Protein AF-A0A1F3Y664-F1 (afdb_monomer_lite)

Foldseek 3Di:
DPQVLLLVLLVLLLDPDPVVVVSLVVNCVVQVDDPLLSLQVSLLLNCVVCPCVVVPQQADEDDPPDDCAQGKYWDFPVRDDPVLCVQAFEDAPVVLVVCVVQLQVQQLQAEEEEEAAQAALFPLFAALVVVCVVVVHDSVPDQRAGPQQQDWFADPPGDIDGNLLLLLVLQVLCCVVSSHVAYEYEYAYEPSHVVVVVVQQQQQRPVGNVGGVVRCQVPDHRHYYDYYHYFYFAFFAFPVRRTDPVHTHGQADLSVLSLVLVCLQPVSSDDDDDLVHKYKYKYAYNQQSLQDDGSSVNSCCVVVVAFKEFEKEKDDLQCLFFWGWTWIQHSVRDTFIDTHGLVSCVVVVNNVVSSPDIHIGTQRIMMGTSSNSNVVSNVVCVVQNPSVLSNQLRFDWDFDWDDDPNTITTRTHGDNRRSQRSVQSVCCVVPVDGNYHYHYYYQQCCSSNHQGCNALVSVCCQRVEPQWDQDPSNSGIDGPQTGADAAEAAAEPVVRRVQRSYNVSVCQQQPLEYCNQHRYEHEYHDHRQHNHDHHYYYYYDDDPVPVPDD

pLDDT: mean 91.91, std 9.8, range [32.38, 98.81]

Structure (mmCIF, N/CA/C/O backbone):
data_AF-A0A1F3Y664-F1
#
_entry.id   AF-A0A1F3Y664-F1
#
loop_
_atom_site.group_PDB
_atom_site.id
_atom_site.type_symbol
_atom_site.label_atom_id
_atom_site.label_alt_id
_atom_site.label_comp_id
_atom_site.label_asym_id
_atom_site.label_entity_id
_atom_site.label_seq_id
_atom_site.pdbx_PDB_ins_code
_atom_site.Cartn_x
_atom_site.Cartn_y
_atom_site.Cartn_z
_atom_site.occupancy
_atom_site.B_iso_or_equiv
_atom_site.auth_seq_id
_atom_site.auth_comp_id
_atom_site.auth_asym_id
_atom_site.auth_atom_id
_atom_site.pdbx_PDB_model_num
ATOM 1 N N . MET A 1 1 ? 1.689 31.792 6.886 1.00 75.00 1 MET A N 1
ATOM 2 C CA . MET A 1 1 ? 0.624 31.218 7.734 1.00 75.00 1 MET A CA 1
ATOM 3 C C . MET A 1 1 ? 1.020 31.519 9.169 1.00 75.00 1 MET A C 1
ATOM 5 O O . MET A 1 1 ? 2.209 31.420 9.446 1.00 75.00 1 MET A O 1
ATOM 9 N N . ASP A 1 2 ? 0.107 31.983 10.022 1.00 87.00 2 ASP A N 1
ATOM 10 C CA . ASP A 1 2 ? 0.438 32.324 11.413 1.00 87.00 2 ASP A CA 1
ATOM 11 C C . ASP A 1 2 ? 0.587 31.036 12.240 1.00 87.00 2 ASP A C 1
ATOM 13 O O . ASP A 1 2 ? -0.391 30.399 12.639 1.00 87.00 2 ASP A O 1
ATOM 17 N N . THR A 1 3 ? 1.836 30.608 12.418 1.00 91.25 3 THR A N 1
ATOM 18 C CA . THR A 1 3 ? 2.185 29.375 13.128 1.00 91.25 3 THR A CA 1
ATOM 19 C C . THR A 1 3 ? 1.855 29.459 14.620 1.00 91.25 3 THR A C 1
ATOM 21 O O . THR A 1 3 ? 1.473 28.449 15.214 1.00 91.25 3 THR A O 1
ATOM 24 N N . ASP A 1 4 ? 1.949 30.639 15.234 1.00 93.62 4 ASP A N 1
ATOM 25 C CA . ASP A 1 4 ? 1.653 30.815 16.659 1.00 93.62 4 ASP A CA 1
ATOM 26 C C . ASP A 1 4 ? 0.148 30.705 16.912 1.00 93.62 4 ASP A C 1
ATOM 28 O O . ASP A 1 4 ? -0.281 29.973 17.812 1.00 93.62 4 ASP A O 1
ATOM 32 N N . GLN A 1 5 ? -0.663 31.335 16.054 1.00 95.56 5 GLN A N 1
ATOM 33 C CA . GLN A 1 5 ? -2.114 31.170 16.075 1.00 95.56 5 GLN A CA 1
ATOM 34 C C . GLN A 1 5 ? -2.513 29.700 15.891 1.00 95.56 5 GLN A C 1
ATOM 36 O O . GLN A 1 5 ? -3.350 29.194 16.641 1.00 95.56 5 GLN A O 1
ATOM 41 N N . LEU A 1 6 ? -1.902 28.989 14.935 1.00 96.38 6 LEU A N 1
ATOM 42 C CA . LEU A 1 6 ? -2.188 27.569 14.715 1.00 96.38 6 LEU A CA 1
ATOM 43 C C . LEU A 1 6 ? -1.881 26.722 15.954 1.00 96.38 6 LEU A C 1
ATOM 45 O O . LEU A 1 6 ? -2.702 25.898 16.347 1.00 96.38 6 LEU A O 1
ATOM 49 N N . ASN A 1 7 ? -0.721 26.919 16.584 1.00 96.19 7 ASN A N 1
ATOM 50 C CA . ASN A 1 7 ? -0.352 26.177 17.789 1.00 96.19 7 ASN A CA 1
ATOM 51 C C . ASN A 1 7 ? -1.335 26.444 18.945 1.00 96.19 7 ASN A C 1
ATOM 53 O O . ASN A 1 7 ? -1.704 25.510 19.661 1.00 96.19 7 ASN A O 1
ATOM 57 N N . LEU A 1 8 ? -1.811 27.686 19.105 1.00 96.06 8 LEU A N 1
ATOM 58 C CA . LEU A 1 8 ? -2.834 28.028 20.098 1.00 96.06 8 LEU A CA 1
ATOM 59 C C . LEU A 1 8 ? -4.162 27.308 19.817 1.00 96.06 8 LEU A C 1
ATOM 61 O O . LEU A 1 8 ? -4.734 26.696 20.722 1.00 96.06 8 LEU A O 1
ATOM 65 N N . LEU A 1 9 ? -4.624 27.341 18.563 1.00 97.00 9 LEU A N 1
ATOM 66 C CA . LEU A 1 9 ? -5.851 26.667 18.135 1.00 97.00 9 LEU A CA 1
ATOM 67 C C . LEU A 1 9 ? -5.757 25.151 18.327 1.00 97.00 9 LEU A C 1
ATOM 69 O O . LEU A 1 9 ? -6.668 24.548 18.886 1.00 97.00 9 LEU A O 1
ATOM 73 N N . MET A 1 10 ? -4.645 24.536 17.929 1.00 96.00 10 MET A N 1
ATOM 74 C CA . MET A 1 10 ? -4.432 23.092 18.057 1.00 96.00 10 MET A CA 1
ATOM 75 C C . MET A 1 10 ? -4.391 22.647 19.521 1.00 96.00 10 MET A C 1
ATOM 77 O O . MET A 1 10 ? -4.959 21.610 19.858 1.00 96.00 10 MET A O 1
ATOM 81 N N . LYS A 1 11 ? -3.815 23.457 20.418 1.00 94.31 11 LYS A N 1
ATOM 82 C CA . LYS A 1 11 ? -3.855 23.199 21.864 1.00 94.31 11 LYS A CA 1
ATOM 83 C C . LYS A 1 11 ? -5.277 23.291 22.428 1.00 94.31 11 LYS A C 1
ATOM 85 O O . LYS A 1 11 ? -5.673 22.427 23.206 1.00 94.31 11 LYS A O 1
ATOM 90 N N . ALA A 1 12 ? -6.048 24.307 22.035 1.00 95.25 12 ALA A N 1
ATOM 91 C CA . ALA A 1 12 ? -7.445 24.456 22.455 1.00 95.25 12 ALA A CA 1
ATOM 92 C C . ALA A 1 12 ? -8.337 23.322 21.909 1.00 95.25 12 ALA A C 1
ATOM 94 O O . ALA A 1 12 ? -9.200 22.803 22.618 1.00 95.25 12 ALA A O 1
ATOM 95 N N . ALA A 1 13 ? -8.074 22.876 20.679 1.00 95.00 13 ALA A N 1
ATOM 96 C CA . ALA A 1 13 ? -8.807 21.817 19.990 1.00 95.00 13 ALA A CA 1
ATOM 97 C C . ALA A 1 13 ? -8.769 20.452 20.707 1.00 95.00 13 ALA A C 1
ATOM 99 O O . ALA A 1 13 ? -9.684 19.645 20.517 1.00 95.00 13 ALA A O 1
ATOM 100 N N . LEU A 1 14 ? -7.754 20.197 21.547 1.00 92.69 14 LEU A N 1
ATOM 101 C CA . LEU A 1 14 ? -7.611 18.962 22.335 1.00 92.69 14 LEU A CA 1
ATOM 102 C C . LEU A 1 14 ? -8.681 18.799 23.426 1.00 92.69 14 LEU A C 1
ATOM 104 O O . LEU A 1 14 ? -8.850 17.702 23.958 1.00 92.69 14 LEU A O 1
ATOM 108 N N . GLY A 1 15 ? -9.386 19.871 23.787 1.00 88.25 15 GLY A N 1
ATOM 109 C CA . GLY A 1 15 ? -10.423 19.824 24.807 1.00 88.25 15 GLY A CA 1
ATOM 110 C C . GLY A 1 15 ? -11.710 19.108 24.377 1.00 88.25 15 GLY A C 1
ATOM 111 O O . GLY A 1 15 ? -11.975 18.900 23.194 1.00 88.25 15 GLY A O 1
ATOM 112 N N . ASN A 1 16 ? -12.549 18.793 25.371 1.00 83.88 16 ASN A N 1
ATOM 113 C CA . ASN A 1 16 ? -13.896 18.222 25.194 1.00 83.88 16 ASN A CA 1
ATOM 114 C C . ASN A 1 16 ? -15.025 19.249 25.459 1.00 83.88 16 ASN A C 1
ATOM 116 O O . ASN A 1 16 ? -16.125 18.875 25.850 1.00 83.88 16 ASN A O 1
ATOM 120 N N . HIS A 1 17 ? -14.744 20.546 25.314 1.00 87.56 17 HIS A N 1
ATOM 121 C CA . HIS A 1 17 ? -15.670 21.656 25.585 1.00 87.56 17 HIS A CA 1
ATOM 122 C C . HIS A 1 17 ? -16.078 22.361 24.275 1.00 87.56 17 HIS A C 1
ATOM 124 O O . HIS A 1 17 ? -15.376 22.203 23.275 1.00 87.56 17 HIS A O 1
ATOM 130 N N . PRO A 1 18 ? -17.183 23.134 24.237 1.00 89.25 18 PRO A N 1
ATOM 131 C CA . PRO A 1 18 ? -17.673 23.766 23.005 1.00 89.25 18 PRO A CA 1
ATOM 132 C C . PRO A 1 18 ? -16.627 24.614 22.265 1.00 89.25 18 PRO A C 1
ATOM 134 O O . PRO A 1 18 ? -16.529 24.532 21.041 1.00 89.25 18 PRO A O 1
ATOM 137 N N . ASP A 1 19 ? -15.781 25.345 22.995 1.00 92.88 19 ASP A N 1
ATOM 138 C CA . ASP A 1 19 ? -14.719 26.166 22.394 1.00 92.88 19 ASP A CA 1
ATOM 139 C C . ASP A 1 19 ? -13.661 25.323 21.669 1.00 92.88 19 ASP A C 1
ATOM 141 O O . ASP A 1 19 ? -13.059 25.779 20.697 1.00 92.88 19 ASP A O 1
ATOM 145 N N . ALA A 1 20 ? -13.474 24.060 22.070 1.00 93.38 20 ALA A N 1
ATOM 146 C CA . ALA A 1 20 ? -12.580 23.143 21.375 1.00 93.38 20 ALA A CA 1
ATOM 147 C C . ALA A 1 20 ? -13.100 22.808 19.969 1.00 93.38 20 ALA A C 1
ATOM 149 O O . ALA A 1 20 ? -12.303 22.693 19.044 1.00 93.38 20 ALA A O 1
ATOM 150 N N . LEU A 1 21 ? -14.421 22.707 19.767 1.00 91.69 21 LEU A N 1
ATOM 151 C CA . LEU A 1 21 ? -15.004 22.488 18.435 1.00 91.69 21 LEU A CA 1
ATOM 152 C C . LEU A 1 21 ? -14.789 23.701 17.523 1.00 91.69 21 LEU A C 1
ATOM 154 O O . LEU A 1 21 ? -14.445 23.539 16.350 1.00 91.69 21 LEU A O 1
ATOM 158 N N . VAL A 1 22 ? -14.930 24.910 18.071 1.00 95.62 22 VAL A N 1
ATOM 159 C CA . VAL A 1 22 ? -14.625 26.156 17.352 1.00 95.62 22 VAL A CA 1
ATOM 160 C C . VAL A 1 22 ? -13.143 26.195 16.973 1.00 95.62 22 VAL A C 1
ATOM 162 O O . VAL A 1 22 ? -12.811 26.465 15.819 1.00 95.62 22 VAL A O 1
ATOM 165 N N . ALA A 1 23 ? -12.255 25.842 17.906 1.00 96.88 23 ALA A N 1
ATOM 166 C CA . ALA A 1 23 ? -10.819 25.781 17.660 1.00 96.88 23 ALA A CA 1
ATOM 167 C C . ALA A 1 23 ? -10.438 24.722 16.612 1.00 96.88 23 ALA A C 1
ATOM 169 O O . ALA A 1 23 ? -9.608 25.001 15.749 1.00 96.88 23 ALA A O 1
ATOM 170 N N . ARG A 1 24 ? -11.074 23.539 16.631 1.00 96.25 24 ARG A N 1
ATOM 171 C CA . ARG A 1 24 ? -10.897 22.485 15.614 1.00 96.25 24 ARG A CA 1
ATOM 172 C C . ARG A 1 24 ? -11.250 23.001 14.221 1.00 96.25 24 ARG A C 1
ATOM 174 O O . ARG A 1 24 ? -10.448 22.861 13.304 1.00 96.25 24 ARG A O 1
ATOM 181 N N . LYS A 1 25 ? -12.413 23.641 14.071 1.00 95.81 25 LYS A N 1
ATOM 182 C CA . LYS A 1 25 ? -12.850 24.197 12.784 1.00 95.81 25 LYS A CA 1
ATOM 183 C C . LYS A 1 25 ? -11.900 25.292 12.288 1.00 95.81 25 LYS A C 1
ATOM 185 O O . LYS A 1 25 ? -11.474 25.253 11.139 1.00 95.81 25 LYS A O 1
ATOM 190 N N . ALA A 1 26 ? -11.503 26.214 13.165 1.00 96.88 26 ALA A N 1
ATOM 191 C CA . ALA A 1 26 ? -10.557 27.274 12.818 1.00 96.88 26 ALA A CA 1
ATOM 192 C C . ALA A 1 26 ? -9.170 26.721 12.429 1.00 96.88 26 ALA A C 1
ATOM 194 O O . ALA A 1 26 ? -8.561 27.195 11.471 1.00 96.88 26 ALA A O 1
ATOM 195 N N . ALA A 1 27 ? -8.674 25.694 13.130 1.00 97.12 27 ALA A N 1
ATOM 196 C CA . ALA A 1 27 ? -7.416 25.031 12.790 1.00 97.12 27 ALA A CA 1
ATOM 197 C C . ALA A 1 27 ? -7.498 24.294 11.444 1.00 97.12 27 ALA A C 1
ATOM 199 O O . ALA A 1 27 ? -6.581 24.407 10.630 1.00 97.12 27 ALA A O 1
ATOM 200 N N . GLN A 1 28 ? -8.602 23.587 11.182 1.00 97.06 28 GLN A N 1
ATOM 201 C CA . GLN A 1 28 ? -8.858 22.930 9.900 1.00 97.06 28 GLN A CA 1
ATOM 202 C C . GLN A 1 28 ? -8.833 23.928 8.737 1.00 97.06 28 GLN A C 1
ATOM 204 O O . GLN A 1 28 ? -8.165 23.686 7.730 1.00 97.06 28 GLN A O 1
ATOM 209 N N . GLU A 1 29 ? -9.535 25.055 8.883 1.00 95.88 29 GLU A N 1
ATOM 210 C CA . GLU A 1 29 ? -9.584 26.123 7.880 1.00 95.88 29 GLU A CA 1
ATOM 211 C C . GLU A 1 29 ? -8.196 26.731 7.636 1.00 95.88 29 GLU A C 1
ATOM 213 O O . GLU A 1 29 ? -7.795 26.912 6.483 1.00 95.88 29 GLU A O 1
ATOM 218 N N . LEU A 1 30 ? -7.424 26.976 8.702 1.00 95.19 30 LEU A N 1
ATOM 219 C CA . LEU A 1 30 ? -6.064 27.510 8.603 1.00 95.19 30 LEU A CA 1
ATOM 220 C C . LEU A 1 30 ? -5.124 26.546 7.861 1.00 95.19 30 LEU A C 1
ATOM 222 O O . LEU A 1 30 ? -4.349 26.980 7.009 1.00 95.19 30 LEU A O 1
ATOM 226 N N . LEU A 1 31 ? -5.239 25.243 8.135 1.00 94.69 31 LEU A N 1
ATOM 227 C CA . LEU A 1 31 ? -4.475 24.186 7.466 1.00 94.69 31 LEU A CA 1
ATOM 228 C C . LEU A 1 31 ? -4.968 23.872 6.045 1.00 94.69 31 LEU A C 1
ATOM 230 O O . LEU A 1 31 ? -4.244 23.225 5.289 1.00 94.69 31 LEU A O 1
ATOM 234 N N . ARG A 1 32 ? -6.175 24.322 5.676 1.00 94.94 32 ARG A N 1
ATOM 235 C CA . ARG A 1 32 ? -6.836 24.038 4.389 1.00 94.94 32 ARG A CA 1
ATOM 236 C C . ARG A 1 32 ? -6.984 22.540 4.109 1.00 94.94 32 ARG A C 1
ATOM 238 O O . ARG A 1 32 ? -6.804 22.093 2.977 1.00 94.94 32 ARG A O 1
ATOM 245 N N . LEU A 1 33 ? -7.293 21.764 5.145 1.00 95.38 33 LEU A N 1
ATOM 246 C CA . LEU A 1 33 ? -7.508 20.324 5.021 1.00 95.38 33 LEU A CA 1
ATOM 247 C C . LEU A 1 33 ? -8.987 20.024 4.798 1.00 95.38 33 LEU A C 1
ATOM 249 O O . LEU A 1 33 ? -9.853 20.563 5.493 1.00 95.38 33 LEU A O 1
ATOM 253 N N . ASP A 1 34 ? -9.276 19.111 3.871 1.00 94.62 34 ASP A N 1
ATOM 254 C CA . ASP A 1 34 ? -10.601 18.501 3.807 1.00 94.62 34 ASP A CA 1
ATOM 255 C C . ASP A 1 34 ? -10.911 17.721 5.097 1.00 94.62 34 ASP A C 1
ATOM 257 O O . ASP A 1 34 ? -10.050 17.498 5.952 1.00 94.62 34 ASP A O 1
ATOM 261 N N . ASP A 1 35 ? -12.169 17.315 5.243 1.00 94.62 35 ASP A N 1
ATOM 262 C CA . ASP A 1 35 ? -12.656 16.587 6.4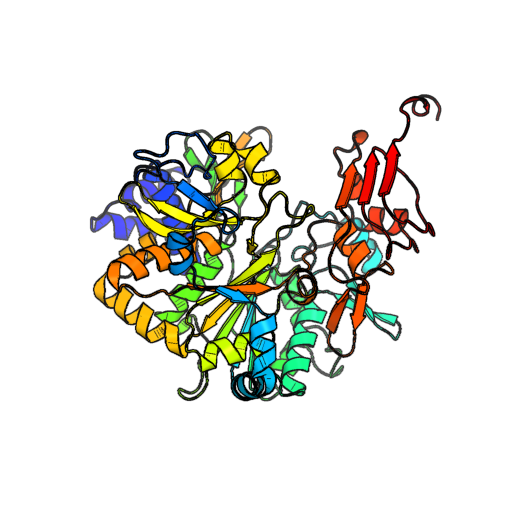15 1.00 94.62 35 ASP A CA 1
ATOM 263 C C . ASP A 1 35 ? -11.850 15.304 6.697 1.00 94.62 35 ASP A C 1
ATOM 265 O O . ASP A 1 35 ? -11.573 14.987 7.848 1.00 94.62 35 ASP A O 1
ATOM 269 N N . THR A 1 36 ? -11.412 14.572 5.670 1.00 94.31 36 THR A N 1
ATOM 270 C CA . THR A 1 36 ? -10.684 13.305 5.850 1.00 94.31 36 THR A CA 1
ATOM 271 C C . THR A 1 36 ? -9.244 13.521 6.292 1.00 94.31 36 THR A C 1
ATOM 273 O O . THR A 1 36 ? -8.804 12.898 7.262 1.00 94.31 36 THR A O 1
ATOM 276 N N . ASN A 1 37 ? -8.520 14.434 5.649 1.00 96.69 37 ASN A N 1
ATOM 277 C CA . ASN A 1 37 ? -7.166 14.798 6.043 1.00 96.69 37 ASN A CA 1
ATOM 278 C C . ASN A 1 37 ? -7.141 15.462 7.423 1.00 96.69 37 ASN A C 1
ATOM 280 O O . ASN A 1 37 ? -6.245 15.170 8.214 1.00 96.69 37 ASN A O 1
ATOM 284 N N . TRP A 1 38 ? -8.127 16.306 7.739 1.00 96.50 38 TRP A N 1
ATOM 285 C CA . TRP A 1 38 ? -8.245 16.935 9.052 1.00 96.50 38 TRP A CA 1
ATOM 286 C C . TRP A 1 38 ? -8.489 15.910 10.156 1.00 96.50 38 TRP A C 1
ATOM 288 O O . TRP A 1 38 ? -7.691 15.838 11.090 1.00 96.50 38 TRP A O 1
ATOM 298 N N . SER A 1 39 ? -9.543 15.091 10.047 1.00 95.31 39 SER A N 1
ATOM 299 C CA . SER A 1 39 ? -9.860 14.092 11.075 1.00 95.31 39 SER A CA 1
ATOM 300 C C . SER A 1 39 ? -8.687 13.140 11.305 1.00 95.31 39 SER A C 1
ATOM 302 O O . SER A 1 39 ? -8.383 12.791 12.446 1.00 95.31 39 SER A O 1
ATOM 304 N N . TYR A 1 40 ? -7.987 12.759 10.233 1.00 96.69 40 TYR A N 1
ATOM 305 C CA . TYR A 1 40 ? -6.795 11.932 10.335 1.00 96.69 40 TYR A CA 1
ATOM 306 C C . TYR A 1 40 ? -5.632 12.649 11.033 1.00 96.69 40 TYR A C 1
ATOM 308 O O . TYR A 1 40 ? -5.138 12.157 12.050 1.00 96.69 40 TYR A O 1
ATOM 316 N N . TYR A 1 41 ? -5.212 13.817 10.539 1.00 96.69 41 TYR A N 1
ATOM 317 C CA . TYR A 1 41 ? -4.092 14.568 11.110 1.00 96.69 41 TYR A CA 1
ATOM 318 C C . TYR A 1 41 ? -4.335 14.941 12.573 1.00 96.69 41 TYR A C 1
ATOM 320 O O . TYR A 1 41 ? -3.459 14.755 13.418 1.00 96.69 41 TYR A O 1
ATOM 328 N N . PHE A 1 42 ? -5.547 15.396 12.891 1.00 96.00 42 PHE A N 1
ATOM 329 C CA . PHE A 1 42 ? -5.932 15.732 14.252 1.00 96.00 42 PHE A CA 1
ATOM 330 C C . PHE A 1 42 ? -5.868 14.509 15.176 1.00 96.00 42 PHE A C 1
ATOM 332 O O . PHE A 1 42 ? -5.373 14.631 16.293 1.00 96.00 42 PHE A O 1
ATOM 339 N N . SER A 1 43 ? -6.258 13.314 14.710 1.00 94.94 43 SER A N 1
ATOM 340 C CA . SER A 1 43 ? -6.132 12.079 15.503 1.00 94.94 43 SER A CA 1
ATOM 341 C C . SER A 1 43 ? -4.671 11.729 15.831 1.00 94.94 43 SER A C 1
ATOM 343 O O . SER A 1 43 ? -4.369 11.353 16.967 1.00 94.94 43 SER A O 1
ATOM 345 N N . LEU A 1 44 ? -3.744 11.929 14.882 1.00 94.19 44 LEU A N 1
ATOM 346 C CA . LEU A 1 44 ? -2.307 11.749 15.112 1.00 94.19 44 LEU A CA 1
ATOM 347 C C . LEU A 1 44 ? -1.783 12.774 16.126 1.00 94.19 44 LEU A C 1
ATOM 349 O O . LEU A 1 44 ? -1.103 12.417 17.088 1.00 94.19 44 LEU A O 1
ATOM 353 N N . TYR A 1 45 ? -2.139 14.046 15.938 1.00 94.38 45 TYR A N 1
ATOM 354 C CA . TYR A 1 45 ? -1.737 15.128 16.832 1.00 94.38 45 TYR A CA 1
ATOM 355 C C . TYR A 1 45 ? -2.285 14.946 18.252 1.00 94.38 45 TYR A C 1
ATOM 357 O O . TYR A 1 45 ? -1.569 15.183 19.226 1.00 94.38 45 TYR A O 1
ATOM 365 N N . GLN A 1 46 ? -3.529 14.485 18.384 1.00 92.94 46 GLN A N 1
ATOM 366 C CA . GLN A 1 46 ? -4.152 14.196 19.669 1.00 92.94 46 GLN A CA 1
ATOM 367 C C . GLN A 1 46 ? -3.432 13.054 20.386 1.00 92.94 46 GLN A C 1
ATOM 369 O O . GLN A 1 46 ? -3.125 13.190 21.568 1.00 92.94 46 GLN A O 1
ATOM 374 N N . ARG A 1 47 ? -3.094 11.963 19.683 1.00 89.44 47 ARG A N 1
ATOM 375 C CA . ARG A 1 47 ? -2.291 10.873 20.265 1.00 89.44 47 ARG A CA 1
ATOM 376 C C . ARG A 1 47 ? -0.906 11.347 20.701 1.00 89.44 47 ARG A C 1
ATOM 378 O O . ARG A 1 47 ? -0.434 10.936 21.757 1.00 89.44 47 ARG A O 1
ATOM 385 N N . HIS A 1 48 ? -0.278 12.227 19.923 1.00 90.50 48 HIS A N 1
ATOM 386 C CA . HIS A 1 48 ? 1.043 12.762 20.245 1.00 90.50 48 HIS A CA 1
ATOM 387 C C . HIS A 1 48 ? 0.974 13.669 21.480 1.00 90.50 48 HIS A C 1
ATOM 389 O O . HIS A 1 48 ? 1.755 13.516 22.413 1.00 90.50 48 HIS A O 1
ATOM 395 N N . SER A 1 49 ? -0.004 14.577 21.512 1.00 88.62 49 SER A N 1
ATOM 396 C CA . SER A 1 49 ? -0.200 15.553 22.593 1.00 88.62 49 SER A CA 1
ATOM 397 C C . SER A 1 49 ? -0.685 14.930 23.895 1.00 88.62 49 SER A C 1
ATOM 399 O O . SER A 1 49 ? -0.372 15.435 24.969 1.00 88.62 49 SER A O 1
ATOM 401 N N . ALA A 1 50 ? -1.407 13.810 23.820 1.00 82.31 50 ALA A N 1
ATOM 402 C CA . ALA A 1 50 ? -1.699 12.994 24.989 1.00 82.31 50 ALA A CA 1
ATOM 403 C C . ALA A 1 50 ? -0.421 12.387 25.596 1.00 82.31 50 ALA A C 1
ATOM 405 O O . ALA A 1 50 ? -0.501 11.813 26.671 1.00 82.31 50 ALA A O 1
ATOM 406 N N . GLY A 1 51 ? 0.747 12.498 24.953 1.00 63.44 51 GLY A N 1
ATOM 407 C CA . GLY A 1 51 ? 2.034 12.092 25.507 1.00 63.44 51 GLY A CA 1
ATOM 408 C C . GLY A 1 51 ? 2.027 10.639 25.950 1.00 63.44 51 GLY A C 1
ATOM 409 O O . GLY A 1 51 ? 2.176 10.386 27.134 1.00 63.44 51 GLY A O 1
ATOM 410 N N . SER A 1 52 ? 1.761 9.692 25.045 1.00 50.62 52 SER A N 1
ATOM 411 C CA . SER A 1 52 ? 1.763 8.250 25.363 1.00 50.62 52 SER A CA 1
ATOM 412 C C . SER A 1 52 ? 0.980 7.869 26.646 1.00 50.62 52 SER A C 1
ATOM 414 O O . SER A 1 52 ? 1.290 6.857 27.271 1.00 50.62 52 SER A O 1
ATOM 416 N N . SER A 1 53 ? -0.003 8.691 27.065 1.00 34.03 53 SER A N 1
ATOM 417 C CA . SER A 1 53 ? -0.771 8.532 28.317 1.00 34.03 53 SER A CA 1
ATOM 418 C C . SER A 1 53 ? -2.086 7.773 28.148 1.00 34.03 53 SER A C 1
ATOM 420 O O . SER A 1 53 ? -2.750 7.462 29.133 1.00 34.03 53 SER A O 1
ATOM 422 N N . VAL A 1 54 ? -2.417 7.338 26.927 1.00 39.19 54 VAL A N 1
ATOM 423 C CA . VAL A 1 54 ? -2.874 5.949 26.832 1.00 39.19 54 VAL A CA 1
ATOM 424 C C . VAL A 1 54 ? -1.604 5.175 27.089 1.00 39.19 54 VAL A C 1
ATOM 426 O O . VAL A 1 54 ? -0.783 5.181 26.181 1.00 39.19 54 VAL A O 1
ATOM 429 N N . GLU A 1 55 ? -1.416 4.641 28.302 1.00 38.75 55 GLU A N 1
ATOM 430 C CA . GLU A 1 55 ? -0.311 3.749 28.668 1.00 38.75 55 GLU A CA 1
ATOM 431 C C . GLU A 1 55 ? 0.022 2.867 27.464 1.00 38.75 55 GLU A C 1
ATOM 433 O O . GLU A 1 55 ? -0.603 1.827 27.238 1.00 38.75 55 GLU A O 1
ATOM 438 N N . SER A 1 56 ? 0.960 3.300 26.621 1.00 47.72 56 SER A N 1
ATOM 439 C CA . SER A 1 56 ? 1.423 2.473 25.528 1.00 47.72 56 SER A CA 1
ATOM 440 C C . SER A 1 56 ? 2.398 1.562 26.224 1.00 47.72 56 SER A C 1
ATOM 442 O O . SER A 1 56 ? 3.601 1.822 26.231 1.00 47.72 56 SER A O 1
ATOM 444 N N . VAL A 1 57 ? 1.849 0.581 26.944 1.00 54.50 57 VAL A N 1
ATOM 445 C CA . VAL A 1 57 ? 2.625 -0.480 27.555 1.00 54.50 57 VAL A CA 1
ATOM 446 C C . VAL A 1 57 ? 3.546 -0.948 26.437 1.00 54.50 57 VAL A C 1
ATOM 448 O O . VAL A 1 57 ? 3.023 -1.358 25.393 1.00 54.50 57 VAL A O 1
ATOM 451 N N . PRO A 1 58 ? 4.872 -0.757 26.575 1.00 64.25 58 PRO A N 1
ATOM 452 C CA . PRO A 1 58 ? 5.796 -1.009 25.487 1.00 64.25 58 PRO A CA 1
ATOM 453 C C . PRO A 1 58 ? 5.517 -2.408 24.961 1.00 64.25 58 PRO A C 1
ATOM 455 O O . PRO A 1 58 ? 5.519 -3.366 25.736 1.00 64.25 58 PRO A O 1
ATOM 458 N N . ILE A 1 59 ? 5.172 -2.508 23.676 1.00 74.94 59 ILE A N 1
ATOM 459 C CA . ILE A 1 59 ? 4.906 -3.806 23.072 1.00 74.94 59 ILE A CA 1
ATOM 460 C C . ILE A 1 59 ? 6.255 -4.505 22.980 1.00 74.94 59 ILE A C 1
ATOM 462 O O . ILE A 1 59 ? 7.090 -4.146 22.151 1.00 74.94 59 ILE A O 1
ATOM 466 N N . GLU A 1 60 ? 6.465 -5.490 23.844 1.00 85.69 60 GLU A N 1
ATOM 467 C CA . GLU A 1 60 ? 7.627 -6.365 23.776 1.00 85.69 60 GLU A CA 1
ATOM 468 C C . GLU A 1 60 ? 7.267 -7.601 22.958 1.00 85.69 60 GLU A C 1
ATOM 470 O O . GLU A 1 60 ? 6.192 -8.183 23.095 1.00 85.69 60 GLU A O 1
ATOM 475 N N . ILE A 1 61 ? 8.176 -8.021 22.093 1.00 87.06 61 ILE A N 1
ATOM 476 C CA . ILE A 1 61 ? 8.070 -9.294 21.396 1.00 87.06 61 ILE A CA 1
ATOM 477 C C . ILE A 1 61 ? 8.346 -10.408 22.402 1.00 87.06 61 ILE A C 1
ATOM 479 O O . ILE A 1 61 ? 9.283 -10.313 23.198 1.00 87.06 61 ILE A O 1
ATOM 483 N N . TYR A 1 62 ? 7.548 -11.471 22.354 1.00 88.62 62 TYR A N 1
ATOM 484 C CA . TYR A 1 62 ? 7.752 -12.645 23.187 1.00 88.62 62 TYR A CA 1
ATOM 485 C C . TYR A 1 62 ? 9.161 -13.232 22.999 1.00 88.62 62 TYR A C 1
ATOM 487 O O . TYR A 1 62 ? 9.584 -13.533 21.881 1.00 88.62 62 TYR A O 1
ATOM 495 N N . GLU A 1 63 ? 9.863 -13.425 24.114 1.00 84.88 63 GLU A N 1
ATOM 496 C CA . GLU A 1 63 ? 11.173 -14.067 24.193 1.00 84.88 63 GLU A CA 1
ATOM 497 C C . GLU A 1 63 ? 11.175 -15.013 25.401 1.00 84.88 63 GLU A C 1
ATOM 499 O O . GLU A 1 63 ? 10.840 -14.614 26.520 1.00 84.88 63 GLU A O 1
ATOM 504 N N . SER A 1 64 ? 11.525 -16.283 25.174 1.00 81.44 64 SER A N 1
ATOM 505 C CA . SER A 1 64 ? 11.525 -17.303 26.227 1.00 81.44 64 SER A CA 1
ATOM 506 C C . SER A 1 64 ? 12.446 -16.901 27.383 1.00 81.44 64 SER A C 1
ATOM 508 O O . SER A 1 64 ? 13.604 -16.551 27.167 1.00 81.44 64 SER A O 1
ATOM 510 N N . GLY A 1 65 ? 11.945 -16.986 28.618 1.00 78.12 65 GLY A N 1
ATOM 511 C CA . GLY A 1 65 ? 12.705 -16.665 29.830 1.00 78.12 65 GLY A CA 1
ATOM 512 C C . GLY A 1 65 ? 12.680 -15.191 30.257 1.00 78.12 65 GLY A C 1
ATOM 513 O O . GLY A 1 65 ? 13.222 -14.876 31.315 1.00 78.12 65 GLY A O 1
ATOM 514 N N . ARG A 1 66 ? 12.032 -14.286 29.504 1.00 81.19 66 ARG A N 1
ATOM 515 C CA . ARG A 1 66 ? 11.764 -12.915 29.979 1.00 81.19 66 ARG A CA 1
ATOM 516 C C . ARG A 1 66 ? 10.534 -12.853 30.880 1.00 81.19 66 ARG A C 1
ATOM 518 O O . ARG A 1 66 ? 9.549 -13.550 30.656 1.00 81.19 66 ARG A O 1
ATOM 525 N N . ASN A 1 67 ? 10.568 -11.943 31.855 1.00 76.19 67 ASN A N 1
ATOM 526 C CA . ASN A 1 67 ? 9.385 -11.604 32.639 1.00 76.19 67 ASN A CA 1
ATOM 527 C C . ASN A 1 67 ? 8.374 -10.825 31.776 1.00 76.19 67 ASN A C 1
ATOM 529 O O . ASN A 1 67 ? 8.678 -9.734 31.281 1.00 76.19 67 ASN A O 1
ATOM 533 N N . THR A 1 68 ? 7.181 -11.397 31.627 1.00 78.06 68 THR A N 1
ATOM 534 C CA . THR A 1 68 ? 6.052 -10.858 30.859 1.00 78.06 68 THR A CA 1
ATOM 535 C C . THR A 1 68 ? 4.956 -10.237 31.731 1.00 78.06 68 THR A C 1
ATOM 537 O O . THR A 1 68 ? 3.953 -9.766 31.200 1.00 78.06 68 THR A O 1
ATOM 540 N N . GLU A 1 69 ? 5.097 -10.262 33.058 1.00 76.56 69 GLU A N 1
ATOM 541 C CA . GLU A 1 69 ? 4.079 -9.776 33.991 1.00 76.56 69 GLU A CA 1
ATOM 542 C C . GLU A 1 69 ? 3.876 -8.257 33.867 1.00 76.56 69 GLU A C 1
ATOM 544 O O . GLU A 1 69 ? 4.836 -7.489 33.803 1.00 76.56 69 GLU A O 1
ATOM 549 N N . GLY A 1 70 ? 2.612 -7.823 33.786 1.00 75.94 70 GLY A N 1
ATOM 550 C CA . GLY A 1 70 ? 2.238 -6.410 33.644 1.00 75.94 70 GLY A CA 1
ATOM 551 C C . GLY A 1 70 ? 2.542 -5.783 32.277 1.00 75.94 70 GLY A C 1
ATOM 552 O O . GLY A 1 70 ? 2.331 -4.584 32.101 1.00 75.94 70 GLY A O 1
ATOM 553 N N . LYS A 1 71 ? 3.019 -6.563 31.298 1.00 80.94 71 LYS A N 1
ATOM 554 C CA . LY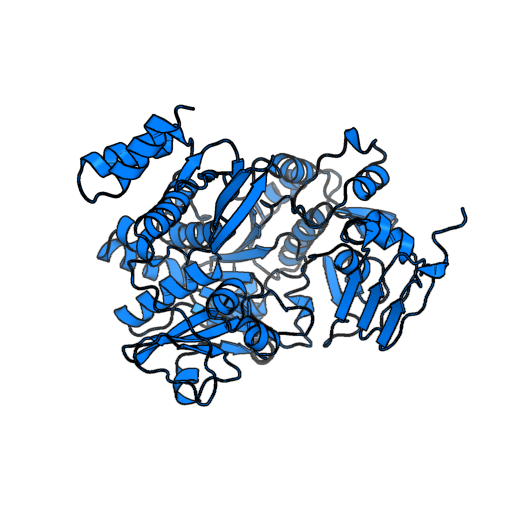S A 1 71 ? 3.433 -6.069 29.978 1.00 80.94 71 LYS A CA 1
ATOM 555 C C . LYS A 1 71 ? 2.476 -6.493 28.867 1.00 80.94 71 LYS A C 1
ATOM 557 O O . LYS A 1 71 ? 1.820 -7.528 28.942 1.00 80.94 71 LYS A O 1
ATOM 562 N N . ALA A 1 72 ? 2.431 -5.694 27.805 1.00 85.56 72 ALA A N 1
ATOM 563 C CA . ALA A 1 72 ? 1.775 -6.049 26.560 1.00 85.56 72 ALA A CA 1
ATOM 564 C C . ALA A 1 72 ? 2.778 -6.822 25.698 1.00 85.56 72 ALA A C 1
ATOM 566 O O . ALA A 1 72 ? 3.805 -6.276 25.295 1.00 85.56 72 ALA A O 1
ATOM 567 N N . ILE A 1 73 ? 2.498 -8.099 25.444 1.00 90.62 73 ILE A N 1
ATOM 568 C CA . ILE A 1 73 ? 3.434 -8.996 24.761 1.00 90.62 73 ILE A CA 1
ATOM 569 C C . ILE A 1 73 ? 2.889 -9.368 23.389 1.00 90.62 73 ILE A C 1
ATOM 571 O O . ILE A 1 73 ? 1.798 -9.930 23.275 1.00 90.62 73 ILE A O 1
ATOM 575 N N . ALA A 1 74 ? 3.651 -9.064 22.343 1.00 90.44 74 ALA A N 1
ATOM 576 C CA . ALA A 1 74 ? 3.376 -9.492 20.983 1.00 90.44 74 ALA A CA 1
ATOM 577 C C . ALA A 1 74 ? 3.979 -10.876 20.733 1.00 90.44 74 ALA A C 1
ATOM 579 O O . ALA A 1 74 ? 5.191 -11.069 20.816 1.00 90.44 74 ALA A O 1
ATOM 580 N N . TYR A 1 75 ? 3.128 -11.828 20.372 1.00 91.69 75 TYR A N 1
ATOM 581 C CA . TYR A 1 75 ? 3.510 -13.160 19.929 1.00 91.69 75 TYR A CA 1
ATOM 582 C C . TYR A 1 75 ? 3.427 -13.196 18.403 1.00 91.69 75 TYR A C 1
ATOM 584 O O . TYR A 1 75 ? 2.313 -13.233 17.873 1.00 91.69 75 TYR A O 1
ATOM 592 N N . PRO A 1 76 ? 4.556 -13.172 17.671 1.00 90.81 76 PRO A N 1
ATOM 593 C CA . PRO A 1 76 ? 4.550 -13.488 16.246 1.00 90.81 76 PRO A CA 1
ATOM 594 C C . PRO A 1 76 ? 3.788 -14.793 16.018 1.00 90.81 76 PRO A C 1
ATOM 596 O O . PRO A 1 76 ? 3.907 -15.704 16.835 1.00 90.81 76 PRO A O 1
ATOM 599 N N . ILE A 1 77 ? 3.029 -14.915 14.925 1.00 90.19 77 ILE A N 1
ATOM 600 C CA . ILE A 1 77 ? 2.201 -16.116 14.676 1.00 90.19 77 ILE A CA 1
ATOM 601 C C . ILE A 1 77 ? 3.026 -17.411 14.771 1.00 90.19 77 ILE A C 1
ATOM 603 O O . ILE A 1 77 ? 2.561 -18.400 15.325 1.00 90.19 77 ILE A O 1
ATOM 607 N N . SER A 1 78 ? 4.276 -17.377 14.304 1.00 87.25 78 SER A N 1
ATOM 608 C CA . SER A 1 78 ? 5.236 -18.488 14.361 1.00 87.25 78 SER A CA 1
ATOM 609 C C . SER A 1 78 ? 5.625 -18.931 15.779 1.00 87.25 78 SER A C 1
ATOM 611 O O . SER A 1 78 ? 6.131 -20.037 15.948 1.00 87.25 78 SER A O 1
ATOM 613 N N . LEU A 1 79 ? 5.419 -18.075 16.781 1.00 89.38 79 LEU A N 1
ATOM 614 C CA . LEU A 1 79 ? 5.750 -18.300 18.190 1.00 89.38 79 LEU A CA 1
ATOM 615 C C . LEU A 1 79 ? 4.511 -18.310 19.098 1.00 89.38 79 LEU A C 1
ATOM 617 O O . LEU A 1 79 ? 4.644 -18.483 20.309 1.00 89.38 79 LEU A O 1
ATOM 621 N N . ALA A 1 80 ? 3.318 -18.071 18.552 1.00 90.62 80 ALA A N 1
ATOM 622 C CA . ALA A 1 80 ? 2.104 -17.987 19.346 1.00 90.62 80 ALA A CA 1
ATOM 623 C C . ALA A 1 80 ? 1.668 -19.384 19.827 1.00 90.62 80 ALA A C 1
ATOM 625 O O . ALA A 1 80 ? 1.629 -20.323 19.028 1.00 90.62 80 ALA A O 1
ATOM 626 N N . PRO A 1 81 ? 1.310 -19.546 21.114 1.00 90.94 81 PRO A N 1
ATOM 627 C CA . PRO A 1 81 ? 0.799 -20.815 21.620 1.00 90.94 81 PRO A CA 1
ATOM 628 C C . PRO A 1 81 ? -0.565 -21.142 20.994 1.00 90.94 81 PRO A C 1
ATOM 630 O O . PRO A 1 81 ? -1.314 -20.240 20.611 1.00 90.94 81 PRO A O 1
ATOM 633 N N . ALA A 1 82 ? -0.908 -22.433 20.928 1.00 91.06 82 ALA A N 1
ATOM 634 C CA . ALA A 1 82 ? -2.128 -22.920 20.273 1.00 91.06 82 ALA A CA 1
ATOM 635 C C . ALA A 1 82 ? -3.407 -22.222 20.773 1.00 91.06 82 ALA A C 1
ATOM 637 O O . ALA A 1 82 ? -4.236 -21.813 19.967 1.00 91.06 82 ALA A O 1
ATOM 638 N N . GLU A 1 83 ? -3.507 -21.988 22.084 1.00 90.88 83 GLU A N 1
ATOM 639 C CA . GLU A 1 83 ? -4.603 -21.247 22.729 1.00 90.88 83 GLU A CA 1
ATOM 640 C C . GLU A 1 83 ? -4.793 -19.825 22.166 1.00 90.88 83 GLU A C 1
ATOM 642 O O . GLU A 1 83 ? -5.909 -19.334 22.040 1.00 90.88 83 GLU A O 1
ATOM 647 N N . MET A 1 84 ? -3.705 -19.147 21.786 1.00 90.81 84 MET A N 1
ATOM 648 C CA . MET A 1 84 ? -3.778 -17.804 21.217 1.00 90.81 84 MET A CA 1
ATOM 649 C C . MET A 1 84 ? -4.163 -17.853 19.740 1.00 90.81 84 MET A C 1
ATOM 651 O O . MET A 1 84 ? -4.881 -16.969 19.270 1.00 90.81 84 MET A O 1
ATOM 655 N N . LEU A 1 85 ? -3.728 -18.884 19.011 1.00 91.50 85 LEU A N 1
ATOM 656 C CA . LEU A 1 85 ? -4.038 -19.050 17.590 1.00 91.50 85 LEU A CA 1
ATOM 657 C C . LEU A 1 85 ? -5.545 -19.182 17.323 1.00 91.50 85 LEU A C 1
ATOM 659 O O . LEU A 1 85 ? -5.991 -18.810 16.244 1.00 91.50 85 LEU A O 1
ATOM 663 N N . GLU A 1 86 ? -6.356 -19.583 18.303 1.00 88.81 86 GLU A N 1
ATOM 664 C CA . GLU A 1 86 ? -7.825 -19.571 18.190 1.00 88.81 86 GLU A CA 1
ATOM 665 C C . GLU A 1 86 ? -8.408 -18.163 17.948 1.00 88.81 86 GLU A C 1
ATOM 667 O O . GLU A 1 86 ? -9.484 -18.004 17.360 1.00 88.81 86 GLU A O 1
ATOM 672 N N . HIS A 1 87 ? -7.686 -17.114 18.360 1.00 88.31 87 HIS A N 1
ATOM 673 C CA . HIS A 1 87 ? -8.065 -15.722 18.114 1.00 88.31 87 HIS A CA 1
ATOM 674 C C . HIS A 1 87 ? -7.694 -15.244 16.703 1.00 88.31 87 HIS A C 1
ATOM 676 O O . HIS A 1 87 ? -8.252 -14.240 16.233 1.00 88.31 87 HIS A O 1
ATOM 682 N N . LEU A 1 88 ? -6.786 -15.952 16.024 1.00 90.88 88 LEU A N 1
ATOM 683 C CA . LEU A 1 88 ? -6.356 -15.660 14.665 1.00 90.88 88 LEU A CA 1
ATOM 684 C C . LEU A 1 88 ? -7.442 -16.096 13.677 1.00 90.88 88 LEU A C 1
ATOM 686 O O . LEU A 1 88 ? -7.854 -17.252 13.628 1.00 90.88 88 LEU A O 1
ATOM 690 N N . ARG A 1 89 ? -7.914 -15.160 12.853 1.00 93.25 89 ARG A N 1
ATOM 691 C CA . ARG A 1 89 ? -8.821 -15.466 11.741 1.00 93.25 89 ARG A CA 1
ATOM 692 C C . ARG A 1 89 ? -8.036 -15.415 10.448 1.00 93.25 89 ARG A C 1
ATOM 694 O O . ARG A 1 89 ? -8.035 -14.396 9.772 1.00 93.25 89 ARG A O 1
ATOM 701 N N . MET A 1 90 ? -7.338 -16.502 10.152 1.00 94.50 90 MET A N 1
ATOM 702 C CA . MET A 1 90 ? -6.492 -16.638 8.973 1.00 94.50 90 MET A CA 1
ATOM 703 C C . MET A 1 90 ? -6.949 -17.829 8.135 1.00 94.50 90 MET A C 1
ATOM 705 O O . MET A 1 90 ? -7.285 -18.876 8.682 1.00 94.50 90 MET A O 1
ATOM 709 N N . VAL A 1 91 ? -6.947 -17.654 6.817 1.00 96.62 91 VAL A N 1
ATOM 710 C CA . VAL A 1 91 ? -7.063 -18.737 5.834 1.00 96.62 91 VAL A CA 1
ATOM 711 C C . VAL A 1 91 ? -5.830 -18.725 4.941 1.00 96.62 91 VAL A C 1
ATOM 713 O O . VAL A 1 91 ? -5.280 -17.655 4.669 1.00 96.62 91 VAL A O 1
ATOM 716 N N . HIS A 1 92 ? -5.395 -19.888 4.466 1.00 97.00 92 HIS A N 1
ATOM 717 C CA . HIS A 1 92 ? -4.336 -19.941 3.466 1.00 97.00 92 HIS A CA 1
ATOM 718 C C . HIS A 1 92 ? -4.932 -19.760 2.076 1.00 97.00 92 HIS A C 1
ATOM 720 O O . HIS A 1 92 ? -5.985 -20.310 1.760 1.00 97.00 92 HIS A O 1
ATOM 726 N N . TYR A 1 93 ? -4.246 -19.021 1.208 1.00 97.50 93 TYR A N 1
ATOM 727 C CA . TYR A 1 93 ? -4.718 -18.798 -0.157 1.00 97.50 93 TYR A CA 1
ATOM 728 C C . TYR A 1 93 ? -4.917 -20.115 -0.937 1.00 97.50 93 TYR A C 1
ATOM 730 O O . TYR A 1 93 ? -5.892 -20.253 -1.670 1.00 97.50 93 TYR A O 1
ATOM 738 N N . ALA A 1 94 ? -4.070 -21.124 -0.710 1.00 96.38 94 ALA A N 1
ATOM 739 C CA . ALA A 1 94 ? -4.233 -22.457 -1.298 1.00 96.38 94 ALA A CA 1
ATOM 740 C C . ALA A 1 94 ? -5.560 -23.147 -0.905 1.00 96.38 94 ALA A C 1
ATOM 742 O O . ALA A 1 94 ? -6.063 -23.999 -1.636 1.00 96.38 94 ALA A O 1
ATOM 743 N N . ASP A 1 95 ? -6.169 -22.778 0.229 1.00 97.12 95 ASP A N 1
ATOM 744 C CA . ASP A 1 95 ? -7.490 -23.288 0.612 1.00 97.12 95 ASP A CA 1
ATOM 745 C C . ASP A 1 95 ? -8.614 -22.654 -0.211 1.00 97.12 95 ASP A C 1
ATOM 747 O O . ASP A 1 95 ? -9.655 -23.284 -0.411 1.00 97.12 95 ASP A O 1
ATOM 751 N N . LEU A 1 96 ? -8.410 -21.439 -0.732 1.00 97.69 96 LEU A N 1
ATOM 752 C CA . LEU A 1 96 ? -9.387 -20.790 -1.603 1.00 97.69 96 LEU A CA 1
ATOM 753 C C . LEU A 1 96 ? -9.488 -21.517 -2.950 1.00 97.69 96 LEU A C 1
ATOM 755 O O . LEU A 1 96 ? -10.580 -21.654 -3.501 1.00 97.69 96 LEU A O 1
ATOM 759 N N . GLU A 1 97 ? -8.371 -22.052 -3.447 1.00 96.19 97 GLU A N 1
ATOM 760 C CA . GLU A 1 97 ? -8.310 -22.803 -4.707 1.00 96.19 97 GLU A CA 1
ATOM 761 C C . GLU A 1 97 ? -9.152 -24.088 -4.669 1.00 96.19 97 GLU A C 1
ATOM 763 O O . GLU A 1 97 ? -9.669 -24.519 -5.697 1.00 96.19 97 GLU A O 1
ATOM 768 N N . LYS A 1 98 ? -9.381 -24.661 -3.479 1.00 96.75 98 LYS A N 1
ATOM 769 C CA . LYS A 1 98 ? -10.208 -25.868 -3.290 1.00 96.75 98 LYS A CA 1
ATOM 770 C C . LYS A 1 98 ? -11.694 -25.639 -3.591 1.00 96.75 98 LYS A C 1
ATOM 772 O O . LYS A 1 98 ? -12.420 -26.604 -3.811 1.00 96.75 98 LYS A O 1
ATOM 777 N N . ARG A 1 99 ? -12.154 -24.383 -3.582 1.00 96.75 99 ARG A N 1
ATOM 778 C CA . ARG A 1 99 ? -13.536 -23.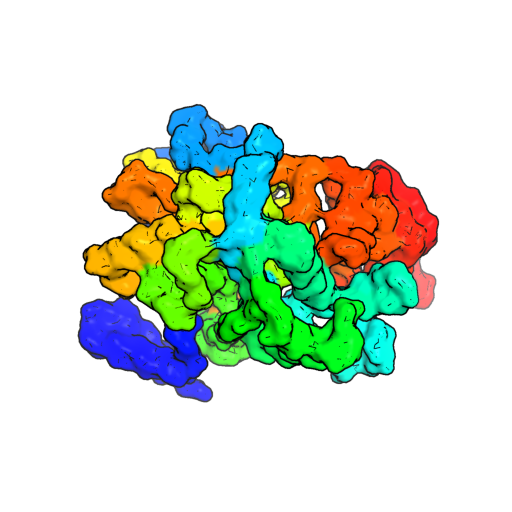963 -3.897 1.00 96.75 99 ARG A CA 1
ATOM 779 C C . ARG A 1 99 ? -13.540 -22.904 -5.006 1.00 96.75 99 ARG A C 1
ATOM 781 O O . ARG A 1 99 ? -14.351 -21.978 -4.996 1.00 96.75 99 ARG A O 1
ATOM 788 N N . SER A 1 100 ? -12.611 -23.038 -5.955 1.00 96.31 100 SER A N 1
ATOM 789 C CA . SER A 1 100 ? -12.342 -22.036 -6.988 1.00 96.31 100 SER A CA 1
ATOM 790 C C . SER A 1 100 ? -13.578 -21.654 -7.800 1.00 96.31 100 SER A C 1
ATOM 792 O O . SER A 1 100 ? -13.853 -20.467 -7.938 1.00 96.31 100 SER A O 1
ATOM 794 N N . ASP A 1 101 ? -14.358 -22.628 -8.272 1.00 96.88 101 ASP A N 1
ATOM 795 C CA . ASP A 1 101 ? -15.560 -22.374 -9.078 1.00 96.88 101 ASP A CA 1
ATOM 796 C C . ASP A 1 101 ? -16.634 -21.596 -8.308 1.00 96.88 101 ASP A C 1
ATOM 798 O O . ASP A 1 101 ? -17.261 -20.681 -8.849 1.00 96.88 101 ASP A O 1
ATOM 802 N N . GLU A 1 102 ? -16.820 -21.919 -7.026 1.00 96.94 102 GLU A N 1
ATOM 803 C CA . GLU A 1 102 ? -17.782 -21.240 -6.160 1.00 96.94 102 GLU A CA 1
ATOM 804 C C . GLU A 1 102 ? -17.382 -19.776 -5.955 1.00 96.94 102 GLU A C 1
ATOM 806 O O . GLU A 1 102 ? -18.178 -18.873 -6.220 1.00 96.94 102 GLU A O 1
ATOM 811 N N . TYR A 1 103 ? -16.134 -19.514 -5.562 1.00 98.12 103 TYR A N 1
ATOM 812 C CA . TYR A 1 103 ? -15.657 -18.147 -5.346 1.00 98.12 103 TYR A CA 1
ATOM 813 C C . TYR A 1 103 ? -15.545 -17.353 -6.656 1.00 98.12 103 TYR A C 1
ATOM 815 O O . TYR A 1 103 ? -15.899 -16.170 -6.706 1.00 98.12 103 TYR A O 1
ATOM 823 N N . ALA A 1 104 ? -15.142 -17.998 -7.751 1.00 96.94 104 ALA A N 1
ATOM 824 C CA . ALA A 1 104 ? -15.183 -17.398 -9.077 1.00 96.94 104 ALA A CA 1
ATOM 825 C C . ALA A 1 104 ? -16.607 -16.962 -9.429 1.00 96.94 104 ALA A C 1
ATOM 827 O O . ALA A 1 104 ? -16.797 -15.842 -9.880 1.00 96.94 104 ALA A O 1
ATOM 828 N N . SER A 1 105 ? -17.631 -17.780 -9.172 1.00 96.94 105 SER A N 1
ATOM 829 C CA . SER A 1 105 ? -19.013 -17.393 -9.476 1.00 96.94 105 SER A CA 1
ATOM 830 C C . SER A 1 105 ? -19.465 -16.124 -8.736 1.00 96.94 105 SER A C 1
ATOM 832 O O . SER A 1 105 ? -20.065 -15.246 -9.354 1.00 96.94 105 SER A O 1
ATOM 834 N N . CYS A 1 106 ? -19.108 -15.977 -7.453 1.00 96.81 106 CYS A N 1
ATOM 835 C CA . CYS A 1 106 ? -19.447 -14.801 -6.647 1.00 96.81 106 CYS A CA 1
ATOM 836 C C . CYS A 1 106 ? -18.745 -13.519 -7.125 1.00 96.81 106 CYS A C 1
ATOM 838 O O . CYS A 1 106 ? -19.325 -12.435 -7.081 1.00 96.81 106 CYS A O 1
ATOM 840 N N . SER A 1 107 ? -17.494 -13.617 -7.577 1.00 97.31 107 SER A N 1
ATOM 841 C CA . SER A 1 107 ? -16.719 -12.450 -8.026 1.00 97.31 107 SER A CA 1
ATOM 842 C C . SER A 1 107 ? -17.187 -11.902 -9.376 1.00 97.31 107 SER A C 1
ATOM 844 O O . SER A 1 107 ? -17.159 -10.685 -9.562 1.00 97.31 107 SER A O 1
ATOM 846 N N . ARG A 1 108 ? -17.727 -12.742 -10.273 1.00 97.25 108 ARG A N 1
ATOM 847 C CA . ARG A 1 108 ? -18.280 -12.301 -11.574 1.00 97.25 108 ARG A CA 1
ATOM 848 C C . ARG A 1 108 ? -19.429 -11.302 -11.451 1.00 97.25 108 ARG A C 1
ATOM 850 O O . ARG A 1 108 ? -19.662 -10.536 -12.378 1.00 97.25 108 ARG A O 1
ATOM 857 N N . THR A 1 109 ? -20.150 -11.301 -10.333 1.00 95.31 109 THR A N 1
ATOM 858 C CA . THR A 1 109 ? -21.244 -10.351 -10.068 1.00 95.31 109 THR A CA 1
ATOM 859 C C . THR A 1 109 ? -20.825 -9.204 -9.151 1.00 95.31 109 THR A C 1
ATOM 861 O O . THR A 1 109 ? -21.631 -8.325 -8.863 1.00 95.31 109 THR A O 1
ATOM 864 N N . ALA A 1 110 ? -19.586 -9.204 -8.659 1.00 97.94 110 ALA A N 1
ATOM 865 C CA . ALA A 1 110 ? -19.096 -8.201 -7.728 1.00 97.94 110 ALA A CA 1
ATOM 866 C C . ALA A 1 110 ? -18.672 -6.910 -8.436 1.00 97.94 110 ALA A C 1
ATOM 868 O O . ALA A 1 110 ? -18.217 -6.917 -9.585 1.00 97.94 110 ALA A O 1
ATOM 869 N N . THR A 1 111 ? -18.758 -5.804 -7.699 1.00 98.69 111 THR A N 1
ATOM 870 C CA . THR A 1 111 ? -18.074 -4.556 -8.038 1.00 98.69 111 THR A CA 1
ATOM 871 C C . THR A 1 111 ? -16.762 -4.486 -7.268 1.00 98.69 111 THR A C 1
ATOM 873 O O . THR A 1 111 ? -16.769 -4.417 -6.037 1.00 98.69 111 THR A O 1
ATOM 876 N N . LEU A 1 112 ? -15.639 -4.474 -7.985 1.00 98.75 112 LEU A N 1
ATOM 877 C CA . LEU A 1 112 ? -14.316 -4.265 -7.405 1.00 98.75 112 LEU A CA 1
ATOM 878 C C . LEU A 1 112 ? -13.931 -2.782 -7.499 1.00 98.75 112 LEU A C 1
ATOM 880 O O . LEU A 1 112 ? -13.790 -2.231 -8.587 1.00 98.75 112 LEU A O 1
ATOM 884 N N . TRP A 1 113 ? -13.736 -2.134 -6.357 1.00 98.69 113 TRP A N 1
ATOM 885 C CA . TRP A 1 113 ? -13.320 -0.738 -6.247 1.00 98.69 113 TRP A CA 1
ATOM 886 C C . TRP A 1 113 ? -11.833 -0.650 -5.888 1.00 98.69 113 TRP A C 1
ATOM 888 O O . TRP A 1 113 ? -11.433 -0.830 -4.737 1.00 98.69 113 TRP A O 1
ATOM 898 N N . ILE A 1 114 ? -11.001 -0.414 -6.899 1.00 98.12 114 ILE A N 1
ATOM 899 C CA . ILE A 1 114 ? -9.542 -0.499 -6.816 1.00 98.12 114 ILE A CA 1
ATOM 900 C C . ILE A 1 114 ? -8.959 0.860 -6.444 1.00 98.12 114 ILE A C 1
ATOM 902 O O . ILE A 1 114 ? -9.194 1.856 -7.128 1.00 98.12 114 ILE A O 1
ATOM 906 N N . LYS A 1 115 ? -8.145 0.869 -5.388 1.00 97.75 115 LYS A N 1
ATOM 907 C CA . LYS A 1 115 ? -7.507 2.051 -4.812 1.00 97.75 115 LYS A CA 1
ATOM 908 C C . LYS A 1 115 ? -5.994 1.839 -4.740 1.00 97.75 115 LYS A C 1
ATOM 910 O O . LYS A 1 115 ? -5.483 1.199 -3.818 1.00 97.75 115 LYS A O 1
ATOM 915 N N . LYS A 1 116 ? -5.252 2.358 -5.719 1.00 95.44 116 LYS A N 1
ATOM 916 C CA . LYS A 1 116 ? -3.782 2.269 -5.733 1.00 95.44 116 LYS A CA 1
ATOM 917 C C . LYS A 1 116 ? -3.185 3.477 -5.023 1.00 95.44 116 LYS A C 1
ATOM 919 O O . LYS A 1 116 ? -3.445 4.612 -5.407 1.00 95.44 116 LYS A O 1
ATOM 924 N N . MET A 1 117 ? -2.373 3.232 -3.996 1.00 95.50 117 MET A N 1
ATOM 925 C CA . MET A 1 117 ? -1.676 4.274 -3.242 1.00 95.50 117 MET A CA 1
ATOM 926 C C . MET A 1 117 ? -0.568 4.891 -4.099 1.00 95.50 117 MET A C 1
ATOM 928 O O . MET A 1 117 ? 0.545 4.373 -4.151 1.00 95.50 117 MET A O 1
ATOM 932 N N . GLN A 1 118 ? -0.874 6.012 -4.750 1.00 94.94 118 GLN A N 1
ATOM 933 C CA . GLN A 1 118 ? 0.025 6.726 -5.659 1.00 94.94 118 GLN A CA 1
ATOM 934 C C . GLN A 1 118 ? 0.445 8.103 -5.114 1.00 94.94 118 GLN A C 1
ATOM 936 O O . GLN A 1 118 ? 1.008 8.924 -5.834 1.00 94.94 118 GLN A O 1
ATOM 941 N N . ALA A 1 119 ? 0.231 8.373 -3.828 1.00 92.88 119 ALA A N 1
ATOM 942 C CA . ALA A 1 119 ? 0.520 9.672 -3.222 1.00 92.88 119 ALA A CA 1
ATOM 943 C C . ALA A 1 119 ? 2.019 9.945 -2.963 1.00 92.88 119 ALA A C 1
ATOM 945 O O . ALA A 1 119 ? 2.430 11.103 -2.895 1.00 92.88 119 ALA A O 1
ATOM 946 N N . GLY A 1 120 ? 2.849 8.906 -2.817 1.00 89.06 120 GLY A N 1
ATOM 947 C CA . GLY A 1 120 ? 4.272 9.060 -2.495 1.00 89.06 120 GLY A CA 1
ATOM 948 C C . GLY A 1 120 ? 5.162 9.204 -3.732 1.00 89.06 120 GLY A C 1
ATOM 949 O O . GLY A 1 120 ? 5.076 8.386 -4.639 1.00 89.06 120 GLY A O 1
ATOM 950 N N . SER A 1 121 ? 6.075 10.178 -3.746 1.00 83.38 121 SER A N 1
ATOM 951 C CA . SER A 1 121 ? 7.075 10.382 -4.816 1.00 83.38 121 SER A CA 1
ATOM 952 C C . SER A 1 121 ? 8.312 9.472 -4.688 1.00 83.38 121 SER A C 1
ATOM 954 O O . SER A 1 121 ? 8.910 9.064 -5.688 1.00 83.38 121 SER A O 1
ATOM 956 N N . GLY A 1 122 ? 8.656 9.073 -3.455 1.00 82.31 122 GLY A N 1
ATOM 957 C CA . GLY A 1 122 ? 9.596 7.988 -3.151 1.00 82.31 122 GLY A CA 1
ATOM 958 C C . GLY A 1 122 ? 11.080 8.321 -3.304 1.00 82.31 122 GLY A C 1
ATOM 959 O O . GLY A 1 122 ? 11.739 7.815 -4.208 1.00 82.31 122 GLY A O 1
ATOM 960 N N . SER A 1 123 ? 11.636 9.075 -2.353 1.00 73.06 123 SER A N 1
ATOM 961 C CA . SER A 1 123 ? 13.036 9.536 -2.366 1.00 73.06 123 SER A CA 1
ATOM 962 C C . SER A 1 123 ? 14.108 8.438 -2.298 1.00 73.06 123 SER A C 1
ATOM 964 O O . SER A 1 123 ? 15.268 8.710 -2.585 1.00 73.06 123 SER A O 1
ATOM 966 N N . SER A 1 124 ? 13.750 7.205 -1.928 1.00 78.75 124 SER A N 1
ATOM 967 C CA . SER A 1 124 ? 14.679 6.068 -1.863 1.00 78.75 124 SER A CA 1
ATOM 968 C C . SER A 1 124 ? 14.959 5.408 -3.221 1.00 78.75 124 SER A C 1
ATOM 970 O O . SER A 1 124 ? 15.761 4.480 -3.283 1.00 78.75 124 SER A O 1
ATOM 972 N N . LEU A 1 125 ? 14.245 5.816 -4.275 1.00 90.44 125 LEU A N 1
ATOM 973 C CA . LEU A 1 125 ? 14.346 5.279 -5.630 1.00 90.44 125 LEU A CA 1
ATOM 974 C C . LEU A 1 125 ? 14.584 6.440 -6.601 1.00 90.44 125 LEU A C 1
ATOM 976 O O . LEU A 1 125 ? 13.638 7.084 -7.069 1.00 90.44 125 LEU A O 1
ATOM 980 N N . THR A 1 126 ? 15.855 6.713 -6.882 1.00 94.31 126 THR A N 1
ATOM 981 C CA . THR A 1 126 ? 16.266 7.787 -7.789 1.00 94.31 126 THR A CA 1
ATOM 982 C C . THR A 1 126 ? 16.058 7.334 -9.229 1.00 94.31 126 THR A C 1
ATOM 984 O O . THR A 1 126 ? 16.467 6.242 -9.611 1.00 94.31 126 THR A O 1
ATOM 987 N N . ARG A 1 127 ? 15.391 8.154 -10.042 1.00 95.31 127 ARG A N 1
ATOM 988 C CA . ARG A 1 127 ? 15.027 7.777 -11.419 1.00 95.31 127 ARG A CA 1
ATOM 989 C C . ARG A 1 127 ? 14.983 8.943 -12.401 1.00 95.31 127 ARG A C 1
ATOM 991 O O . ARG A 1 127 ? 14.491 8.786 -13.510 1.00 95.31 127 ARG A O 1
ATOM 998 N N . THR A 1 128 ? 15.516 10.101 -12.015 1.00 95.44 128 THR A N 1
ATOM 999 C CA . THR A 1 128 ? 15.559 11.298 -12.867 1.00 95.44 128 THR A CA 1
ATOM 1000 C C . THR A 1 128 ? 16.317 11.033 -14.167 1.00 95.44 128 THR A C 1
ATOM 1002 O O . THR A 1 128 ? 15.778 11.265 -15.243 1.00 95.44 128 THR A O 1
ATOM 1005 N N . SER A 1 129 ? 17.525 10.474 -14.070 1.00 95.50 129 SER A N 1
ATOM 1006 C CA . SER A 1 129 ? 18.383 10.129 -15.214 1.00 95.50 129 SER A CA 1
ATOM 1007 C C . SER A 1 129 ? 17.719 9.109 -16.155 1.00 95.50 129 SER A C 1
ATOM 1009 O O . SER A 1 129 ? 17.772 9.231 -17.384 1.00 95.50 129 SER A O 1
ATOM 1011 N N . TYR A 1 130 ? 17.034 8.120 -15.572 1.00 97.00 130 TYR A N 1
ATOM 1012 C CA . TYR A 1 130 ? 16.263 7.108 -16.288 1.00 97.00 130 TYR A CA 1
ATOM 1013 C C . TYR A 1 130 ? 15.104 7.743 -17.059 1.00 97.00 130 TYR A C 1
ATOM 1015 O O . TYR A 1 130 ? 14.998 7.546 -18.267 1.00 97.00 130 TYR A O 1
ATOM 1023 N N . LEU A 1 131 ? 14.274 8.549 -16.390 1.00 96.50 131 LEU A N 1
ATOM 1024 C CA . LEU A 1 131 ? 13.123 9.208 -17.010 1.00 96.50 131 LEU A CA 1
ATOM 1025 C C . LEU A 1 131 ? 13.548 10.221 -18.077 1.00 96.50 131 LEU A C 1
ATOM 1027 O O . LEU A 1 131 ? 12.930 10.266 -19.133 1.00 96.50 131 LEU A O 1
ATOM 1031 N N . ALA A 1 132 ? 14.625 10.977 -17.850 1.00 96.62 132 ALA A N 1
ATOM 1032 C CA . ALA A 1 132 ? 15.203 11.885 -18.843 1.00 96.62 132 ALA A CA 1
ATOM 1033 C C . ALA A 1 132 ? 15.549 11.139 -20.137 1.00 96.62 132 ALA A C 1
ATOM 1035 O O . ALA A 1 132 ? 15.103 11.509 -21.222 1.00 96.62 132 ALA A O 1
ATOM 1036 N N . THR A 1 133 ? 16.278 10.027 -19.997 1.00 95.62 133 THR A N 1
ATOM 1037 C CA . THR A 1 133 ? 16.645 9.158 -21.121 1.00 95.62 133 THR A CA 1
ATOM 1038 C C . THR A 1 133 ? 15.401 8.589 -21.799 1.00 95.62 133 THR A C 1
ATOM 1040 O O . THR A 1 133 ? 15.305 8.597 -23.024 1.00 95.62 133 THR A O 1
ATOM 1043 N N . ARG A 1 134 ? 14.433 8.112 -21.010 1.00 94.06 134 ARG A N 1
ATOM 1044 C CA . ARG A 1 134 ? 13.232 7.445 -21.516 1.00 94.06 134 ARG A CA 1
ATOM 1045 C C . ARG A 1 134 ? 12.298 8.382 -22.274 1.00 94.06 134 ARG A C 1
ATOM 1047 O O . ARG A 1 134 ? 11.729 7.981 -23.282 1.00 94.06 134 ARG A O 1
ATOM 1054 N N . LEU A 1 135 ? 12.152 9.610 -21.790 1.00 92.38 135 LEU A N 1
ATOM 1055 C CA . LEU A 1 135 ? 11.280 10.630 -22.368 1.00 92.38 135 LEU A CA 1
ATOM 1056 C C . LEU A 1 135 ? 11.993 11.482 -23.430 1.00 92.38 135 LEU A C 1
ATOM 1058 O O . LEU A 1 135 ? 11.344 12.286 -24.092 1.00 92.38 135 LEU A O 1
ATOM 1062 N N . GLY A 1 136 ? 13.311 11.328 -23.597 1.00 95.00 136 GLY A N 1
ATOM 1063 C CA . GLY A 1 136 ? 14.100 12.128 -24.535 1.00 95.00 136 GLY A CA 1
ATOM 1064 C C . GLY A 1 136 ? 14.192 13.605 -24.141 1.00 95.00 136 GLY A C 1
ATOM 1065 O O . GLY A 1 136 ? 14.272 14.467 -25.014 1.00 95.00 136 GLY A O 1
ATOM 1066 N N . ILE A 1 137 ? 14.164 13.904 -22.838 1.00 96.19 137 ILE A N 1
ATOM 1067 C CA . ILE A 1 137 ? 14.198 15.270 -22.293 1.00 96.19 137 ILE A CA 1
ATOM 1068 C C . ILE A 1 137 ? 15.406 15.469 -21.365 1.00 96.19 137 ILE A C 1
ATOM 1070 O O . ILE A 1 137 ? 15.923 14.499 -20.811 1.00 96.19 137 ILE A O 1
ATOM 1074 N N . PRO A 1 138 ? 15.864 16.713 -21.140 1.00 96.19 138 PRO A N 1
ATOM 1075 C CA . PRO A 1 138 ? 16.893 16.999 -20.142 1.00 96.19 138 PRO A CA 1
ATOM 1076 C C . PRO A 1 138 ? 16.452 16.624 -18.718 1.00 96.19 138 PRO A C 1
ATOM 1078 O O . PRO A 1 138 ? 15.293 16.826 -18.358 1.00 96.19 138 PRO A O 1
ATOM 1081 N N . GLU A 1 139 ? 17.387 16.187 -17.862 1.00 95.62 139 GLU A N 1
ATOM 1082 C CA . GLU A 1 139 ? 17.101 15.869 -16.447 1.00 95.62 139 GLU A CA 1
ATOM 1083 C C . GLU A 1 139 ? 16.443 17.029 -15.686 1.00 95.62 139 GLU A C 1
ATOM 1085 O O . GLU A 1 139 ? 15.577 16.802 -14.845 1.00 95.62 139 GLU A O 1
ATOM 1090 N N . SER A 1 140 ? 16.790 18.276 -16.020 1.00 95.12 140 SER A N 1
ATOM 1091 C CA . SER A 1 140 ? 16.198 19.480 -15.422 1.00 95.12 140 SER A CA 1
ATOM 1092 C C . SER A 1 140 ? 14.712 19.677 -15.740 1.00 95.12 140 SER A C 1
ATOM 1094 O O . SER A 1 140 ? 14.055 20.476 -15.078 1.00 95.12 140 SER A O 1
ATOM 1096 N N . GLN A 1 141 ? 14.184 18.971 -16.744 1.00 94.38 141 GLN A N 1
ATOM 1097 C CA . GLN A 1 141 ? 12.777 19.009 -17.147 1.00 94.38 141 GLN A CA 1
ATOM 1098 C C . GLN A 1 141 ? 11.994 17.781 -16.667 1.00 94.38 141 GLN A C 1
ATOM 1100 O O . GLN A 1 141 ? 10.778 17.721 -16.848 1.00 94.38 141 GLN A O 1
ATOM 1105 N N . VAL A 1 142 ? 12.660 16.798 -16.052 1.00 93.25 142 VAL A N 1
ATOM 1106 C CA . VAL A 1 142 ? 11.985 15.607 -15.537 1.00 93.25 142 VAL A CA 1
ATOM 1107 C C . VAL A 1 142 ? 11.127 15.980 -14.339 1.00 93.25 142 VAL A C 1
ATOM 1109 O O . VAL A 1 142 ? 11.621 16.407 -13.294 1.00 93.25 142 VAL A O 1
ATOM 1112 N N . LYS A 1 143 ? 9.825 15.732 -14.470 1.00 91.19 143 LYS A N 1
ATOM 1113 C CA . LYS A 1 143 ? 8.889 15.754 -13.353 1.00 91.19 143 LYS A CA 1
ATOM 1114 C C . LYS A 1 143 ? 8.724 14.339 -12.813 1.00 91.19 143 LYS A C 1
ATOM 1116 O O . LYS A 1 143 ? 8.233 13.458 -13.511 1.00 91.19 143 LYS A O 1
ATOM 1121 N N . ILE A 1 144 ? 9.147 14.135 -11.571 1.00 91.12 144 ILE A N 1
ATOM 1122 C CA . ILE A 1 144 ? 9.009 12.852 -10.881 1.00 91.12 144 ILE A CA 1
ATOM 1123 C C . ILE A 1 144 ? 7.532 12.607 -10.566 1.00 91.12 144 ILE A C 1
ATOM 1125 O O . ILE A 1 144 ? 6.877 13.462 -9.971 1.00 91.12 144 ILE A O 1
ATOM 1129 N N . GLY A 1 145 ? 7.018 11.450 -10.980 1.00 91.25 145 GLY A N 1
ATOM 1130 C CA . GLY A 1 145 ? 5.659 11.018 -10.684 1.00 91.25 145 GLY A CA 1
ATOM 1131 C C . GLY A 1 145 ? 5.580 10.232 -9.378 1.00 91.25 145 GLY A C 1
ATOM 1132 O O . GLY A 1 145 ? 6.429 10.335 -8.485 1.00 91.25 145 GLY A O 1
ATOM 1133 N N . SER A 1 146 ? 4.543 9.407 -9.264 1.00 92.12 146 SER A N 1
ATOM 1134 C CA . SER A 1 146 ? 4.403 8.510 -8.121 1.00 92.12 146 SER A CA 1
ATOM 1135 C C . SER A 1 146 ? 5.462 7.404 -8.128 1.00 92.12 146 SER A C 1
ATOM 1137 O O . SER A 1 146 ? 5.799 6.854 -9.179 1.00 92.12 146 SER A O 1
ATOM 1139 N N . LYS A 1 147 ? 5.995 7.089 -6.941 1.00 91.69 147 LYS A N 1
ATOM 1140 C CA . LYS A 1 147 ? 7.128 6.184 -6.716 1.00 91.69 147 LYS A CA 1
ATOM 1141 C C . LYS A 1 147 ? 6.962 4.894 -7.510 1.00 91.69 147 LYS A C 1
ATOM 1143 O O . LYS A 1 147 ? 6.023 4.146 -7.275 1.00 91.69 147 LYS A O 1
ATOM 1148 N N . GLY A 1 148 ? 7.907 4.611 -8.404 1.00 91.56 148 GLY A N 1
ATOM 1149 C CA . GLY A 1 148 ? 7.990 3.343 -9.134 1.00 91.56 148 GLY A CA 1
ATOM 1150 C C . GLY A 1 148 ? 6.915 3.152 -10.207 1.00 91.56 148 GLY A C 1
ATOM 1151 O O . GLY A 1 148 ? 7.153 2.437 -11.168 1.00 91.56 148 GLY A O 1
ATOM 1152 N N . THR A 1 149 ? 5.761 3.808 -10.097 1.00 93.75 149 THR A N 1
ATOM 1153 C CA . THR A 1 149 ? 4.658 3.675 -11.061 1.00 93.75 149 THR A CA 1
ATOM 1154 C C . THR A 1 149 ? 4.898 4.400 -12.385 1.00 93.75 149 THR A C 1
ATOM 1156 O O . THR A 1 149 ? 4.270 4.069 -13.385 1.00 93.75 149 THR A O 1
ATOM 1159 N N . ASP A 1 150 ? 5.815 5.368 -12.386 1.00 94.31 150 ASP A N 1
ATOM 1160 C CA . ASP A 1 150 ? 6.298 6.112 -13.552 1.00 94.31 150 ASP A CA 1
ATOM 1161 C C . ASP A 1 150 ? 7.478 5.414 -14.256 1.00 94.31 150 ASP A C 1
ATOM 1163 O O . ASP A 1 150 ? 8.008 5.933 -15.236 1.00 94.31 150 ASP A O 1
ATOM 1167 N N . LEU A 1 151 ? 7.891 4.234 -13.781 1.00 96.62 151 LEU A N 1
ATOM 1168 C CA . LEU A 1 151 ? 8.833 3.373 -14.489 1.00 96.62 151 LEU A CA 1
ATOM 1169 C C . LEU A 1 151 ? 8.129 2.636 -15.626 1.00 96.62 151 LEU A C 1
ATOM 1171 O O . LEU A 1 151 ? 6.941 2.326 -15.533 1.00 96.62 151 LEU A O 1
ATOM 1175 N N . PHE A 1 152 ? 8.869 2.358 -16.696 1.00 96.38 152 PHE A N 1
ATOM 1176 C CA . PHE A 1 152 ? 8.311 1.862 -17.948 1.00 96.38 152 PHE A CA 1
ATOM 1177 C C . PHE A 1 152 ? 8.582 0.374 -18.154 1.00 96.38 152 PHE A C 1
ATOM 1179 O O . PHE A 1 152 ? 9.688 -0.106 -17.925 1.00 96.38 152 PHE A O 1
ATOM 1186 N N . VAL A 1 153 ? 7.573 -0.330 -18.654 1.00 95.38 153 VAL A N 1
ATOM 1187 C CA . VAL A 1 153 ? 7.628 -1.732 -19.066 1.00 95.38 153 VAL A CA 1
ATOM 1188 C C . VAL A 1 153 ? 7.564 -1.793 -20.584 1.00 95.38 153 VAL A C 1
ATOM 1190 O O . VAL A 1 153 ? 6.709 -1.149 -21.197 1.00 95.38 153 VAL A O 1
ATOM 1193 N N . ASP A 1 154 ? 8.472 -2.540 -21.203 1.00 93.94 154 ASP A N 1
ATOM 1194 C CA . ASP A 1 154 ? 8.465 -2.774 -22.647 1.00 93.94 154 ASP A CA 1
ATOM 1195 C C . ASP A 1 154 ? 7.476 -3.892 -23.000 1.00 93.94 154 ASP A C 1
ATOM 1197 O O . ASP A 1 154 ? 7.486 -4.969 -22.401 1.00 93.94 154 ASP A O 1
ATOM 1201 N N . LEU A 1 155 ? 6.615 -3.639 -23.984 1.00 93.69 155 LEU A N 1
ATOM 1202 C CA . LEU A 1 155 ? 5.647 -4.601 -24.496 1.00 93.69 155 LEU A CA 1
ATOM 1203 C C . LEU A 1 155 ? 6.160 -5.279 -25.776 1.00 93.69 155 LEU A C 1
ATOM 1205 O O . LEU A 1 155 ? 6.919 -4.682 -26.552 1.00 93.69 155 LEU A O 1
ATOM 1209 N N . PRO A 1 156 ? 5.700 -6.511 -26.068 1.00 86.56 156 PRO A N 1
ATOM 1210 C CA . PRO A 1 156 ? 5.882 -7.105 -27.387 1.00 86.56 156 PRO A CA 1
ATOM 1211 C C . PRO A 1 156 ? 5.329 -6.169 -28.471 1.00 86.56 156 PRO A C 1
ATOM 1213 O O . PRO A 1 156 ? 4.181 -5.743 -28.393 1.00 86.56 156 PRO A O 1
ATOM 1216 N N . GLY A 1 157 ? 6.144 -5.848 -29.477 1.00 81.50 157 GLY A N 1
ATOM 1217 C CA . GLY A 1 157 ? 5.797 -4.870 -30.519 1.00 81.50 157 GLY A CA 1
ATOM 1218 C C . GLY A 1 157 ? 6.525 -3.527 -30.399 1.00 81.50 157 GLY A C 1
ATOM 1219 O O . GLY A 1 157 ? 6.382 -2.691 -31.284 1.00 81.50 157 GLY A O 1
ATOM 1220 N N . GLY A 1 158 ? 7.348 -3.341 -29.361 1.00 86.06 158 GLY A N 1
ATOM 1221 C CA . GLY A 1 158 ? 8.233 -2.178 -29.217 1.00 86.06 158 GLY A CA 1
ATOM 1222 C C . GLY A 1 158 ? 7.585 -0.962 -28.555 1.00 86.06 158 GLY A C 1
ATOM 1223 O O . GLY A 1 158 ? 8.247 0.055 -28.367 1.00 86.06 158 GLY A O 1
ATOM 1224 N N . GLU A 1 159 ? 6.310 -1.061 -28.182 1.00 90.81 159 GLU A N 1
ATOM 1225 C CA . GLU A 1 159 ? 5.654 -0.068 -27.339 1.00 90.81 159 GLU A CA 1
ATOM 1226 C C . GLU A 1 159 ? 6.125 -0.186 -25.892 1.00 90.81 159 GLU A C 1
ATOM 1228 O O . GLU A 1 159 ? 6.548 -1.249 -25.439 1.00 90.81 159 GLU A O 1
ATOM 1233 N N . SER A 1 160 ? 5.995 0.898 -25.134 1.00 93.69 160 SER A N 1
ATOM 1234 C CA . SER A 1 160 ? 6.239 0.857 -23.705 1.00 93.69 160 SER A CA 1
ATOM 1235 C C . SER A 1 160 ? 5.286 1.743 -22.938 1.00 93.69 160 SER A C 1
ATOM 1237 O O . SER A 1 160 ? 4.934 2.833 -23.383 1.00 93.69 160 SER A O 1
ATOM 1239 N N . ILE A 1 161 ? 4.913 1.252 -21.764 1.00 95.94 161 ILE A N 1
ATOM 1240 C CA . ILE A 1 161 ? 3.923 1.865 -20.897 1.00 95.94 161 ILE A CA 1
ATOM 1241 C C . ILE A 1 161 ? 4.455 1.997 -19.481 1.00 95.94 161 ILE A C 1
ATOM 1243 O O . ILE A 1 161 ? 5.265 1.186 -19.032 1.00 95.94 161 ILE A O 1
ATOM 1247 N N . ALA A 1 162 ? 3.980 3.007 -18.762 1.00 96.38 162 ALA A N 1
ATOM 1248 C CA . ALA A 1 162 ? 4.279 3.144 -17.344 1.00 96.38 162 ALA A CA 1
ATOM 1249 C C . ALA A 1 162 ? 3.616 2.012 -16.534 1.00 96.38 162 ALA A C 1
ATOM 1251 O O . ALA A 1 162 ? 2.563 1.494 -16.910 1.00 96.38 162 ALA A O 1
ATOM 1252 N N . ILE A 1 163 ? 4.173 1.651 -15.378 1.00 97.06 163 ILE A N 1
ATOM 1253 C CA . ILE A 1 163 ? 3.573 0.646 -14.484 1.00 97.06 163 ILE A CA 1
ATOM 1254 C C . ILE A 1 163 ? 2.155 1.055 -14.047 1.00 97.06 163 ILE A C 1
ATOM 1256 O O . ILE A 1 163 ? 1.273 0.200 -13.974 1.00 97.06 163 ILE A O 1
ATOM 1260 N N . ALA A 1 164 ? 1.894 2.348 -13.824 1.00 96.62 164 ALA A N 1
ATOM 1261 C CA . ALA A 1 164 ? 0.537 2.844 -13.564 1.00 96.62 164 ALA A CA 1
ATOM 1262 C C . ALA A 1 164 ? -0.438 2.519 -14.714 1.00 96.62 164 ALA A C 1
ATOM 1264 O O . ALA A 1 164 ? -1.584 2.142 -14.475 1.00 96.62 164 ALA A O 1
ATOM 1265 N N . GLU A 1 165 ? 0.016 2.620 -15.964 1.00 97.50 165 GLU A N 1
ATOM 1266 C CA . GLU A 1 165 ? -0.792 2.297 -17.142 1.00 97.50 165 GLU A CA 1
ATOM 1267 C C . GLU A 1 165 ? -1.073 0.794 -17.225 1.00 97.50 165 GLU A C 1
ATOM 1269 O O . GLU A 1 165 ? -2.212 0.381 -17.453 1.00 97.50 165 GLU A O 1
ATOM 1274 N N . ALA A 1 166 ? -0.060 -0.032 -16.947 1.00 97.62 166 ALA A N 1
ATOM 1275 C CA . ALA A 1 166 ? -0.215 -1.479 -16.869 1.00 97.62 166 ALA A CA 1
ATOM 1276 C C . ALA A 1 166 ? -1.267 -1.887 -15.822 1.00 97.62 166 ALA A C 1
ATOM 1278 O O . ALA A 1 166 ? -2.069 -2.779 -16.084 1.00 97.62 166 ALA A O 1
ATOM 1279 N N . GLN A 1 167 ? -1.337 -1.201 -14.676 1.00 97.38 167 GLN A N 1
ATOM 1280 C CA . GLN A 1 167 ? -2.356 -1.444 -13.643 1.00 97.38 167 GLN A CA 1
ATOM 1281 C C . GLN A 1 167 ? -3.780 -1.076 -14.093 1.00 97.38 167 GLN A C 1
ATOM 1283 O O . GLN A 1 167 ? -4.738 -1.800 -13.789 1.00 97.38 167 GLN A O 1
ATOM 1288 N N . ILE A 1 168 ? -3.938 0.029 -14.832 1.00 97.69 168 ILE A N 1
ATOM 1289 C CA . ILE A 1 168 ? -5.226 0.407 -15.434 1.00 97.69 168 ILE A CA 1
ATOM 1290 C C . ILE A 1 168 ? -5.655 -0.677 -16.427 1.00 97.69 168 ILE A C 1
ATOM 1292 O O . ILE A 1 168 ? -6.757 -1.220 -16.322 1.00 97.69 168 ILE A O 1
ATOM 1296 N N . LEU A 1 169 ? -4.761 -1.053 -17.344 1.00 97.81 169 LEU A N 1
ATOM 1297 C CA . LEU A 1 169 ? -5.014 -2.078 -18.355 1.00 97.81 169 LEU A CA 1
ATOM 1298 C C . LEU A 1 169 ? -5.316 -3.445 -17.740 1.00 97.81 169 LEU A C 1
ATOM 1300 O O . LEU A 1 169 ? -6.260 -4.097 -18.177 1.00 97.81 169 LEU A O 1
ATOM 1304 N N . GLN A 1 170 ? -4.576 -3.858 -16.707 1.00 97.81 170 GLN A N 1
ATOM 1305 C CA . GLN A 1 170 ? -4.822 -5.090 -15.951 1.00 97.81 170 GLN A CA 1
ATOM 1306 C C . GLN A 1 170 ? -6.285 -5.176 -15.515 1.00 97.81 170 GLN A C 1
ATOM 1308 O O . GLN A 1 170 ? -6.953 -6.181 -15.753 1.00 97.81 170 GLN A O 1
ATOM 1313 N N . SER A 1 171 ? -6.787 -4.089 -14.934 1.00 97.88 171 SER A N 1
ATOM 1314 C CA . SER A 1 171 ? -8.150 -4.003 -14.427 1.00 97.88 171 SER A CA 1
ATOM 1315 C C . SER A 1 171 ? -9.169 -4.012 -15.572 1.00 97.88 171 SER A C 1
ATOM 1317 O O . SER A 1 171 ? -10.109 -4.801 -15.556 1.00 97.88 171 SER A O 1
ATOM 1319 N N . ILE A 1 172 ? -8.956 -3.220 -16.630 1.00 98.19 172 ILE A N 1
ATOM 1320 C CA . ILE A 1 172 ? -9.835 -3.238 -17.814 1.00 98.19 172 ILE A CA 1
ATOM 1321 C C . ILE A 1 172 ? -9.924 -4.653 -18.409 1.00 98.19 172 ILE A C 1
ATOM 1323 O O . ILE A 1 172 ? -11.007 -5.117 -18.763 1.00 98.19 172 ILE A O 1
ATOM 1327 N N . LEU A 1 173 ? -8.798 -5.361 -18.499 1.00 97.81 173 LEU A N 1
ATOM 1328 C CA . LEU A 1 173 ? -8.738 -6.726 -19.019 1.00 97.81 173 LEU A CA 1
ATOM 1329 C C . LEU A 1 173 ? -9.435 -7.732 -18.095 1.00 97.81 173 LEU A C 1
ATOM 1331 O O . LEU A 1 173 ? -10.084 -8.652 -18.593 1.00 97.81 173 LEU A O 1
ATOM 1335 N N . ASP A 1 174 ? -9.346 -7.560 -16.776 1.00 97.94 174 ASP A N 1
ATOM 1336 C CA . ASP A 1 174 ? -10.087 -8.384 -15.816 1.00 97.94 174 ASP A CA 1
ATOM 1337 C C . ASP A 1 174 ? -11.601 -8.211 -15.980 1.00 97.94 174 ASP A C 1
ATOM 1339 O O . ASP A 1 174 ? -12.334 -9.201 -16.004 1.00 97.94 174 ASP A O 1
ATOM 1343 N N . GLN A 1 175 ? -12.074 -6.978 -16.172 1.00 97.75 175 GLN A N 1
ATOM 1344 C CA . GLN A 1 175 ? -13.489 -6.721 -16.438 1.00 97.75 175 GLN A CA 1
ATOM 1345 C C . GLN A 1 175 ? -13.929 -7.315 -17.782 1.00 97.75 175 GLN A C 1
ATOM 1347 O O . GLN A 1 175 ? -14.936 -8.017 -17.839 1.00 97.75 175 GLN A O 1
ATOM 1352 N N . LYS A 1 176 ? -13.148 -7.128 -18.855 1.00 97.00 176 LYS A N 1
ATOM 1353 C CA . LYS A 1 176 ? -13.457 -7.686 -20.185 1.00 97.00 176 LYS A CA 1
ATOM 1354 C C . LYS A 1 176 ? -13.526 -9.212 -20.207 1.00 97.00 176 LYS A C 1
ATOM 1356 O O . LYS A 1 176 ? -14.280 -9.778 -20.992 1.00 97.00 176 LYS A O 1
ATOM 1361 N N . ARG A 1 177 ? -12.743 -9.884 -19.360 1.00 96.88 177 ARG A N 1
ATOM 1362 C CA . ARG A 1 177 ? -12.779 -11.346 -19.182 1.00 96.88 177 ARG A CA 1
ATOM 1363 C C . ARG A 1 177 ? -13.944 -11.826 -18.319 1.00 96.88 177 ARG A C 1
ATOM 1365 O O . ARG A 1 177 ? -14.107 -13.030 -18.148 1.00 96.88 177 ARG A O 1
ATOM 1372 N N . GLY A 1 178 ? -14.726 -10.907 -17.756 1.00 97.31 178 GLY A N 1
ATOM 1373 C CA . GLY A 1 178 ? -15.778 -11.227 -16.805 1.00 97.31 178 GLY A CA 1
ATOM 1374 C C . GLY A 1 178 ? -15.235 -11.762 -15.483 1.00 97.31 178 GLY A C 1
ATOM 1375 O O . GLY A 1 178 ? -15.955 -12.477 -14.802 1.00 97.31 178 GLY A O 1
ATOM 1376 N N . THR A 1 179 ? -13.984 -11.453 -15.114 1.00 97.69 179 THR A N 1
ATOM 1377 C CA . THR A 1 179 ? -13.426 -11.789 -13.791 1.00 97.69 179 THR A CA 1
ATOM 1378 C C . THR A 1 179 ? -14.219 -11.086 -12.688 1.00 97.69 179 THR A C 1
ATOM 1380 O O . THR A 1 179 ? -14.492 -11.671 -11.644 1.00 97.69 179 THR A O 1
ATOM 1383 N N . PHE A 1 180 ? -14.617 -9.841 -12.956 1.00 98.31 180 PHE A N 1
ATOM 1384 C CA . PHE A 1 180 ? -15.477 -9.025 -12.106 1.00 98.31 180 PHE A CA 1
ATOM 1385 C C . PHE A 1 180 ? -16.594 -8.414 -12.949 1.00 98.31 180 PHE A C 1
ATOM 1387 O O . PHE A 1 180 ? -16.376 -8.091 -14.118 1.00 98.31 180 PHE A O 1
ATOM 1394 N N . GLY A 1 181 ? -17.773 -8.228 -12.355 1.00 97.06 181 GLY A N 1
ATOM 1395 C CA . GLY A 1 181 ? -18.926 -7.662 -13.060 1.00 97.06 181 GLY A CA 1
ATOM 1396 C C . GLY A 1 181 ? -18.742 -6.177 -13.356 1.00 97.06 181 GLY A C 1
ATOM 1397 O O . GLY A 1 181 ? -19.091 -5.693 -14.435 1.00 97.06 181 GLY A O 1
ATOM 1398 N N . ARG A 1 182 ? -18.137 -5.456 -12.407 1.00 98.38 182 ARG A N 1
ATOM 1399 C CA . ARG A 1 182 ? -17.792 -4.042 -12.546 1.00 98.38 182 ARG A CA 1
ATOM 1400 C C . ARG A 1 182 ? -16.472 -3.734 -11.856 1.00 98.38 182 ARG A C 1
ATOM 1402 O O . ARG A 1 182 ? -16.169 -4.301 -10.808 1.00 98.38 182 ARG A O 1
ATOM 1409 N N . ILE A 1 183 ? -15.719 -2.795 -12.416 1.00 98.69 183 ILE A N 1
ATOM 1410 C CA . ILE A 1 183 ? -14.527 -2.229 -11.794 1.00 98.69 183 ILE A CA 1
ATOM 1411 C C . ILE A 1 183 ? -14.665 -0.717 -11.687 1.00 98.69 183 ILE A C 1
ATOM 1413 O O . ILE A 1 183 ? -15.057 -0.037 -12.637 1.00 98.69 183 ILE A O 1
ATOM 1417 N N . ILE A 1 184 ? -14.319 -0.199 -10.514 1.00 98.75 184 ILE A N 1
ATOM 1418 C CA . ILE A 1 184 ? -14.289 1.227 -10.219 1.00 98.75 184 ILE A CA 1
ATOM 1419 C C . ILE A 1 184 ? -12.855 1.609 -9.866 1.00 98.75 184 ILE A C 1
ATOM 1421 O O . ILE A 1 184 ? -12.288 1.080 -8.913 1.00 98.75 184 ILE A O 1
ATOM 1425 N N . PHE A 1 185 ? -12.275 2.531 -10.624 1.00 98.56 185 PHE A N 1
ATOM 1426 C CA . PHE A 1 185 ? -10.950 3.086 -10.372 1.00 98.56 185 PHE A CA 1
ATOM 1427 C C . PHE A 1 185 ? -11.034 4.249 -9.394 1.00 98.56 185 PHE A C 1
ATOM 1429 O O . PHE A 1 185 ? -11.917 5.097 -9.515 1.00 98.56 185 PHE A O 1
ATOM 1436 N N . HIS A 1 186 ? -10.096 4.319 -8.459 1.00 97.81 186 HIS A N 1
ATOM 1437 C CA . HIS A 1 186 ? -9.973 5.431 -7.526 1.00 97.81 186 HIS A CA 1
ATOM 1438 C C . HIS A 1 186 ? -8.508 5.750 -7.294 1.00 97.81 186 HIS A C 1
ATOM 1440 O O . HIS A 1 186 ? -7.750 4.968 -6.717 1.00 97.81 186 HIS A O 1
ATOM 1446 N N . ASP A 1 187 ? -8.133 6.934 -7.756 1.00 95.75 187 ASP A N 1
ATOM 1447 C CA . ASP A 1 187 ? -6.779 7.439 -7.644 1.00 95.75 187 ASP A CA 1
ATOM 1448 C C . ASP A 1 187 ? -6.547 8.001 -6.233 1.00 95.75 187 ASP A C 1
ATOM 1450 O O . ASP A 1 187 ? -7.251 8.908 -5.777 1.00 95.75 187 ASP A O 1
ATOM 1454 N N . ILE A 1 188 ? -5.550 7.461 -5.530 1.00 96.06 188 ILE A N 1
ATOM 1455 C CA . ILE A 1 188 ? -5.053 8.020 -4.271 1.00 96.06 188 ILE A CA 1
ATOM 1456 C C . ILE A 1 188 ? -3.785 8.807 -4.585 1.00 96.06 188 ILE A C 1
ATOM 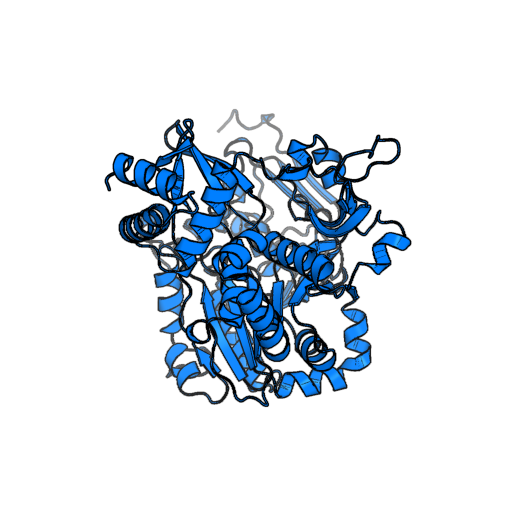1458 O O . ILE A 1 188 ? -2.736 8.223 -4.858 1.00 96.06 188 ILE A O 1
ATOM 1462 N N . LEU A 1 189 ? -3.872 10.128 -4.518 1.00 95.69 189 LEU A N 1
ATOM 1463 C CA . LEU A 1 189 ? -2.871 11.039 -5.065 1.00 95.69 189 LEU A CA 1
ATOM 1464 C C . LEU A 1 189 ? -2.338 11.986 -3.998 1.00 95.69 189 LEU A C 1
ATOM 1466 O O . LEU A 1 189 ? -2.852 12.065 -2.886 1.00 95.69 189 LEU A O 1
ATOM 1470 N N . SER A 1 190 ? -1.300 12.731 -4.347 1.00 94.62 190 SER A N 1
ATOM 1471 C CA . SER A 1 190 ? -0.863 13.899 -3.592 1.00 94.62 190 SER A CA 1
ATOM 1472 C C . SER A 1 190 ? -0.653 15.072 -4.537 1.00 94.62 190 SER A C 1
ATOM 1474 O O . SER A 1 190 ? -0.700 14.921 -5.759 1.00 94.62 190 SER A O 1
ATOM 1476 N N . THR A 1 191 ? -0.397 16.257 -3.989 1.00 92.00 191 THR A N 1
ATOM 1477 C CA . THR A 1 191 ? -0.070 17.440 -4.798 1.00 92.00 191 THR A CA 1
ATOM 1478 C C . THR A 1 191 ? 1.160 17.234 -5.683 1.00 92.00 191 THR A C 1
ATOM 1480 O O . THR A 1 191 ? 1.280 17.901 -6.703 1.00 92.00 191 THR A O 1
ATOM 1483 N N . GLU A 1 192 ? 2.059 16.314 -5.323 1.00 91.06 192 GLU A N 1
ATOM 1484 C CA . GLU A 1 192 ? 3.253 16.003 -6.116 1.00 91.06 192 GLU A CA 1
ATOM 1485 C C . GLU A 1 192 ? 2.945 15.069 -7.293 1.00 91.06 192 GLU A C 1
ATOM 1487 O O . GLU A 1 192 ? 3.543 15.200 -8.359 1.00 91.06 192 GLU A O 1
ATOM 1492 N N . THR A 1 193 ? 2.012 14.128 -7.122 1.00 94.19 193 THR A N 1
ATOM 1493 C CA . THR A 1 193 ? 1.800 13.032 -8.081 1.00 94.19 193 THR A CA 1
ATOM 1494 C C . THR A 1 193 ? 0.572 13.212 -8.968 1.00 94.19 193 THR A C 1
ATOM 1496 O O . THR A 1 193 ? 0.500 12.590 -10.031 1.00 94.19 193 THR A O 1
ATOM 1499 N N . ARG A 1 194 ? -0.361 14.095 -8.586 1.00 94.75 194 ARG A N 1
ATOM 1500 C CA . ARG A 1 194 ? -1.650 14.298 -9.264 1.00 94.75 194 ARG A CA 1
ATOM 1501 C C . ARG A 1 194 ? -1.518 14.514 -10.765 1.00 94.75 194 ARG A C 1
ATOM 1503 O O . ARG A 1 194 ? -2.118 13.776 -11.538 1.00 94.75 194 ARG A O 1
ATOM 1510 N N . ASP A 1 195 ? -0.679 15.461 -11.171 1.00 93.81 195 ASP A N 1
ATOM 1511 C CA . ASP A 1 195 ? -0.537 15.819 -12.585 1.00 93.81 195 ASP A CA 1
ATOM 1512 C C . ASP A 1 195 ? -0.022 14.648 -13.431 1.00 93.81 195 ASP A C 1
ATOM 1514 O O . ASP A 1 195 ? -0.440 14.487 -14.573 1.00 93.81 195 ASP A O 1
ATOM 1518 N N . SER A 1 196 ? 0.861 13.808 -12.872 1.00 92.88 196 SER A N 1
ATOM 1519 C CA . SER A 1 196 ? 1.393 12.641 -13.589 1.00 92.88 196 SER A CA 1
ATOM 1520 C C . SER A 1 196 ? 0.311 11.592 -13.859 1.00 92.88 196 SER A C 1
ATOM 1522 O O . SER A 1 196 ? 0.227 11.061 -14.964 1.00 92.88 196 SER A O 1
ATOM 1524 N N . ILE A 1 197 ? -0.572 11.352 -12.886 1.00 95.19 197 ILE A N 1
ATOM 1525 C CA . ILE A 1 197 ? -1.666 10.384 -13.020 1.00 95.19 197 ILE A CA 1
ATOM 1526 C C . ILE A 1 197 ? -2.808 10.952 -13.868 1.00 95.19 197 ILE A C 1
ATOM 1528 O O . ILE A 1 197 ? -3.373 10.246 -14.699 1.00 95.19 197 ILE A O 1
ATOM 1532 N N . HIS A 1 198 ? -3.122 12.243 -13.737 1.00 95.50 198 HIS A N 1
ATOM 1533 C CA . HIS A 1 198 ? -4.094 12.911 -14.613 1.00 95.50 198 HIS A CA 1
ATOM 1534 C C . HIS A 1 198 ? -3.636 12.920 -16.070 1.00 95.50 198 HIS A C 1
ATOM 1536 O O . HIS A 1 198 ? -4.445 12.672 -16.961 1.00 95.50 198 HIS A O 1
ATOM 1542 N N . GLY A 1 199 ? -2.343 13.157 -16.313 1.00 95.00 199 GLY A N 1
ATOM 1543 C CA . GLY A 1 199 ? -1.743 13.028 -17.639 1.00 95.00 199 GLY A CA 1
ATOM 1544 C C . GLY A 1 199 ? -1.978 11.638 -18.228 1.00 95.00 199 GLY A C 1
ATOM 1545 O O . GLY A 1 199 ? -2.496 11.532 -19.337 1.00 95.00 199 GLY A O 1
ATOM 1546 N N . LEU A 1 200 ? -1.713 10.587 -17.444 1.00 95.44 200 LEU A N 1
ATOM 1547 C CA . LEU A 1 200 ? -1.932 9.201 -17.857 1.00 95.44 200 LEU A CA 1
ATOM 1548 C C . LEU A 1 200 ? -3.390 8.912 -18.249 1.00 95.44 200 LEU A C 1
ATOM 1550 O O . LEU A 1 200 ? -3.632 8.285 -19.275 1.00 95.44 200 LEU A O 1
ATOM 1554 N N . TRP A 1 201 ? -4.374 9.389 -17.484 1.00 97.50 201 TRP A N 1
ATOM 1555 C CA . TRP A 1 201 ? -5.788 9.184 -17.827 1.00 97.50 201 TRP A CA 1
ATOM 1556 C C . TRP A 1 201 ? -6.191 9.821 -19.164 1.00 97.50 201 TRP A C 1
ATOM 1558 O O . TRP A 1 201 ? -7.085 9.315 -19.842 1.00 97.50 201 TRP A O 1
ATOM 1568 N N . ASN A 1 202 ? -5.501 10.887 -19.569 1.00 97.19 202 ASN A N 1
ATOM 1569 C CA . ASN A 1 202 ? -5.713 11.556 -20.849 1.00 97.19 202 ASN A CA 1
ATOM 1570 C C . ASN A 1 202 ? -4.901 10.938 -22.002 1.00 97.19 202 ASN A C 1
ATOM 1572 O O . ASN A 1 202 ? -5.097 11.329 -23.153 1.00 97.19 202 ASN A O 1
ATOM 1576 N N . HIS A 1 203 ? -4.005 9.982 -21.734 1.00 95.25 203 HIS A N 1
ATOM 1577 C CA . HIS A 1 203 ? -3.254 9.300 -22.788 1.00 95.25 203 HIS A CA 1
ATOM 1578 C C . HIS A 1 203 ? -4.164 8.403 -23.642 1.00 95.25 203 HIS A C 1
ATOM 1580 O O . HIS A 1 203 ? -5.086 7.787 -23.096 1.00 95.25 203 HIS A O 1
ATOM 1586 N N . PRO A 1 204 ? -3.889 8.269 -24.957 1.00 96.88 204 PRO A N 1
ATOM 1587 C CA . PRO A 1 204 ? -4.573 7.308 -25.818 1.00 96.88 204 PRO A CA 1
ATOM 1588 C C . PRO A 1 204 ? -4.429 5.877 -25.293 1.00 96.88 204 PRO A C 1
ATOM 1590 O O . PRO A 1 204 ? -3.315 5.408 -25.053 1.00 96.88 204 PRO A O 1
ATOM 1593 N N . SER A 1 205 ? -5.542 5.159 -25.158 1.00 96.00 205 SER A N 1
ATOM 1594 C CA . SER A 1 205 ? -5.537 3.799 -24.628 1.00 96.00 205 SER A CA 1
ATOM 1595 C C . SER A 1 205 ? -4.864 2.813 -25.582 1.00 96.00 205 SER A C 1
ATOM 1597 O O . SER A 1 205 ? -5.082 2.866 -26.792 1.00 96.00 205 SER A O 1
ATOM 1599 N N . LEU A 1 206 ? -4.127 1.833 -25.044 1.00 94.50 206 LEU A N 1
ATOM 1600 C CA . LEU A 1 206 ? -3.633 0.697 -25.837 1.00 94.50 206 LEU A CA 1
ATOM 1601 C C . LEU A 1 206 ? -4.761 -0.162 -26.435 1.00 94.50 206 LEU A C 1
ATOM 1603 O O . LEU A 1 206 ? -4.553 -0.870 -27.416 1.00 94.50 206 LEU A O 1
ATOM 1607 N N . ILE A 1 207 ? -5.948 -0.136 -25.825 1.00 93.81 207 ILE A N 1
ATOM 1608 C CA . ILE A 1 207 ? -7.088 -0.970 -26.220 1.00 93.81 207 ILE A CA 1
ATOM 1609 C C . ILE A 1 207 ? -7.865 -0.345 -27.381 1.00 93.81 207 ILE A C 1
ATOM 1611 O O . ILE A 1 207 ? -8.351 -1.060 -28.255 1.00 93.81 207 ILE A O 1
ATOM 1615 N N . ASP A 1 208 ? -8.015 0.975 -27.353 1.00 95.31 208 ASP A N 1
ATOM 1616 C CA . ASP A 1 208 ? -8.691 1.767 -28.375 1.00 95.31 208 ASP A CA 1
ATOM 1617 C C . ASP A 1 208 ? -7.925 3.081 -28.528 1.00 95.31 208 ASP A C 1
ATOM 1619 O O . ASP A 1 208 ? -8.086 4.010 -27.738 1.00 95.31 208 ASP A O 1
ATOM 1623 N N . ARG A 1 209 ? -7.070 3.138 -29.553 1.00 95.31 209 ARG A N 1
ATOM 1624 C CA . ARG A 1 209 ? -6.174 4.273 -29.814 1.00 95.31 209 ARG A CA 1
ATOM 1625 C C . ARG A 1 209 ? -6.910 5.568 -30.153 1.00 95.31 209 ARG A C 1
ATOM 1627 O O . ARG A 1 209 ? -6.285 6.624 -30.128 1.00 95.31 209 ARG A O 1
ATOM 1634 N N . ALA A 1 210 ? -8.202 5.497 -30.477 1.00 97.19 210 ALA A N 1
ATOM 1635 C CA . ALA A 1 210 ? -9.021 6.672 -30.749 1.00 97.19 210 ALA A CA 1
ATOM 1636 C C . ALA A 1 210 ? -9.559 7.339 -29.473 1.00 97.19 210 ALA A C 1
ATOM 1638 O O . ALA A 1 210 ? -10.098 8.439 -29.562 1.00 97.19 210 ALA A O 1
ATOM 1639 N N . LYS A 1 211 ? -9.429 6.689 -28.310 1.00 97.75 211 LYS A N 1
ATOM 1640 C CA . LYS A 1 211 ? -9.935 7.179 -27.025 1.00 97.75 211 LYS A CA 1
ATOM 1641 C C . LYS A 1 211 ? -8.813 7.341 -26.017 1.00 97.75 211 LYS A C 1
ATOM 1643 O O . LYS A 1 211 ? -7.891 6.526 -25.969 1.00 97.75 211 LYS A O 1
ATOM 1648 N N . SER A 1 212 ? -8.929 8.335 -25.145 1.00 98.25 212 SER A N 1
ATOM 1649 C CA . SER A 1 212 ? -8.130 8.348 -23.918 1.00 98.25 212 SER A CA 1
ATOM 1650 C C . SER A 1 212 ? -8.562 7.232 -22.955 1.00 98.25 212 SER A C 1
ATOM 1652 O O . SER A 1 212 ? -9.644 6.652 -23.101 1.00 98.25 212 SER A O 1
ATOM 1654 N N . TYR A 1 213 ? -7.752 6.916 -21.940 1.00 98.31 213 TYR A N 1
ATOM 1655 C CA . TYR A 1 213 ? -8.184 5.997 -20.878 1.00 98.31 213 TYR A CA 1
ATOM 1656 C C . TYR A 1 213 ? -9.434 6.493 -20.141 1.00 98.31 213 TYR A C 1
ATOM 1658 O O . TYR A 1 213 ? -10.306 5.683 -19.822 1.00 98.31 213 TYR A O 1
ATOM 1666 N N . ASP A 1 214 ? -9.551 7.802 -19.901 1.00 97.69 214 ASP A N 1
ATOM 1667 C CA . ASP A 1 214 ? -10.739 8.400 -19.285 1.00 97.69 214 ASP A CA 1
ATOM 1668 C C . ASP A 1 214 ? -11.990 8.175 -20.144 1.00 97.69 214 ASP A C 1
ATOM 1670 O O . ASP A 1 214 ? -13.003 7.664 -19.660 1.00 97.69 214 ASP A O 1
ATOM 1674 N N . GLU A 1 215 ? -11.906 8.472 -21.443 1.00 97.94 215 GLU A N 1
ATOM 1675 C CA . GLU A 1 215 ? -13.002 8.266 -22.394 1.00 97.94 215 GLU A CA 1
ATOM 1676 C C . GLU A 1 215 ? -13.367 6.788 -22.532 1.00 97.94 215 GLU A C 1
ATOM 1678 O O . GLU A 1 215 ? -14.551 6.433 -22.556 1.00 97.94 215 GLU A O 1
ATOM 1683 N N . LEU A 1 216 ? -12.366 5.905 -22.596 1.00 98.06 216 LEU A N 1
ATOM 1684 C CA . LEU A 1 216 ? -12.581 4.466 -22.655 1.00 98.06 216 LEU A CA 1
ATOM 1685 C C . LEU A 1 216 ? -13.339 3.982 -21.416 1.00 98.06 216 LEU A C 1
ATOM 1687 O O . LEU A 1 216 ? -14.356 3.305 -21.561 1.00 98.06 216 LEU A O 1
ATOM 1691 N N . VAL A 1 217 ? -12.892 4.350 -20.212 1.00 97.94 217 VAL A N 1
ATOM 1692 C CA . VAL A 1 217 ? -13.545 3.941 -18.961 1.00 97.94 217 VAL A CA 1
ATOM 1693 C C . VAL A 1 217 ? -14.957 4.512 -18.860 1.00 97.94 217 VAL A C 1
ATOM 1695 O O . VAL A 1 217 ? -15.875 3.781 -18.503 1.00 97.94 217 VAL A O 1
ATOM 1698 N N . ARG A 1 218 ? -15.170 5.779 -19.228 1.00 96.69 218 ARG A N 1
ATOM 1699 C CA . ARG A 1 218 ? -16.499 6.411 -19.185 1.00 96.69 218 ARG A CA 1
ATOM 1700 C C . ARG A 1 218 ? -17.496 5.814 -20.175 1.00 96.69 218 ARG A C 1
ATOM 1702 O O . ARG A 1 218 ? -18.695 5.853 -19.914 1.00 96.69 218 ARG A O 1
ATOM 1709 N N . THR A 1 219 ? -17.024 5.308 -21.314 1.00 96.75 219 THR A N 1
ATOM 1710 C CA . THR A 1 219 ? -17.886 4.772 -22.384 1.00 96.75 219 THR A CA 1
ATOM 1711 C C . THR A 1 219 ? -18.031 3.251 -22.361 1.00 96.75 219 THR A C 1
ATOM 1713 O O . THR A 1 219 ? -18.821 2.710 -23.133 1.00 96.75 219 THR A O 1
ATOM 1716 N N . THR A 1 220 ? -17.309 2.550 -21.484 1.00 97.19 220 THR A N 1
ATOM 1717 C CA . THR A 1 220 ? -17.353 1.086 -21.384 1.00 97.19 220 THR A CA 1
ATOM 1718 C C . THR A 1 220 ? -18.242 0.646 -20.226 1.00 97.19 220 THR A C 1
ATOM 1720 O O . THR A 1 220 ? -17.968 0.941 -19.064 1.00 97.19 220 THR A O 1
ATOM 1723 N N . THR A 1 221 ? -19.293 -0.120 -20.525 1.00 96.31 221 THR A N 1
ATOM 1724 C CA . THR A 1 221 ? -20.158 -0.721 -19.502 1.00 96.31 221 THR A CA 1
ATOM 1725 C C . THR A 1 221 ? -19.350 -1.596 -18.544 1.00 96.31 221 THR A C 1
ATOM 1727 O O . THR A 1 221 ? -18.562 -2.436 -18.973 1.00 96.31 221 THR A O 1
ATOM 1730 N N . GLY A 1 222 ? -19.575 -1.419 -17.241 1.00 96.75 222 GLY A N 1
ATOM 1731 C CA . GLY A 1 222 ? -18.859 -2.150 -16.193 1.00 96.75 222 GLY A CA 1
ATOM 1732 C C . GLY A 1 222 ? -17.539 -1.504 -15.766 1.00 96.75 222 GLY A C 1
ATOM 1733 O O . GLY A 1 222 ? -16.899 -2.020 -14.856 1.00 96.75 222 GLY A O 1
ATOM 1734 N N . LEU A 1 223 ? -17.143 -0.369 -16.344 1.00 98.38 223 LEU A N 1
ATOM 1735 C CA . LEU A 1 223 ? -16.014 0.430 -15.870 1.00 98.38 223 LEU A CA 1
ATOM 1736 C C . LEU A 1 223 ? -16.494 1.793 -15.363 1.00 98.38 223 LEU A C 1
ATOM 1738 O O . LEU A 1 223 ? -17.479 2.347 -15.844 1.00 98.38 223 LEU A O 1
ATOM 1742 N N . GLN A 1 224 ? -15.808 2.332 -14.359 1.00 97.94 224 GLN A N 1
ATOM 1743 C CA . GLN A 1 224 ? -16.071 3.671 -13.840 1.00 97.94 224 GLN A CA 1
ATOM 1744 C C . GLN A 1 224 ? -14.811 4.256 -13.203 1.00 97.94 224 GLN A C 1
ATOM 1746 O O . GLN A 1 224 ? -14.027 3.527 -12.603 1.00 97.94 224 GLN A O 1
ATOM 1751 N N . ARG A 1 225 ? -14.656 5.580 -13.245 1.00 97.00 225 ARG A N 1
ATOM 1752 C CA . ARG A 1 225 ? -13.777 6.311 -12.327 1.00 97.00 225 ARG A CA 1
ATOM 1753 C C . ARG A 1 225 ? -14.590 6.923 -11.189 1.00 97.00 225 ARG A C 1
ATOM 1755 O O . ARG A 1 225 ? -15.648 7.512 -11.415 1.00 97.00 225 ARG A O 1
ATOM 1762 N N . PHE A 1 226 ? -14.106 6.757 -9.970 1.00 96.56 226 PHE A N 1
ATOM 1763 C CA . PHE A 1 226 ? -14.582 7.480 -8.800 1.00 96.56 226 PHE A CA 1
ATOM 1764 C C . PHE A 1 226 ? -13.776 8.771 -8.617 1.00 96.56 226 PHE A C 1
ATOM 1766 O O . PHE A 1 226 ? -12.832 9.030 -9.366 1.00 96.56 226 PHE A O 1
ATOM 1773 N N . HIS A 1 227 ? -14.154 9.601 -7.645 1.00 92.31 227 HIS A N 1
ATOM 1774 C CA . HIS A 1 227 ? -13.354 10.778 -7.320 1.00 92.31 227 HIS A CA 1
ATOM 1775 C C . HIS A 1 227 ? -11.998 10.370 -6.732 1.00 92.31 227 HIS A C 1
ATOM 1777 O O . HIS A 1 227 ? -11.835 9.269 -6.213 1.00 92.31 227 HIS A O 1
ATOM 1783 N N . GLU A 1 228 ? -11.022 11.264 -6.821 1.00 94.44 228 GLU A N 1
ATOM 1784 C CA . GLU A 1 228 ? -9.695 11.059 -6.242 1.00 94.44 228 GLU A CA 1
ATOM 1785 C C . GLU A 1 228 ? -9.686 11.330 -4.730 1.00 94.44 228 GLU A C 1
ATOM 1787 O O . GLU A 1 228 ? -10.383 12.221 -4.243 1.00 94.44 228 GLU A O 1
ATOM 1792 N N . THR A 1 229 ? -8.845 10.605 -3.989 1.00 94.69 229 THR A N 1
ATOM 1793 C CA . THR A 1 229 ? -8.490 10.967 -2.608 1.00 94.69 229 THR A CA 1
ATOM 1794 C C . THR A 1 229 ? -7.140 11.670 -2.626 1.00 94.69 229 THR A C 1
ATOM 1796 O O . THR A 1 229 ? -6.134 11.070 -3.004 1.00 94.69 229 THR A O 1
ATOM 1799 N N . MET A 1 230 ? -7.097 12.923 -2.174 1.00 95.25 230 MET A N 1
ATOM 1800 C CA . MET A 1 230 ? -5.853 13.681 -2.038 1.00 95.25 230 MET A CA 1
ATOM 1801 C C . MET A 1 230 ? -5.259 13.483 -0.642 1.00 95.25 230 MET A C 1
ATOM 1803 O O . MET A 1 230 ? -5.862 13.870 0.354 1.00 95.25 230 MET A O 1
ATOM 1807 N N . GLN A 1 231 ? -4.058 12.919 -0.550 1.00 95.44 231 GLN A N 1
ATOM 1808 C CA . GLN A 1 231 ? -3.256 12.938 0.668 1.00 95.44 231 GLN A CA 1
ATOM 1809 C C . GLN A 1 231 ? -2.576 14.302 0.799 1.00 95.44 231 GLN A C 1
ATOM 1811 O O . GLN A 1 231 ? -1.743 14.684 -0.029 1.00 95.44 231 GLN A O 1
ATOM 1816 N N . ALA A 1 232 ? -2.922 15.030 1.856 1.00 94.88 232 ALA A N 1
ATOM 1817 C CA . ALA A 1 232 ? -2.322 16.319 2.144 1.00 94.88 232 ALA A CA 1
ATOM 1818 C C . ALA A 1 232 ? -0.905 16.176 2.716 1.00 94.88 232 ALA A C 1
ATOM 1820 O O . ALA A 1 232 ? -0.596 15.252 3.475 1.00 94.88 232 ALA A O 1
ATOM 1821 N N . PHE A 1 233 ? -0.062 17.156 2.395 1.00 94.06 233 PHE A N 1
ATOM 1822 C CA . PHE A 1 233 ? 1.187 17.397 3.103 1.00 94.06 233 PHE A CA 1
ATOM 1823 C C . PHE A 1 233 ? 0.883 18.268 4.320 1.00 94.06 233 PHE A C 1
ATOM 1825 O O . PHE A 1 233 ? 0.588 19.455 4.195 1.00 94.06 233 PHE A O 1
ATOM 1832 N N . VAL A 1 234 ? 0.924 17.658 5.498 1.00 94.25 234 VAL A N 1
ATOM 1833 C CA . VAL A 1 234 ? 0.618 18.301 6.776 1.00 94.25 234 VAL A CA 1
ATOM 1834 C C . VAL A 1 234 ? 1.895 18.836 7.431 1.00 94.25 234 VAL A C 1
ATOM 1836 O O . VAL A 1 234 ? 2.986 18.309 7.172 1.00 94.25 234 VAL A O 1
ATOM 1839 N N . PRO A 1 235 ? 1.806 19.895 8.255 1.00 95.19 235 PRO A N 1
ATOM 1840 C CA . PRO A 1 235 ? 2.970 20.439 8.939 1.00 95.19 235 PRO A CA 1
ATOM 1841 C C . PRO A 1 235 ? 3.558 19.445 9.946 1.00 95.19 235 PRO A C 1
ATOM 1843 O O . PRO A 1 235 ? 2.846 18.652 10.573 1.00 95.19 235 PRO A O 1
ATOM 1846 N N . THR A 1 236 ? 4.882 19.499 10.084 1.00 95.88 236 THR A N 1
ATOM 1847 C CA . THR A 1 236 ? 5.650 18.690 11.044 1.00 95.88 236 THR A CA 1
ATOM 1848 C C . THR A 1 236 ? 5.794 19.413 12.381 1.00 95.88 236 THR A C 1
ATOM 1850 O O . THR A 1 236 ? 5.369 20.562 12.517 1.00 95.88 236 THR A O 1
ATOM 1853 N N . LEU A 1 237 ? 6.368 18.741 13.381 1.00 95.56 237 LEU A N 1
ATOM 1854 C CA . LEU A 1 237 ? 6.728 19.366 14.653 1.00 95.56 237 LEU A CA 1
ATOM 1855 C C . LEU A 1 237 ? 8.223 19.707 14.678 1.00 95.56 237 LEU A C 1
ATOM 1857 O O . LEU A 1 237 ? 9.038 18.939 14.166 1.00 95.56 237 LEU A O 1
ATOM 1861 N N . ASP A 1 238 ? 8.587 20.841 15.269 1.00 94.56 238 ASP A N 1
ATOM 1862 C CA . ASP A 1 238 ? 9.981 21.177 15.566 1.00 94.56 238 ASP A CA 1
ATOM 1863 C C . ASP A 1 238 ? 10.513 20.400 16.790 1.00 94.56 238 ASP A C 1
ATOM 1865 O O . ASP A 1 238 ? 9.797 19.619 17.421 1.00 94.56 238 ASP A O 1
ATOM 1869 N N . GLU A 1 239 ? 11.785 20.603 17.145 1.00 91.06 239 GLU A N 1
ATOM 1870 C CA . GLU A 1 239 ? 12.402 19.968 18.323 1.00 91.06 239 GLU A CA 1
ATOM 1871 C C . GLU A 1 239 ? 11.728 20.359 19.652 1.00 91.06 239 GLU A C 1
ATOM 1873 O O . GLU A 1 239 ? 11.835 19.625 20.633 1.00 91.06 239 GLU A O 1
ATOM 1878 N N . GLY A 1 240 ? 11.010 21.486 19.687 1.00 90.81 240 GLY A N 1
ATOM 1879 C CA . GLY A 1 240 ? 10.203 21.925 20.825 1.00 90.81 240 GLY A CA 1
ATOM 1880 C C . GLY A 1 240 ? 8.780 21.357 20.831 1.00 90.81 240 GLY A C 1
ATOM 1881 O O . GLY A 1 240 ? 7.996 21.704 21.715 1.00 90.81 240 GLY A O 1
ATOM 1882 N N . GLY A 1 241 ? 8.425 20.514 19.856 1.00 90.94 241 GLY A N 1
ATOM 1883 C CA . GLY A 1 241 ? 7.093 19.932 19.708 1.00 90.94 241 GLY A CA 1
ATOM 1884 C C . GLY A 1 241 ? 6.040 20.899 19.161 1.00 90.94 241 GLY A C 1
ATOM 1885 O O . GLY A 1 241 ? 4.850 20.582 19.208 1.00 90.94 241 GLY A O 1
ATOM 1886 N N . LYS A 1 242 ? 6.437 22.072 18.651 1.00 94.25 242 LYS A N 1
ATOM 1887 C CA . LYS A 1 242 ? 5.518 23.036 18.037 1.00 94.25 242 LYS A CA 1
ATOM 1888 C C . LYS A 1 242 ? 5.300 22.705 16.571 1.00 94.25 242 LYS A C 1
ATOM 1890 O O . LYS A 1 242 ? 6.232 22.339 15.860 1.00 94.25 242 LYS A O 1
ATOM 1895 N N . ILE A 1 243 ? 4.071 22.886 16.101 1.00 95.62 243 ILE A N 1
ATOM 1896 C CA . ILE A 1 243 ? 3.731 22.742 14.685 1.00 95.62 243 ILE A CA 1
ATOM 1897 C C . ILE A 1 243 ? 4.497 23.795 13.884 1.00 95.62 243 ILE A C 1
ATOM 1899 O O . ILE A 1 243 ? 4.515 24.959 14.280 1.00 95.62 243 ILE A O 1
ATOM 1903 N N . THR A 1 244 ? 5.093 23.396 12.760 1.00 95.00 244 THR A N 1
ATOM 1904 C CA . THR A 1 244 ? 5.841 24.268 11.848 1.00 95.00 244 THR A CA 1
ATOM 1905 C C . THR A 1 244 ? 5.615 23.897 10.380 1.00 95.00 244 THR A C 1
ATOM 1907 O O . THR A 1 244 ? 5.447 22.730 10.022 1.00 95.00 244 THR A O 1
ATOM 1910 N N . PHE A 1 245 ? 5.641 24.911 9.514 1.00 94.56 245 PHE A N 1
ATOM 1911 C CA . PHE A 1 245 ? 5.552 24.767 8.057 1.00 94.56 245 PHE A CA 1
ATOM 1912 C C . PHE A 1 245 ? 6.918 24.723 7.367 1.00 94.56 245 PHE A C 1
ATOM 1914 O O . PHE A 1 245 ? 6.964 24.507 6.158 1.00 94.56 245 PHE A O 1
ATOM 1921 N N . ASP A 1 246 ? 8.023 24.881 8.109 1.00 93.94 246 ASP A N 1
ATOM 1922 C CA . ASP A 1 246 ? 9.391 24.779 7.570 1.00 93.94 246 ASP A CA 1
ATOM 1923 C C . ASP A 1 246 ? 9.624 23.445 6.846 1.00 93.94 246 ASP A C 1
ATOM 1925 O O . ASP A 1 246 ? 10.416 23.341 5.904 1.00 93.94 246 ASP A O 1
ATOM 1929 N N . ARG A 1 247 ? 8.908 22.414 7.299 1.00 93.19 247 ARG A N 1
ATOM 1930 C CA . ARG A 1 247 ? 8.831 21.120 6.653 1.00 93.19 247 ARG A CA 1
ATOM 1931 C C . ARG A 1 247 ? 7.400 20.591 6.735 1.00 93.19 247 ARG A C 1
ATOM 1933 O O . ARG A 1 247 ? 6.806 20.535 7.812 1.00 93.19 247 ARG A O 1
ATOM 1940 N N . VAL A 1 248 ? 6.882 20.129 5.602 1.00 93.75 248 VAL A N 1
ATOM 1941 C CA . VAL A 1 248 ? 5.600 19.420 5.494 1.00 93.75 248 VAL A CA 1
ATOM 1942 C C . VAL A 1 248 ? 5.828 17.986 5.022 1.00 93.75 248 VAL A C 1
ATOM 1944 O O . VAL A 1 248 ? 6.851 17.675 4.409 1.00 93.75 248 VAL A O 1
ATOM 1947 N N . ALA A 1 249 ? 4.915 17.079 5.347 1.00 91.94 249 ALA A N 1
ATOM 1948 C CA . ALA A 1 249 ? 5.013 15.678 4.954 1.00 91.94 249 ALA A CA 1
ATOM 1949 C C . ALA A 1 249 ? 3.634 15.020 4.864 1.00 91.94 249 ALA A C 1
ATOM 1951 O O . ALA A 1 249 ? 2.708 15.470 5.535 1.00 91.94 249 ALA A O 1
ATOM 1952 N N . PRO A 1 250 ? 3.494 13.913 4.123 1.00 92.38 250 PRO A N 1
ATOM 1953 C CA . PRO A 1 250 ? 2.313 13.072 4.247 1.00 92.38 250 PRO A CA 1
ATOM 1954 C C . PRO A 1 250 ? 2.245 12.437 5.645 1.00 92.38 250 PRO A C 1
ATOM 1956 O O . PRO A 1 250 ? 3.267 12.091 6.236 1.00 92.38 250 PRO A O 1
ATOM 1959 N N . GLY A 1 251 ? 1.037 12.206 6.159 1.00 89.62 251 GLY A N 1
ATOM 1960 C CA . GLY A 1 251 ? 0.834 11.518 7.443 1.00 89.62 251 GLY A CA 1
ATOM 1961 C C . GLY A 1 251 ? 1.010 9.992 7.390 1.00 89.62 251 GLY A C 1
ATOM 1962 O O . GLY A 1 251 ? 0.671 9.305 8.341 1.00 89.62 251 GLY A O 1
ATOM 1963 N N . GLY A 1 252 ? 1.508 9.421 6.292 1.00 91.25 252 GLY A N 1
ATOM 1964 C CA . GLY A 1 252 ? 1.588 7.968 6.107 1.00 91.25 252 GLY A CA 1
ATOM 1965 C C . GLY A 1 252 ? 0.288 7.341 5.587 1.00 91.25 252 GLY A C 1
ATOM 1966 O O . GLY A 1 252 ? -0.698 8.017 5.292 1.00 91.25 252 GLY A O 1
ATOM 1967 N N . HIS A 1 253 ? 0.302 6.020 5.405 1.00 92.69 253 HIS A N 1
ATOM 1968 C CA . HIS A 1 253 ? -0.743 5.301 4.667 1.00 92.69 253 HIS A CA 1
ATOM 1969 C C . HIS A 1 253 ? -1.955 4.879 5.518 1.00 92.69 253 HIS A C 1
ATOM 1971 O O . HIS A 1 253 ? -2.920 4.340 4.977 1.00 92.69 253 HIS A O 1
ATOM 1977 N N . ALA A 1 254 ? -1.964 5.139 6.833 1.00 94.94 254 ALA A N 1
ATOM 1978 C CA . ALA A 1 254 ? -3.160 4.920 7.657 1.00 94.94 254 ALA A CA 1
ATOM 1979 C C . ALA A 1 254 ? -4.356 5.793 7.255 1.00 94.94 254 ALA A C 1
ATOM 1981 O O . ALA A 1 254 ? -5.493 5.356 7.439 1.00 94.94 254 ALA A O 1
ATOM 1982 N N . LEU A 1 255 ? -4.115 6.957 6.637 1.00 96.38 255 LEU A N 1
ATOM 1983 C CA . LEU A 1 255 ? -5.163 7.806 6.060 1.00 96.38 255 LEU A CA 1
ATOM 1984 C C . LEU A 1 255 ? -6.152 7.001 5.205 1.00 96.38 255 LEU A C 1
ATOM 1986 O O . LEU A 1 255 ? -7.354 7.229 5.279 1.00 96.38 255 LEU A O 1
ATOM 1990 N N . PHE A 1 256 ? -5.664 6.035 4.426 1.00 96.38 256 PHE A N 1
ATOM 1991 C CA . PHE A 1 256 ? -6.494 5.299 3.470 1.00 96.38 256 PHE A CA 1
ATOM 1992 C C . PHE A 1 256 ? -7.357 4.220 4.132 1.00 96.38 256 PHE A C 1
ATOM 1994 O O . PHE A 1 256 ? -8.476 3.988 3.682 1.00 96.38 256 PHE A O 1
ATOM 2001 N N . ALA A 1 257 ? -6.902 3.611 5.238 1.00 97.38 257 ALA A N 1
ATOM 2002 C CA . ALA A 1 257 ? -7.786 2.782 6.065 1.00 97.38 257 ALA A CA 1
ATOM 2003 C C . ALA A 1 257 ? -8.824 3.635 6.794 1.00 97.38 257 ALA A C 1
ATOM 2005 O O . ALA A 1 257 ? -9.982 3.237 6.867 1.00 97.38 257 ALA A O 1
ATOM 2006 N N . VAL A 1 258 ? -8.435 4.809 7.304 1.00 97.62 258 VAL A N 1
ATOM 2007 C CA . VAL A 1 258 ? -9.381 5.747 7.918 1.00 97.62 258 VAL A CA 1
ATOM 2008 C C . VAL A 1 258 ? -10.455 6.134 6.906 1.00 97.62 258 VAL A C 1
ATOM 2010 O O . VAL A 1 258 ? -11.632 5.941 7.178 1.00 97.62 258 VAL A O 1
ATOM 2013 N N . GLU A 1 259 ? -10.077 6.588 5.714 1.00 97.12 259 GLU A N 1
ATOM 2014 C CA . GLU A 1 259 ? -11.016 6.936 4.645 1.00 97.12 259 GLU A CA 1
ATOM 2015 C C . GLU A 1 259 ? -11.928 5.758 4.266 1.00 97.12 259 GLU A C 1
ATOM 2017 O O . GLU A 1 259 ? -13.142 5.935 4.197 1.00 97.12 259 GLU A O 1
ATOM 2022 N N . ALA A 1 260 ? -11.389 4.541 4.128 1.00 97.81 260 ALA A N 1
ATOM 2023 C CA . ALA A 1 260 ? -12.191 3.352 3.834 1.00 97.81 260 ALA A CA 1
ATOM 2024 C C . ALA A 1 260 ? -13.222 3.030 4.928 1.00 97.81 260 ALA A C 1
ATOM 2026 O O . ALA A 1 260 ? -14.373 2.711 4.624 1.00 97.81 260 ALA A O 1
ATOM 2027 N N . LEU A 1 261 ? -12.839 3.146 6.201 1.00 98.44 261 LEU A N 1
ATOM 2028 C CA . LEU A 1 261 ? -13.751 2.952 7.328 1.00 98.44 261 LEU A CA 1
ATOM 2029 C C . LEU A 1 261 ? -14.798 4.068 7.403 1.00 98.44 261 LEU A C 1
ATOM 2031 O O . LEU A 1 261 ? -15.966 3.795 7.676 1.00 98.44 261 LEU A O 1
ATOM 2035 N N . ARG A 1 262 ? -14.416 5.312 7.097 1.00 97.94 262 ARG A N 1
ATOM 2036 C CA . ARG A 1 262 ? -15.354 6.439 7.006 1.00 97.94 262 ARG A CA 1
ATOM 2037 C C . ARG A 1 262 ? -16.357 6.261 5.886 1.00 97.94 262 ARG A C 1
ATOM 2039 O O . ARG A 1 262 ? -17.541 6.510 6.085 1.00 97.94 262 ARG A O 1
ATOM 2046 N N . ALA A 1 263 ? -15.920 5.733 4.751 1.00 97.62 263 ALA A N 1
ATOM 2047 C CA . ALA A 1 263 ? -16.792 5.400 3.642 1.00 97.62 263 ALA A CA 1
ATOM 2048 C C . ALA A 1 263 ? -17.860 4.355 4.000 1.00 97.62 263 ALA A C 1
ATOM 2050 O O . ALA A 1 263 ? -18.845 4.245 3.279 1.00 97.62 263 ALA A O 1
ATOM 2051 N N . ALA A 1 264 ? -17.746 3.635 5.126 1.00 97.75 264 ALA A N 1
ATOM 2052 C CA . ALA A 1 264 ? -18.801 2.742 5.604 1.00 97.75 264 ALA A CA 1
ATOM 2053 C C . ALA A 1 264 ? -19.997 3.491 6.226 1.00 97.75 264 ALA A C 1
ATOM 2055 O O . ALA A 1 264 ? -21.113 2.999 6.115 1.00 97.75 264 ALA A O 1
ATOM 2056 N N . TYR A 1 265 ? -19.811 4.693 6.787 1.00 97.31 265 TYR A N 1
ATOM 2057 C CA . TYR A 1 265 ? -20.895 5.498 7.387 1.00 97.31 265 TYR A CA 1
ATOM 2058 C C . TYR A 1 265 ? -21.088 6.886 6.744 1.00 97.31 265 TYR A C 1
ATOM 2060 O O . TYR A 1 265 ? -22.019 7.607 7.093 1.00 97.31 265 TYR A O 1
ATOM 2068 N N . LYS A 1 266 ? -20.232 7.266 5.788 1.00 96.62 266 LYS A N 1
ATOM 2069 C CA . LYS A 1 266 ? -20.348 8.474 4.957 1.00 96.62 266 LYS A CA 1
ATOM 2070 C C . LYS A 1 266 ? -20.554 8.072 3.490 1.00 96.62 266 LYS A C 1
ATOM 2072 O O . LYS A 1 266 ? -19.562 7.861 2.790 1.00 96.62 266 LYS A O 1
ATOM 2077 N N . PRO A 1 267 ? -21.807 7.942 3.010 1.00 94.88 267 PRO A N 1
ATOM 2078 C CA . PRO A 1 267 ? -22.109 7.455 1.661 1.00 94.88 267 PRO A CA 1
ATOM 2079 C C . PRO A 1 267 ? -21.389 8.210 0.539 1.00 94.88 267 PRO A C 1
ATOM 2081 O O . PRO A 1 267 ? -20.954 7.595 -0.422 1.00 94.88 267 PRO A O 1
ATOM 2084 N N . GLN A 1 268 ? -21.169 9.516 0.696 1.00 94.88 268 GLN A N 1
ATOM 2085 C CA . GLN A 1 268 ? -20.458 10.351 -0.273 1.00 94.88 268 GLN A CA 1
ATOM 2086 C C . GLN A 1 268 ? -18.988 9.957 -0.495 1.00 94.88 268 GLN A C 1
ATOM 2088 O O . GLN A 1 268 ? -18.395 10.375 -1.484 1.00 94.88 268 GLN A O 1
ATOM 2093 N N . LEU A 1 269 ? -18.391 9.182 0.419 1.00 95.94 269 LEU A N 1
ATOM 2094 C CA . LEU A 1 269 ? -17.018 8.684 0.305 1.00 95.94 269 LEU A CA 1
ATOM 2095 C C . LEU A 1 269 ? -16.941 7.296 -0.354 1.00 95.94 269 LEU A C 1
ATOM 2097 O O . LEU A 1 269 ? -15.845 6.766 -0.487 1.00 95.94 269 LEU A O 1
ATOM 2101 N N . ARG A 1 270 ? -18.067 6.685 -0.754 1.00 96.38 270 ARG A N 1
ATOM 2102 C CA . ARG A 1 270 ? -18.100 5.385 -1.450 1.00 96.38 270 ARG A CA 1
ATOM 2103 C C . ARG A 1 270 ? -18.875 5.468 -2.769 1.00 96.38 270 ARG A C 1
ATOM 2105 O O . ARG A 1 270 ? -19.808 6.260 -2.874 1.00 96.38 270 ARG A O 1
ATOM 2112 N N . PRO A 1 271 ? -18.541 4.642 -3.773 1.00 96.88 271 PRO A N 1
ATOM 2113 C CA . PRO A 1 271 ? -19.365 4.504 -4.962 1.00 96.88 271 PRO A CA 1
ATOM 2114 C C . PRO A 1 271 ? -20.747 3.940 -4.637 1.00 96.88 271 PRO A C 1
ATOM 2116 O O . PRO A 1 271 ? -20.892 3.054 -3.792 1.00 96.88 271 PRO A O 1
ATOM 2119 N N . GLU A 1 272 ? -21.751 4.410 -5.369 1.00 94.31 272 GLU A N 1
ATOM 2120 C CA . GLU A 1 272 ? -23.090 3.834 -5.331 1.00 94.31 272 GLU A CA 1
ATOM 2121 C C . GLU A 1 272 ? -23.143 2.555 -6.178 1.00 94.31 272 GLU A C 1
ATOM 2123 O O . GLU A 1 272 ? -22.707 2.516 -7.337 1.00 94.31 272 GLU A O 1
ATOM 2128 N N . VAL A 1 273 ? -23.683 1.496 -5.580 1.00 94.12 273 VAL A N 1
ATOM 2129 C CA . VAL A 1 273 ? -23.943 0.208 -6.225 1.00 94.12 273 VAL A CA 1
ATOM 2130 C C . VAL A 1 273 ? -25.343 -0.270 -5.857 1.00 94.12 273 VAL A C 1
ATOM 2132 O O . VAL A 1 273 ? -25.879 0.111 -4.814 1.00 94.12 273 VAL A O 1
ATOM 2135 N N . ASP A 1 274 ? -25.918 -1.131 -6.694 1.00 90.44 274 ASP A N 1
ATOM 2136 C CA . ASP A 1 274 ? -27.198 -1.773 -6.398 1.00 90.44 274 ASP A CA 1
ATOM 2137 C C . ASP A 1 274 ? -27.109 -2.607 -5.114 1.00 90.44 274 ASP A C 1
ATOM 2139 O O . ASP A 1 274 ? -26.087 -3.235 -4.834 1.00 90.44 274 ASP A O 1
ATOM 2143 N N . SER A 1 275 ? -28.201 -2.674 -4.352 1.00 84.56 275 SER A N 1
ATOM 2144 C CA . SER A 1 275 ? -28.250 -3.390 -3.067 1.00 84.56 275 SER A CA 1
ATOM 2145 C C . SER A 1 275 ? -27.984 -4.897 -3.179 1.00 84.56 275 SER A C 1
ATOM 2147 O O . SER A 1 275 ? -27.579 -5.526 -2.201 1.00 84.56 275 SER A O 1
ATOM 2149 N N . SER A 1 276 ? -28.190 -5.481 -4.362 1.00 85.94 276 SER A N 1
ATOM 2150 C CA . SER A 1 276 ? -27.882 -6.882 -4.669 1.00 85.94 276 SER A CA 1
ATOM 2151 C C . SER A 1 276 ? -26.420 -7.124 -5.056 1.00 85.94 276 SER A C 1
ATOM 2153 O O . SER A 1 276 ? -26.019 -8.276 -5.212 1.00 85.94 276 SER A O 1
ATOM 2155 N N . THR A 1 277 ? -25.629 -6.067 -5.237 1.00 93.88 277 THR A N 1
ATOM 2156 C CA . THR A 1 277 ? -24.255 -6.137 -5.736 1.00 93.88 277 THR A CA 1
ATOM 2157 C C . THR A 1 277 ? -23.270 -5.926 -4.595 1.00 93.88 277 THR A C 1
ATOM 2159 O O . THR A 1 277 ? -23.264 -4.889 -3.934 1.00 93.88 277 THR A O 1
ATOM 2162 N N . ALA A 1 278 ? -22.380 -6.895 -4.379 1.00 97.50 278 ALA A N 1
ATOM 2163 C CA . ALA A 1 278 ? -21.307 -6.735 -3.408 1.00 97.50 278 ALA A CA 1
ATOM 2164 C C . ALA A 1 278 ? -20.274 -5.712 -3.912 1.00 97.50 278 ALA A C 1
ATOM 2166 O O . ALA A 1 278 ? -19.691 -5.885 -4.985 1.00 97.50 278 ALA A O 1
ATOM 2167 N N . LEU A 1 279 ? -20.031 -4.665 -3.119 1.00 98.69 279 LEU A N 1
ATOM 2168 C CA . LEU A 1 279 ? -18.945 -3.707 -3.323 1.00 98.69 279 LEU A CA 1
ATOM 2169 C C . LEU A 1 279 ? -17.745 -4.109 -2.465 1.00 98.69 279 LEU A C 1
ATOM 2171 O O . LEU A 1 279 ? -17.785 -3.989 -1.237 1.00 98.69 279 LEU A O 1
ATOM 2175 N N . ILE A 1 280 ? -16.673 -4.547 -3.123 1.00 98.75 280 ILE A N 1
ATOM 2176 C CA . ILE A 1 280 ? -15.399 -4.868 -2.481 1.00 98.75 280 ILE A CA 1
ATOM 2177 C C . ILE A 1 280 ? -14.385 -3.791 -2.850 1.00 98.75 280 ILE A C 1
ATOM 2179 O O . ILE A 1 280 ? -14.058 -3.638 -4.023 1.00 98.75 280 ILE A O 1
ATOM 2183 N N . SER A 1 281 ? -13.868 -3.047 -1.872 1.00 98.56 281 SER A N 1
ATOM 2184 C CA . SER A 1 281 ? -12.729 -2.155 -2.112 1.00 98.56 281 SER A CA 1
ATOM 2185 C C . SER A 1 281 ? -11.413 -2.874 -1.874 1.00 98.56 281 SER A C 1
ATOM 2187 O O . SER A 1 281 ? -11.323 -3.684 -0.957 1.00 98.56 281 SER A O 1
ATOM 2189 N N . ALA A 1 282 ? -10.401 -2.553 -2.677 1.00 98.50 282 ALA A N 1
ATOM 2190 C CA . ALA A 1 282 ? -9.047 -3.064 -2.549 1.00 98.50 282 ALA A CA 1
ATOM 2191 C C . ALA A 1 282 ? -8.042 -1.912 -2.512 1.00 98.50 282 ALA A C 1
ATOM 2193 O O . ALA A 1 282 ? -7.915 -1.175 -3.488 1.00 98.50 282 ALA A O 1
ATOM 2194 N N . ILE A 1 283 ? -7.317 -1.776 -1.402 1.00 98.44 283 ILE A N 1
ATOM 2195 C CA . ILE A 1 283 ? -6.254 -0.782 -1.219 1.00 98.44 283 ILE A CA 1
ATOM 2196 C C . ILE A 1 283 ? -4.907 -1.488 -1.283 1.00 98.44 283 ILE A C 1
ATOM 2198 O O . ILE A 1 283 ? -4.703 -2.458 -0.557 1.00 98.44 283 ILE A O 1
ATOM 2202 N N . SER A 1 284 ? -3.986 -0.999 -2.113 1.00 96.81 284 SER A N 1
ATOM 2203 C CA . SER A 1 284 ? -2.627 -1.543 -2.210 1.00 96.81 284 SER A CA 1
ATOM 2204 C C . SER A 1 284 ? -1.583 -0.477 -2.522 1.00 96.81 284 SER A C 1
ATOM 2206 O O . SER A 1 284 ? -1.913 0.623 -2.966 1.00 96.81 284 SER A O 1
ATOM 2208 N N . ASN A 1 285 ? -0.304 -0.824 -2.361 1.00 95.00 285 ASN A N 1
ATOM 2209 C CA . ASN A 1 285 ? 0.807 0.010 -2.826 1.00 95.00 285 ASN A CA 1
ATOM 2210 C C . ASN A 1 285 ? 0.719 0.239 -4.346 1.00 95.00 285 ASN A C 1
ATOM 2212 O O . ASN A 1 285 ? 0.317 -0.664 -5.087 1.00 95.00 285 ASN A O 1
ATOM 2216 N N . GLY A 1 286 ? 1.075 1.444 -4.800 1.00 94.44 286 GLY A N 1
ATOM 2217 C CA . GLY A 1 286 ? 1.093 1.797 -6.218 1.00 94.44 286 GLY A CA 1
ATOM 2218 C C . GLY A 1 286 ? 2.239 1.122 -6.964 1.00 94.44 286 GLY A C 1
ATOM 2219 O O . GLY A 1 286 ? 2.035 0.605 -8.051 1.00 94.44 286 GLY A O 1
ATOM 2220 N N . GLU A 1 287 ? 3.427 1.035 -6.372 1.00 93.94 287 GLU A N 1
ATOM 2221 C CA . GLU A 1 287 ? 4.612 0.423 -6.986 1.00 93.94 287 GLU A CA 1
ATOM 2222 C C . GLU A 1 287 ? 4.573 -1.114 -7.058 1.00 93.94 287 GLU A C 1
ATOM 2224 O O . GLU A 1 287 ? 5.532 -1.737 -7.508 1.00 93.94 287 GLU A O 1
ATOM 2229 N N . ASP A 1 288 ? 3.497 -1.732 -6.567 1.00 95.38 288 ASP A N 1
ATOM 2230 C CA . ASP A 1 288 ? 3.288 -3.176 -6.582 1.00 95.38 288 ASP A CA 1
ATOM 2231 C C . ASP A 1 288 ? 2.219 -3.536 -7.621 1.00 95.38 288 ASP A C 1
ATOM 2233 O O . ASP A 1 288 ? 1.011 -3.491 -7.361 1.00 95.38 288 ASP A O 1
ATOM 2237 N N . ILE A 1 289 ? 2.664 -3.888 -8.830 1.00 95.00 289 ILE A N 1
ATOM 2238 C CA . ILE A 1 289 ? 1.773 -4.339 -9.910 1.00 95.00 289 ILE A CA 1
ATOM 2239 C C . ILE A 1 289 ? 1.051 -5.648 -9.557 1.00 95.00 289 ILE A C 1
ATOM 2241 O O . ILE A 1 289 ? -0.081 -5.866 -9.982 1.00 95.00 289 ILE A O 1
ATOM 2245 N N . SER A 1 290 ? 1.661 -6.479 -8.709 1.00 95.56 290 SER A N 1
ATOM 2246 C CA . SER A 1 290 ? 1.056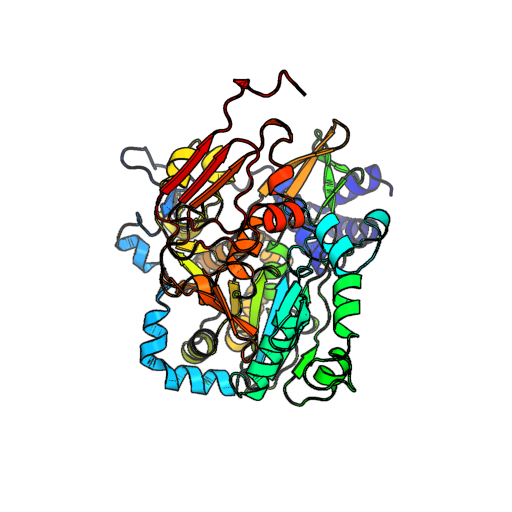 -7.707 -8.195 1.00 95.56 290 SER A CA 1
ATOM 2247 C C . SER A 1 290 ? 0.046 -7.445 -7.072 1.00 95.56 290 SER A C 1
ATOM 2249 O O . SER A 1 290 ? -0.751 -8.322 -6.761 1.00 95.56 290 SER A O 1
ATOM 2251 N N . GLY A 1 291 ? 0.022 -6.245 -6.482 1.00 95.12 291 GLY A N 1
ATOM 2252 C CA . GLY A 1 291 ? -0.840 -5.874 -5.355 1.00 95.12 291 GLY A CA 1
ATOM 2253 C C . GLY A 1 291 ? -2.324 -5.704 -5.706 1.00 95.12 291 GLY A C 1
ATOM 2254 O O . GLY A 1 291 ? -2.938 -4.723 -5.308 1.00 95.12 291 GLY A O 1
ATOM 2255 N N . THR A 1 292 ? -2.922 -6.589 -6.494 1.00 94.56 292 THR A N 1
ATOM 2256 C CA . THR A 1 292 ? -4.347 -6.555 -6.861 1.00 94.56 292 THR A CA 1
ATOM 2257 C C . THR A 1 292 ? -4.975 -7.881 -6.434 1.00 94.56 292 THR A C 1
ATOM 2259 O O . THR A 1 292 ? -4.395 -8.928 -6.728 1.00 94.56 292 THR A O 1
ATOM 2262 N N . PRO A 1 293 ? -6.131 -7.887 -5.741 1.00 97.06 293 PRO A N 1
ATOM 2263 C CA . PRO A 1 293 ? -6.766 -9.141 -5.363 1.00 97.06 293 PRO A CA 1
ATOM 2264 C C . PRO A 1 293 ? -7.248 -9.879 -6.607 1.00 97.06 293 PRO A C 1
ATOM 2266 O O . PRO A 1 293 ? -7.613 -9.267 -7.613 1.00 97.06 293 PRO A O 1
ATOM 2269 N N . ASP A 1 294 ? -7.294 -11.200 -6.523 1.00 97.44 294 ASP A N 1
ATOM 2270 C CA . ASP A 1 294 ? -7.903 -12.000 -7.568 1.00 97.44 294 ASP A CA 1
ATOM 2271 C C . ASP A 1 294 ? -9.375 -12.319 -7.261 1.00 97.44 294 ASP A C 1
ATOM 2273 O O . ASP A 1 294 ? -9.943 -11.958 -6.225 1.00 97.44 294 ASP A O 1
ATOM 2277 N N . HIS A 1 295 ? -10.002 -13.015 -8.204 1.00 97.88 295 HIS A N 1
ATOM 2278 C CA . HIS A 1 295 ? -11.398 -13.422 -8.122 1.00 97.88 295 HIS A CA 1
ATOM 2279 C C . HIS A 1 295 ? -11.678 -14.392 -6.965 1.00 97.88 295 HIS A C 1
ATOM 2281 O O . HIS A 1 295 ? -12.789 -14.396 -6.438 1.00 97.88 295 HIS A O 1
ATOM 2287 N N . LEU A 1 296 ? -10.684 -15.173 -6.525 1.00 98.56 296 LEU A N 1
ATOM 2288 C CA . LEU A 1 296 ? -10.838 -16.087 -5.397 1.00 98.56 296 LEU A CA 1
ATOM 2289 C C . LEU A 1 296 ? -10.894 -15.336 -4.069 1.00 98.56 296 LEU A C 1
ATOM 2291 O O . LEU A 1 296 ? -11.791 -15.602 -3.272 1.00 98.56 296 LEU A O 1
ATOM 2295 N N . MET A 1 297 ? -10.003 -14.364 -3.845 1.00 98.62 297 MET A N 1
ATOM 2296 C CA . MET A 1 297 ? -10.026 -13.532 -2.634 1.00 98.62 297 MET A CA 1
ATOM 2297 C C . MET A 1 297 ? -11.349 -12.767 -2.504 1.00 98.62 297 MET A C 1
ATOM 2299 O O . MET A 1 297 ? -11.983 -12.786 -1.448 1.00 98.62 297 MET A O 1
ATOM 2303 N N . VAL A 1 298 ? -11.787 -12.129 -3.594 1.00 98.69 298 VAL A N 1
ATOM 2304 C CA . VAL A 1 298 ? -13.051 -11.376 -3.652 1.00 98.69 298 VAL A CA 1
ATOM 2305 C C . VAL A 1 298 ? -14.248 -12.308 -3.461 1.00 98.69 298 VAL A C 1
ATOM 2307 O O . VAL A 1 298 ? -15.131 -12.029 -2.652 1.00 98.69 298 VAL A O 1
ATOM 2310 N N . GLY A 1 299 ? -14.269 -13.438 -4.167 1.00 98.62 299 GLY A N 1
ATOM 2311 C CA . GLY A 1 299 ? -15.345 -14.418 -4.088 1.00 98.62 299 GLY A CA 1
ATOM 2312 C C . GLY A 1 299 ? -15.503 -15.037 -2.704 1.00 98.62 299 GLY A C 1
ATOM 2313 O O . GLY A 1 299 ? -16.619 -15.109 -2.193 1.00 98.62 299 GLY A O 1
ATOM 2314 N N . TRP A 1 300 ? -14.392 -15.420 -2.072 1.00 98.62 300 TRP A N 1
ATOM 2315 C CA . TRP A 1 300 ? -14.365 -15.908 -0.693 1.00 98.62 300 TRP A CA 1
ATOM 2316 C C . TRP A 1 300 ? -14.915 -14.867 0.279 1.00 98.62 300 TRP A C 1
ATOM 2318 O O . TRP A 1 300 ? -15.787 -15.172 1.089 1.00 98.62 300 TRP A O 1
ATOM 2328 N N . MET A 1 301 ? -14.467 -13.617 0.154 1.00 98.50 301 MET A N 1
ATOM 2329 C CA . MET A 1 301 ? -14.896 -12.529 1.029 1.00 98.50 301 MET A CA 1
ATOM 2330 C C . MET A 1 301 ? -16.408 -12.264 0.941 1.00 98.50 301 MET A C 1
ATOM 2332 O O . MET A 1 301 ? -17.047 -11.976 1.956 1.00 98.50 301 MET A O 1
ATOM 2336 N N . ILE A 1 302 ? -16.993 -12.391 -0.254 1.00 98.19 302 ILE A N 1
ATOM 2337 C CA . ILE A 1 302 ? -18.442 -12.284 -0.474 1.00 98.19 302 ILE A CA 1
ATOM 2338 C C . ILE A 1 302 ? -19.156 -13.500 0.113 1.00 98.19 302 ILE A C 1
ATOM 2340 O O . ILE A 1 302 ? -20.107 -13.353 0.882 1.00 98.19 302 ILE A O 1
ATOM 2344 N N . ARG A 1 303 ? -18.700 -14.704 -0.239 1.00 97.88 303 ARG A N 1
ATOM 2345 C CA . ARG A 1 303 ? -19.362 -15.954 0.133 1.00 97.88 303 ARG A CA 1
ATOM 2346 C C . ARG A 1 303 ? -19.394 -16.166 1.641 1.00 97.88 303 ARG A C 1
ATOM 2348 O O . ARG A 1 303 ? -20.440 -16.503 2.184 1.00 97.88 303 ARG A O 1
ATOM 2355 N N . GLU A 1 304 ? -18.270 -15.917 2.298 1.00 97.75 304 GLU A N 1
ATOM 2356 C CA . GLU A 1 304 ? -18.089 -16.111 3.736 1.00 97.75 304 GLU A CA 1
ATOM 2357 C C . GLU A 1 304 ? -18.439 -14.852 4.552 1.00 97.75 304 GLU A C 1
ATOM 2359 O O . GLU A 1 304 ? -18.238 -14.821 5.764 1.00 97.75 304 GLU A O 1
ATOM 2364 N N . GLN A 1 305 ? -18.974 -13.806 3.901 1.00 97.69 305 GLN A N 1
ATOM 2365 C CA . GLN A 1 305 ? -19.397 -12.550 4.535 1.00 97.69 305 GLN A CA 1
ATOM 2366 C C . GLN A 1 305 ? -18.292 -11.923 5.406 1.00 97.69 305 GLN A C 1
ATOM 2368 O O . GLN A 1 305 ? -18.528 -11.451 6.522 1.00 97.69 305 GLN A O 1
ATOM 2373 N N . VAL A 1 306 ? -17.064 -11.911 4.888 1.00 98.25 306 VAL A N 1
ATOM 2374 C CA . VAL A 1 306 ? -15.894 -11.387 5.598 1.00 98.25 306 VAL A CA 1
ATOM 2375 C C . VAL A 1 306 ? -15.850 -9.862 5.443 1.00 98.25 306 VAL A C 1
ATOM 2377 O O . VAL A 1 306 ? -15.856 -9.387 4.308 1.00 98.25 306 VAL A O 1
ATOM 2380 N N . PRO A 1 307 ? -15.799 -9.070 6.536 1.00 98.38 307 PRO A N 1
ATOM 2381 C CA . PRO A 1 307 ? -15.893 -7.612 6.447 1.00 98.38 307 PRO A CA 1
ATOM 2382 C C . PRO A 1 307 ? -14.596 -6.939 5.993 1.00 98.38 307 PRO A C 1
ATOM 2384 O O . PRO A 1 307 ? -14.630 -6.075 5.118 1.00 98.38 307 PRO A O 1
ATOM 2387 N N . ILE A 1 308 ? -13.463 -7.302 6.601 1.00 98.75 308 ILE A N 1
ATOM 2388 C CA . ILE A 1 308 ? -12.152 -6.711 6.316 1.00 98.75 308 ILE A CA 1
ATOM 2389 C C . ILE A 1 308 ? -11.126 -7.830 6.186 1.00 98.75 308 ILE A C 1
ATOM 2391 O O . ILE A 1 308 ? -11.077 -8.733 7.022 1.00 98.75 308 ILE A O 1
ATOM 2395 N N . VAL A 1 309 ? -10.280 -7.740 5.164 1.00 98.44 309 VAL A N 1
ATOM 2396 C CA . VAL A 1 309 ? -9.176 -8.673 4.932 1.00 98.44 309 VAL A CA 1
ATOM 2397 C C . VAL A 1 309 ? -7.869 -7.907 4.843 1.00 98.44 309 VAL A C 1
ATOM 2399 O O . VAL A 1 309 ? -7.785 -6.906 4.137 1.00 98.44 309 VAL A O 1
ATOM 2402 N N . LEU A 1 310 ? -6.835 -8.406 5.511 1.00 97.44 310 LEU A N 1
ATOM 2403 C CA . LEU A 1 310 ? -5.448 -8.057 5.226 1.00 97.44 310 LEU A CA 1
ATOM 2404 C C . LEU A 1 310 ? -4.758 -9.256 4.584 1.00 97.44 310 LEU A C 1
ATOM 2406 O O . LEU A 1 310 ? -4.823 -10.370 5.101 1.00 97.44 310 LEU A O 1
ATOM 2410 N N . VAL A 1 311 ? -4.090 -9.035 3.458 1.00 97.50 311 VAL A N 1
ATOM 2411 C CA . VAL A 1 311 ? -3.306 -10.086 2.811 1.00 97.50 311 VAL A CA 1
ATOM 2412 C C . VAL A 1 311 ? -1.913 -10.104 3.429 1.00 97.50 311 VAL A C 1
ATOM 2414 O O . VAL A 1 311 ? -1.203 -9.090 3.439 1.00 97.50 311 VAL A O 1
ATOM 2417 N N . SER A 1 312 ? -1.516 -11.260 3.948 1.00 95.69 312 SER A N 1
ATOM 2418 C CA . SER A 1 312 ? -0.192 -11.504 4.508 1.00 95.69 312 SER A CA 1
ATOM 2419 C C . SER A 1 312 ? 0.590 -12.502 3.669 1.00 95.69 312 SER A C 1
ATOM 2421 O O . SER A 1 312 ? 0.019 -13.222 2.859 1.00 95.69 312 SER A O 1
ATOM 2423 N N . THR A 1 313 ? 1.905 -12.548 3.848 1.00 93.75 313 THR A N 1
ATOM 2424 C CA . THR A 1 313 ? 2.756 -13.580 3.245 1.00 93.75 313 THR A CA 1
ATOM 2425 C C . THR A 1 313 ? 3.896 -13.954 4.177 1.00 93.75 313 THR A C 1
ATOM 2427 O O . THR A 1 313 ? 4.252 -13.174 5.060 1.00 93.75 313 THR A O 1
ATOM 2430 N N . GLU A 1 314 ? 4.510 -15.115 3.969 1.00 89.25 314 GLU A N 1
ATOM 2431 C CA . GLU A 1 314 ? 5.686 -15.543 4.726 1.00 89.25 314 GLU A CA 1
ATOM 2432 C C . GLU A 1 314 ? 6.815 -14.500 4.641 1.00 89.25 314 GLU A C 1
ATOM 2434 O O . GLU A 1 314 ? 7.208 -14.058 3.556 1.00 89.25 314 GLU A O 1
ATOM 2439 N N . LYS A 1 315 ? 7.367 -14.126 5.797 1.00 87.19 315 LYS A N 1
ATOM 2440 C CA . LYS A 1 315 ? 8.540 -13.263 5.926 1.00 87.19 315 LYS A CA 1
ATOM 2441 C C . LYS A 1 315 ? 9.767 -13.964 5.357 1.00 87.19 315 LYS A C 1
ATOM 2443 O O . LYS A 1 315 ? 10.135 -15.055 5.782 1.00 87.19 315 LYS A O 1
ATOM 2448 N N . THR A 1 316 ? 10.464 -13.290 4.453 1.00 81.56 316 THR A N 1
ATOM 2449 C CA . THR A 1 316 ? 11.714 -13.781 3.868 1.00 81.56 316 THR A CA 1
ATOM 2450 C C . THR A 1 316 ? 12.889 -12.868 4.220 1.00 81.56 316 THR A C 1
ATOM 2452 O O . THR A 1 316 ? 12.723 -11.804 4.816 1.00 81.56 316 THR A O 1
ATOM 2455 N N . ALA A 1 317 ? 14.106 -13.263 3.838 1.00 75.69 317 ALA A N 1
ATOM 2456 C CA . ALA A 1 317 ? 15.320 -12.489 4.109 1.00 75.69 317 ALA A CA 1
ATOM 2457 C C . ALA A 1 317 ? 15.321 -11.080 3.479 1.00 75.69 317 ALA A C 1
ATOM 2459 O O . ALA A 1 317 ? 16.082 -10.226 3.924 1.00 75.69 317 ALA A O 1
ATOM 2460 N N . VAL A 1 318 ? 14.467 -10.818 2.480 1.00 75.88 318 VAL A N 1
ATOM 2461 C CA . VAL A 1 318 ? 14.327 -9.487 1.864 1.00 75.88 318 VAL A CA 1
ATOM 2462 C C . VAL A 1 318 ? 13.374 -8.558 2.636 1.00 75.88 318 VAL A C 1
ATOM 2464 O O . VAL A 1 318 ? 13.330 -7.360 2.374 1.00 75.88 318 VAL A O 1
ATOM 2467 N N . ASP A 1 319 ? 12.656 -9.070 3.642 1.00 75.19 319 ASP A N 1
ATOM 2468 C CA . ASP A 1 319 ? 11.573 -8.367 4.350 1.00 75.19 319 ASP A CA 1
ATOM 2469 C C . ASP A 1 319 ? 11.977 -7.788 5.710 1.00 75.19 319 ASP A C 1
ATOM 2471 O O . ASP A 1 319 ? 11.166 -7.676 6.628 1.00 75.19 319 ASP A O 1
ATOM 2475 N N . LEU A 1 320 ? 13.242 -7.404 5.874 1.00 70.50 320 LEU A N 1
ATOM 2476 C CA . LEU A 1 320 ? 13.799 -7.036 7.184 1.00 70.50 320 LEU A CA 1
ATOM 2477 C C . LEU A 1 320 ? 13.119 -5.833 7.862 1.00 70.50 320 LEU A C 1
ATOM 2479 O O . LEU A 1 320 ? 13.288 -5.652 9.065 1.00 70.50 320 LEU A O 1
ATOM 2483 N N . LYS A 1 321 ? 12.382 -5.016 7.098 1.00 73.31 321 LYS A N 1
ATOM 2484 C CA . LYS A 1 321 ? 11.680 -3.808 7.568 1.00 73.31 321 LYS A CA 1
ATOM 2485 C C . LYS A 1 321 ? 10.151 -3.917 7.521 1.00 73.31 321 LYS A C 1
ATOM 2487 O O . LYS A 1 321 ? 9.478 -2.908 7.693 1.00 73.31 321 LYS A O 1
ATOM 2492 N N . ALA A 1 322 ? 9.599 -5.079 7.171 1.00 78.44 322 ALA A N 1
ATOM 2493 C CA . ALA A 1 322 ? 8.152 -5.248 7.070 1.00 78.44 322 ALA A CA 1
ATOM 2494 C C . ALA A 1 322 ? 7.545 -5.556 8.444 1.00 78.44 322 ALA A C 1
ATOM 2496 O O . ALA A 1 322 ? 8.124 -6.329 9.209 1.00 78.44 322 ALA A O 1
ATOM 2497 N N . GLY A 1 323 ? 6.373 -4.987 8.730 1.00 83.56 323 GLY A N 1
ATOM 2498 C CA . GLY A 1 323 ? 5.614 -5.290 9.938 1.00 83.56 323 GLY A CA 1
ATOM 2499 C C . GLY A 1 323 ? 5.203 -6.763 9.998 1.00 83.56 323 GLY A C 1
ATOM 2500 O O . GLY A 1 323 ? 4.686 -7.313 9.021 1.00 83.56 323 GLY A O 1
ATOM 2501 N N . ILE A 1 324 ? 5.438 -7.398 11.147 1.00 88.25 324 ILE A N 1
ATOM 2502 C CA . ILE A 1 324 ? 5.113 -8.806 11.408 1.00 88.25 324 ILE A CA 1
ATOM 2503 C C . ILE A 1 324 ? 3.731 -8.880 12.047 1.00 88.25 324 ILE A C 1
ATOM 2505 O O . ILE A 1 324 ? 3.452 -8.174 13.017 1.00 88.25 324 ILE A O 1
ATOM 2509 N N . VAL A 1 325 ? 2.871 -9.745 11.518 1.00 91.00 325 VAL A N 1
ATOM 2510 C CA . VAL A 1 325 ? 1.577 -10.042 12.128 1.00 91.00 325 VAL A CA 1
ATOM 2511 C C . VAL A 1 325 ? 1.802 -10.843 13.409 1.00 91.00 325 VAL A C 1
ATOM 2513 O O . VAL A 1 325 ? 2.445 -11.897 13.409 1.00 91.00 325 VAL A O 1
ATOM 2516 N N . SER A 1 326 ? 1.236 -10.335 14.497 1.00 91.25 326 SER A N 1
ATOM 2517 C CA . SER A 1 326 ? 1.392 -10.866 15.847 1.00 91.25 326 SER A CA 1
ATOM 2518 C C . SER A 1 326 ? 0.043 -10.929 16.561 1.00 91.25 326 SER A C 1
ATOM 2520 O O . SER A 1 326 ? -0.903 -10.214 16.227 1.00 91.25 326 SER A O 1
ATOM 2522 N N . LEU A 1 327 ? -0.033 -11.752 17.600 1.00 91.62 327 LEU A N 1
ATOM 2523 C CA . LEU A 1 327 ? -1.103 -11.733 18.586 1.00 91.62 327 LEU A CA 1
ATOM 2524 C C . LEU A 1 327 ? -0.603 -11.011 19.837 1.00 91.62 327 LEU A C 1
ATOM 2526 O O . LEU A 1 327 ? 0.337 -11.450 20.493 1.00 91.62 327 LEU A O 1
ATOM 2530 N N . LEU A 1 328 ? -1.216 -9.878 20.151 1.00 90.38 328 LEU A N 1
ATOM 2531 C CA . LEU A 1 328 ? -0.922 -9.076 21.326 1.00 90.38 328 LEU A CA 1
ATOM 2532 C C . LEU A 1 328 ? -1.738 -9.589 22.511 1.00 90.38 328 LEU A C 1
ATOM 2534 O O . LEU A 1 328 ? -2.969 -9.530 22.477 1.00 90.38 328 LEU A O 1
ATOM 2538 N N . ARG A 1 329 ? -1.050 -10.037 23.562 1.00 89.94 329 ARG A N 1
ATOM 2539 C CA . ARG A 1 329 ? -1.627 -10.286 24.885 1.00 89.94 329 ARG A CA 1
ATOM 2540 C C . ARG A 1 329 ? -1.476 -9.016 25.718 1.00 89.94 329 ARG A C 1
ATOM 2542 O O . ARG A 1 329 ? -0.355 -8.569 25.952 1.00 89.94 329 ARG A O 1
ATOM 2549 N N . SER A 1 330 ? -2.589 -8.417 26.127 1.00 86.81 330 SER A N 1
ATOM 2550 C CA . SER A 1 330 ? -2.580 -7.248 27.010 1.00 86.81 330 SER A CA 1
ATOM 2551 C C . SER A 1 330 ? -2.201 -7.644 28.448 1.00 86.81 330 SER A C 1
ATOM 2553 O O . SER A 1 330 ? -2.320 -8.821 28.799 1.00 86.81 330 SER A O 1
ATOM 2555 N N . PRO A 1 331 ? -1.822 -6.685 29.316 1.00 81.56 331 PRO A N 1
ATOM 2556 C CA . PRO A 1 331 ? -1.587 -6.963 30.736 1.00 81.56 331 PRO A CA 1
ATOM 2557 C C . PRO A 1 331 ? -2.794 -7.597 31.446 1.00 81.56 331 PRO A C 1
ATOM 2559 O O . PRO A 1 331 ? -2.625 -8.374 32.377 1.00 81.56 331 PRO A O 1
ATOM 2562 N N . GLY A 1 332 ? -4.014 -7.296 30.982 1.00 81.19 332 GLY A N 1
ATOM 2563 C CA . GLY A 1 332 ? -5.258 -7.884 31.489 1.00 81.19 332 GLY A CA 1
ATOM 2564 C C . GLY A 1 332 ? -5.594 -9.265 30.913 1.00 81.19 332 GLY A C 1
ATOM 2565 O O . GLY A 1 332 ? -6.651 -9.801 31.227 1.00 81.19 332 GLY A O 1
ATOM 2566 N N . GLY A 1 333 ? -4.740 -9.831 30.053 1.00 83.31 333 GLY A N 1
ATOM 2567 C CA . GLY A 1 333 ? -4.917 -11.156 29.450 1.00 83.31 333 GLY A CA 1
ATOM 2568 C C . GLY A 1 333 ? -5.705 -11.182 28.135 1.00 83.31 333 GLY A C 1
ATOM 2569 O O . GLY A 1 333 ? -5.743 -12.224 27.485 1.00 83.31 333 GLY A O 1
ATOM 2570 N N . ASP A 1 334 ? -6.286 -10.060 27.695 1.00 86.06 334 ASP A N 1
ATOM 2571 C CA . ASP A 1 334 ? -7.002 -9.994 26.413 1.00 86.06 334 ASP A CA 1
ATOM 2572 C C . ASP A 1 334 ? -6.048 -10.237 25.234 1.00 86.06 334 ASP A C 1
ATOM 2574 O O . ASP A 1 334 ? -4.989 -9.610 25.141 1.00 86.06 334 ASP A O 1
ATOM 2578 N N . VAL A 1 335 ? -6.460 -11.092 24.295 1.00 88.94 335 VAL A N 1
ATOM 2579 C CA . VAL A 1 335 ? -5.703 -11.402 23.076 1.00 88.94 335 VAL A CA 1
ATOM 2580 C C . VAL A 1 335 ? -6.342 -10.723 21.865 1.00 88.94 335 VAL A C 1
ATOM 2582 O O . VAL A 1 335 ? -7.538 -10.868 21.603 1.00 88.94 335 VAL A O 1
ATOM 2585 N N . SER A 1 336 ? -5.537 -9.987 21.100 1.00 89.38 336 SER A N 1
ATOM 2586 C CA . SER A 1 336 ? -5.964 -9.315 19.866 1.00 89.38 336 SER A CA 1
ATOM 2587 C C . SER A 1 336 ? -4.896 -9.399 18.785 1.00 89.38 336 SER A C 1
ATOM 2589 O O . SER A 1 336 ? -3.726 -9.611 19.086 1.00 89.38 336 SER A O 1
ATOM 2591 N N . MET A 1 337 ? -5.277 -9.225 17.521 1.00 90.62 337 MET A N 1
ATOM 2592 C CA . MET A 1 337 ? -4.291 -9.114 16.448 1.00 90.62 337 MET A CA 1
ATOM 2593 C C . MET A 1 337 ? -3.574 -7.759 16.513 1.00 90.62 337 MET A C 1
ATOM 2595 O O . MET A 1 337 ? -4.145 -6.740 16.913 1.00 90.62 337 MET A O 1
ATOM 2599 N N . ALA A 1 338 ? -2.307 -7.754 16.121 1.00 88.38 338 ALA A N 1
ATOM 2600 C CA . ALA A 1 338 ? -1.473 -6.571 16.005 1.00 88.38 338 ALA A CA 1
ATOM 2601 C C . ALA A 1 338 ? -0.482 -6.742 14.848 1.00 88.38 338 ALA A C 1
ATOM 2603 O O . ALA A 1 338 ? -0.217 -7.854 14.389 1.00 88.38 338 ALA A O 1
ATOM 2604 N N . VAL A 1 339 ? 0.087 -5.629 14.396 1.00 85.94 339 VAL A N 1
ATOM 2605 C CA . VAL A 1 339 ? 1.268 -5.638 13.533 1.00 85.94 339 VAL A CA 1
ATOM 2606 C C . VAL A 1 339 ? 2.395 -4.986 14.310 1.00 85.94 339 VAL A C 1
ATOM 2608 O O . VAL A 1 339 ? 2.260 -3.849 14.754 1.00 85.94 339 VAL A O 1
ATOM 2611 N N . THR A 1 340 ? 3.473 -5.733 14.515 1.00 82.50 340 THR A N 1
ATOM 2612 C CA . THR A 1 340 ? 4.679 -5.237 15.172 1.00 82.50 340 THR A CA 1
ATOM 2613 C C . THR A 1 340 ? 5.626 -4.705 14.108 1.00 82.50 340 THR A C 1
ATOM 2615 O O . THR A 1 340 ? 6.035 -5.447 13.215 1.00 82.50 340 THR A O 1
ATOM 2618 N N . GLU A 1 341 ? 5.984 -3.430 14.202 1.00 80.12 341 GLU A N 1
ATOM 2619 C CA . GLU A 1 341 ? 6.900 -2.766 13.272 1.00 80.12 341 GLU A CA 1
ATOM 2620 C C . GLU A 1 341 ? 8.349 -2.790 13.780 1.00 80.12 341 GLU A C 1
ATOM 2622 O O . GLU A 1 341 ? 8.612 -2.872 14.983 1.00 80.12 341 GLU A O 1
ATOM 2627 N N . THR A 1 342 ? 9.318 -2.645 12.868 1.00 79.69 342 THR A N 1
ATOM 2628 C CA . THR A 1 342 ? 10.751 -2.628 13.224 1.00 79.69 342 THR A CA 1
ATOM 2629 C C . THR A 1 342 ? 11.087 -1.533 14.235 1.00 79.69 342 THR A C 1
ATOM 2631 O O . THR A 1 342 ? 11.828 -1.788 15.176 1.00 79.69 342 THR A O 1
ATOM 2634 N N . VAL A 1 343 ? 10.507 -0.337 14.084 1.00 74.94 343 VAL A N 1
ATOM 2635 C CA . VAL A 1 343 ? 10.758 0.804 14.983 1.00 74.94 343 VAL A CA 1
ATOM 2636 C C . VAL A 1 343 ? 10.281 0.511 16.409 1.00 74.94 343 VAL A C 1
ATOM 2638 O O . VAL A 1 343 ? 10.961 0.868 17.366 1.00 74.94 343 VAL A O 1
ATOM 2641 N N . GLN A 1 344 ? 9.149 -0.186 16.563 1.00 75.50 344 GLN A N 1
ATOM 2642 C CA . GLN A 1 344 ? 8.645 -0.596 17.878 1.00 75.50 344 GLN A CA 1
ATOM 2643 C C . GLN A 1 344 ? 9.595 -1.609 18.527 1.00 75.50 344 GLN A C 1
ATOM 2645 O O . GLN A 1 344 ? 9.949 -1.470 19.695 1.00 75.50 344 GLN A O 1
ATOM 2650 N N . ALA A 1 345 ? 10.074 -2.584 17.750 1.00 81.25 345 ALA A N 1
ATOM 2651 C CA . ALA A 1 345 ? 11.042 -3.559 18.235 1.00 81.25 345 ALA A CA 1
ATOM 2652 C C . ALA A 1 345 ? 12.395 -2.922 18.593 1.00 81.25 345 ALA A C 1
ATOM 2654 O O . ALA A 1 345 ? 13.014 -3.308 19.580 1.00 81.25 345 ALA A O 1
ATOM 2655 N N . GLU A 1 346 ? 12.868 -1.947 17.814 1.00 82.12 346 GLU A N 1
ATOM 2656 C CA . GLU A 1 346 ? 14.101 -1.205 18.100 1.00 82.12 346 GLU A CA 1
ATOM 2657 C C . GLU A 1 346 ? 13.976 -0.371 19.375 1.00 82.12 346 GLU A C 1
ATOM 2659 O O . GLU A 1 346 ? 14.873 -0.427 20.216 1.00 82.12 346 GLU A O 1
ATOM 2664 N N . ALA A 1 347 ? 12.845 0.312 19.571 1.00 76.44 347 ALA A N 1
ATOM 2665 C CA . ALA A 1 347 ? 12.556 1.047 20.801 1.00 76.44 347 ALA A CA 1
ATOM 2666 C C . ALA A 1 347 ? 12.522 0.132 22.042 1.00 76.44 347 ALA A C 1
ATOM 2668 O O . ALA A 1 347 ? 12.951 0.544 23.116 1.00 76.44 347 ALA A O 1
ATOM 2669 N N . ALA A 1 348 ? 12.081 -1.121 21.888 1.00 79.06 348 ALA A N 1
ATOM 2670 C CA . ALA A 1 348 ? 12.097 -2.141 22.941 1.00 79.06 348 ALA A CA 1
ATOM 2671 C C . ALA A 1 348 ? 13.459 -2.860 23.105 1.00 79.06 348 ALA A C 1
ATOM 2673 O O . ALA A 1 348 ? 13.573 -3.808 23.884 1.00 79.06 348 ALA A O 1
ATOM 2674 N N . GLY A 1 349 ? 14.497 -2.472 22.352 1.00 83.94 349 GLY A N 1
ATOM 2675 C CA . GLY A 1 349 ? 15.805 -3.141 22.367 1.00 83.94 349 GLY A CA 1
ATOM 2676 C C . GLY A 1 349 ? 15.806 -4.547 21.743 1.00 83.94 349 GLY A C 1
ATOM 2677 O O . GLY A 1 349 ? 16.758 -5.303 21.912 1.00 83.94 349 GLY A O 1
ATOM 2678 N N . GLN A 1 350 ? 14.754 -4.910 21.005 1.00 87.88 350 GLN A N 1
ATOM 2679 C CA . GLN A 1 350 ? 14.532 -6.222 20.386 1.00 87.88 350 GLN A CA 1
ATOM 2680 C C . GLN A 1 350 ? 14.707 -6.204 18.858 1.00 87.88 350 GLN A C 1
ATOM 2682 O O . GLN A 1 350 ? 14.287 -7.129 18.164 1.00 87.88 350 GLN A O 1
ATOM 2687 N N . GLY A 1 351 ? 15.363 -5.181 18.299 1.00 85.25 351 GLY A N 1
ATOM 2688 C CA . GLY A 1 351 ? 15.559 -5.058 16.848 1.00 85.25 351 GLY A CA 1
ATOM 2689 C C . GLY A 1 351 ? 16.322 -6.235 16.216 1.00 85.25 351 GLY A C 1
ATOM 2690 O O . GLY A 1 351 ? 16.025 -6.636 15.090 1.00 85.25 351 GLY A O 1
ATOM 2691 N N . ALA A 1 352 ? 17.285 -6.829 16.932 1.00 86.69 352 ALA A N 1
ATOM 2692 C CA . ALA A 1 352 ? 18.001 -8.020 16.463 1.00 86.69 352 ALA A CA 1
ATOM 2693 C C . ALA A 1 352 ? 17.083 -9.253 16.395 1.00 86.69 352 ALA A C 1
ATOM 2695 O O . ALA A 1 352 ? 17.044 -9.918 15.359 1.00 86.69 352 ALA A O 1
ATOM 2696 N N . LEU A 1 353 ? 16.298 -9.489 17.454 1.00 86.88 353 LEU A N 1
ATOM 2697 C CA . LEU A 1 353 ? 15.279 -10.537 17.504 1.00 86.88 353 LEU A CA 1
ATOM 2698 C C . LEU A 1 353 ? 14.275 -10.353 16.361 1.00 86.88 353 LEU A C 1
ATOM 2700 O O . LEU A 1 353 ? 14.097 -11.259 15.553 1.00 86.88 353 LEU A O 1
ATOM 2704 N N . PHE A 1 354 ? 13.712 -9.148 16.209 1.00 86.25 354 PHE A N 1
ATOM 2705 C CA . PHE A 1 354 ? 12.743 -8.825 15.158 1.00 86.25 354 PHE A CA 1
ATOM 2706 C C . PHE A 1 354 ? 13.213 -9.231 13.761 1.00 86.25 354 PHE A C 1
ATOM 2708 O O . PHE A 1 354 ? 12.448 -9.805 12.984 1.00 86.25 354 PHE A O 1
ATOM 2715 N N . ARG A 1 355 ? 14.484 -8.969 13.434 1.00 84.94 355 ARG A N 1
ATOM 2716 C CA . ARG A 1 355 ? 15.057 -9.328 12.131 1.00 84.94 355 ARG A CA 1
ATOM 2717 C C . ARG A 1 355 ? 15.120 -10.842 11.919 1.00 84.94 355 ARG A C 1
ATOM 2719 O O . ARG A 1 355 ? 14.842 -11.275 10.804 1.00 84.94 355 ARG A O 1
ATOM 2726 N N . GLN A 1 356 ? 15.391 -11.625 12.962 1.00 85.38 356 GLN A N 1
ATOM 2727 C CA . GLN A 1 356 ? 15.546 -13.085 12.897 1.00 85.38 356 GLN A CA 1
ATOM 2728 C C . GLN A 1 356 ? 14.227 -13.869 12.936 1.00 85.38 356 GLN A C 1
ATOM 2730 O O . GLN A 1 356 ? 14.194 -15.013 12.491 1.00 85.38 356 GLN A O 1
ATOM 2735 N N . LEU A 1 357 ? 13.139 -13.274 13.434 1.00 84.50 357 LEU A N 1
ATOM 2736 C CA . LEU A 1 357 ? 11.847 -13.959 13.538 1.00 84.50 357 LEU A CA 1
ATOM 2737 C C . LEU A 1 357 ? 11.311 -14.389 12.170 1.00 84.50 357 LEU A C 1
ATOM 2739 O O . LEU A 1 357 ? 11.262 -13.578 11.242 1.00 84.50 357 LEU A O 1
ATOM 2743 N N . ALA A 1 358 ? 10.840 -15.630 12.081 1.00 84.31 358 ALA A N 1
ATOM 2744 C CA . ALA A 1 358 ? 9.923 -16.063 11.032 1.00 84.31 358 ALA A CA 1
ATOM 2745 C C . ALA A 1 358 ? 8.499 -15.570 11.342 1.00 84.31 358 ALA A C 1
ATOM 2747 O O . ALA A 1 358 ? 8.189 -15.228 12.484 1.00 84.31 358 ALA A O 1
ATOM 2748 N N . GLY A 1 359 ? 7.609 -15.563 10.355 1.00 85.75 359 GLY A N 1
ATOM 2749 C CA . GLY A 1 359 ? 6.201 -15.216 10.554 1.00 85.75 359 GLY A CA 1
ATOM 2750 C C . GLY A 1 359 ? 5.556 -14.697 9.279 1.00 85.75 359 GLY A C 1
ATOM 2751 O O . GLY A 1 359 ? 6.185 -14.713 8.224 1.00 85.75 359 GLY A O 1
ATOM 2752 N N . SER A 1 360 ? 4.326 -14.208 9.389 1.00 89.88 360 SER A N 1
ATOM 2753 C CA . SER A 1 360 ? 3.627 -13.567 8.276 1.00 89.88 360 SER A CA 1
ATOM 2754 C C . SER A 1 360 ? 3.818 -12.054 8.341 1.00 89.88 360 SER A C 1
ATOM 2756 O O . SER A 1 360 ? 3.656 -11.444 9.397 1.00 89.88 360 SER A O 1
ATOM 2758 N N . ILE A 1 361 ? 4.163 -11.437 7.217 1.00 91.19 361 ILE A N 1
ATOM 2759 C CA . ILE A 1 361 ? 4.245 -9.985 7.056 1.00 91.19 361 ILE A CA 1
ATOM 2760 C C . ILE A 1 361 ? 3.023 -9.458 6.318 1.00 91.19 361 ILE A C 1
ATOM 2762 O O . ILE A 1 361 ? 2.455 -10.138 5.465 1.00 91.19 361 ILE A O 1
ATOM 2766 N N . ASN A 1 362 ? 2.636 -8.225 6.622 1.00 90.38 362 ASN A N 1
ATOM 2767 C CA . ASN A 1 362 ? 1.582 -7.531 5.892 1.00 90.38 362 ASN A CA 1
ATOM 2768 C C . ASN A 1 362 ? 2.086 -7.066 4.511 1.00 90.38 362 ASN A C 1
ATOM 2770 O O . ASN A 1 362 ? 3.124 -6.410 4.404 1.00 90.38 362 ASN A O 1
ATOM 2774 N N . THR A 1 363 ? 1.320 -7.359 3.460 1.00 92.69 363 THR A N 1
ATOM 2775 C CA . THR A 1 363 ? 1.628 -6.943 2.078 1.00 92.69 363 THR A CA 1
ATOM 2776 C C . THR A 1 363 ? 1.198 -5.503 1.767 1.00 92.69 363 THR A C 1
ATOM 2778 O O . THR A 1 363 ? 1.550 -4.968 0.719 1.00 92.69 363 THR A O 1
ATOM 2781 N N . ASN A 1 364 ? 0.447 -4.861 2.673 1.00 92.69 364 ASN A N 1
ATOM 2782 C CA . ASN A 1 364 ? -0.322 -3.633 2.438 1.00 92.69 364 ASN A CA 1
ATOM 2783 C C . ASN A 1 364 ? -1.445 -3.778 1.395 1.00 92.69 364 ASN A C 1
ATOM 2785 O O . ASN A 1 364 ? -1.983 -2.760 0.969 1.00 92.69 364 ASN A O 1
ATOM 2789 N N . LEU A 1 365 ? -1.842 -5.000 1.024 1.00 97.31 365 LEU A N 1
ATOM 2790 C CA . LEU A 1 365 ? -3.098 -5.246 0.319 1.00 97.31 365 LEU A CA 1
ATOM 2791 C C . LEU A 1 365 ? -4.224 -5.480 1.340 1.00 97.31 365 LEU A C 1
ATOM 2793 O O . LEU A 1 365 ? -4.220 -6.474 2.070 1.00 97.31 365 LEU A O 1
ATOM 2797 N N . ALA A 1 366 ? -5.178 -4.551 1.394 1.00 98.25 366 ALA A N 1
ATOM 2798 C CA . ALA A 1 366 ? -6.343 -4.597 2.276 1.00 98.25 366 ALA A CA 1
ATOM 2799 C C . ALA A 1 366 ? -7.645 -4.607 1.470 1.00 98.25 366 ALA A C 1
ATOM 2801 O O . ALA A 1 366 ? -7.789 -3.813 0.539 1.00 98.25 366 ALA A O 1
ATOM 2802 N N . LEU A 1 367 ? -8.597 -5.463 1.848 1.00 98.81 367 LEU A N 1
ATOM 2803 C CA . LEU A 1 367 ? -9.911 -5.562 1.211 1.00 98.81 367 LEU A CA 1
ATOM 2804 C C . LEU A 1 367 ? -11.032 -5.196 2.187 1.00 98.81 367 LEU A C 1
ATOM 2806 O O . LEU A 1 367 ? -10.988 -5.588 3.354 1.00 98.81 367 LEU A O 1
ATOM 2810 N N . PHE A 1 368 ? -12.059 -4.500 1.697 1.00 98.81 368 PHE A N 1
ATOM 2811 C CA . PHE A 1 368 ? -13.226 -4.063 2.474 1.00 98.81 368 PHE A CA 1
ATOM 2812 C C . PHE A 1 368 ? -14.521 -4.476 1.777 1.00 98.81 368 PHE A C 1
ATOM 2814 O O . PHE A 1 368 ? -14.763 -4.068 0.645 1.00 98.81 368 PHE A O 1
ATOM 2821 N N . ASN A 1 369 ? -15.363 -5.258 2.453 1.00 98.69 369 ASN A N 1
ATOM 2822 C CA . ASN A 1 369 ? -16.651 -5.705 1.939 1.00 98.69 369 ASN A CA 1
ATOM 2823 C C . ASN A 1 369 ? -17.738 -4.797 2.494 1.00 98.69 369 ASN A C 1
ATOM 2825 O O . ASN A 1 369 ? -18.197 -4.979 3.623 1.00 98.69 369 ASN A O 1
ATOM 2829 N N . TYR A 1 370 ? -18.154 -3.810 1.704 1.00 98.50 370 TYR A N 1
ATOM 2830 C CA . TYR A 1 370 ? -19.094 -2.794 2.168 1.00 98.50 370 TYR A CA 1
ATOM 2831 C C . TYR A 1 370 ? -20.493 -3.349 2.436 1.00 98.50 370 TYR A C 1
ATOM 2833 O O . TYR A 1 370 ? -21.177 -2.821 3.307 1.00 98.50 370 TYR A O 1
ATOM 2841 N N . GLN A 1 371 ? -20.886 -4.460 1.804 1.00 96.50 371 GLN A N 1
ATOM 2842 C CA . GLN A 1 371 ? -22.159 -5.123 2.106 1.00 96.50 371 GLN A CA 1
ATOM 2843 C C . GLN A 1 371 ? -22.228 -5.586 3.572 1.00 96.50 371 GLN A C 1
ATOM 2845 O O . GLN A 1 371 ? -23.271 -5.489 4.212 1.00 96.50 371 GLN A O 1
ATOM 2850 N N . VAL A 1 372 ? -21.100 -6.047 4.119 1.00 97.62 372 VAL A N 1
ATOM 2851 C CA . VAL A 1 372 ? -20.993 -6.524 5.508 1.00 97.62 372 VAL A CA 1
ATOM 2852 C C . VAL A 1 372 ? -20.567 -5.403 6.456 1.00 97.62 372 VAL A C 1
ATOM 2854 O O . VAL A 1 372 ? -20.999 -5.349 7.610 1.00 97.62 372 VAL A O 1
ATOM 2857 N N . LEU A 1 373 ? -19.685 -4.518 5.991 1.00 97.81 373 LEU A N 1
ATOM 2858 C CA . LEU A 1 373 ? -19.029 -3.516 6.820 1.00 97.81 373 LEU A CA 1
ATOM 2859 C C . LEU A 1 373 ? -19.950 -2.340 7.162 1.00 97.81 373 LEU A C 1
ATOM 2861 O O . LEU A 1 373 ? -19.936 -1.903 8.310 1.00 97.81 373 LEU A O 1
ATOM 2865 N N . ILE A 1 374 ? -20.768 -1.861 6.216 1.00 98.06 374 ILE A N 1
ATOM 2866 C CA . ILE A 1 374 ? -21.690 -0.726 6.419 1.00 98.06 374 ILE A CA 1
ATOM 2867 C C . ILE A 1 374 ? -22.567 -0.917 7.668 1.00 98.06 374 ILE A C 1
ATOM 2869 O O . ILE A 1 374 ? -22.414 -0.128 8.602 1.00 98.06 374 ILE A O 1
ATOM 2873 N N . PRO A 1 375 ? -23.397 -1.976 7.784 1.00 97.75 375 PRO A N 1
ATOM 2874 C CA . PRO A 1 375 ? -24.289 -2.118 8.937 1.00 97.75 375 PRO A CA 1
ATOM 2875 C C . PRO A 1 375 ? -23.534 -2.265 10.267 1.00 97.75 375 PRO A C 1
ATOM 2877 O O . PRO A 1 375 ? -24.038 -1.872 11.319 1.00 97.75 375 PRO A O 1
ATOM 2880 N N . LYS A 1 376 ? -22.312 -2.814 10.245 1.00 98.44 376 LYS A N 1
ATOM 2881 C CA . LYS A 1 376 ? -21.462 -2.953 11.436 1.00 98.44 376 LYS A CA 1
ATOM 2882 C C . LYS A 1 376 ? -20.909 -1.604 11.898 1.00 98.44 376 LYS A C 1
ATOM 2884 O O . LYS A 1 376 ? -20.978 -1.295 13.088 1.00 98.44 376 LYS A O 1
ATOM 2889 N N . ILE A 1 377 ? -20.365 -0.813 10.974 1.00 98.50 377 ILE A N 1
ATOM 2890 C CA . ILE A 1 377 ? -19.747 0.477 11.292 1.00 98.50 377 ILE A CA 1
ATOM 2891 C C . ILE A 1 377 ? -20.801 1.541 11.588 1.00 98.50 377 ILE A C 1
ATOM 2893 O O . ILE A 1 377 ? -20.637 2.260 12.565 1.00 98.50 377 ILE A O 1
ATOM 2897 N N . GLU A 1 378 ? -21.903 1.604 10.837 1.00 98.31 378 GLU A N 1
ATOM 2898 C CA . GLU A 1 378 ? -23.004 2.535 11.122 1.00 98.31 378 GLU A CA 1
ATOM 2899 C C . GLU A 1 378 ? -23.584 2.298 12.518 1.00 98.31 378 GLU A C 1
ATOM 2901 O O . GLU A 1 378 ? -23.734 3.246 13.287 1.00 98.31 378 GLU A O 1
ATOM 2906 N N . LYS A 1 379 ? -23.813 1.029 12.894 1.00 98.31 379 LYS A N 1
ATOM 2907 C CA . LYS A 1 379 ? -24.223 0.671 14.257 1.00 98.31 379 LYS A CA 1
ATOM 2908 C C . LYS A 1 379 ? -23.215 1.166 15.291 1.00 98.31 379 LYS A C 1
ATOM 2910 O O . LYS A 1 379 ? -23.604 1.787 16.274 1.00 98.31 379 LYS A O 1
ATOM 2915 N N . LEU A 1 380 ? -21.925 0.890 15.086 1.00 98.50 380 LEU A N 1
ATOM 2916 C CA . LEU A 1 380 ? -20.897 1.308 16.033 1.00 98.50 380 LEU A CA 1
ATOM 2917 C C . LEU A 1 380 ? -20.861 2.833 16.177 1.00 98.50 380 LEU A C 1
ATOM 2919 O O . LEU A 1 380 ? -20.923 3.320 17.299 1.00 98.50 380 LEU A O 1
ATOM 2923 N N . VAL A 1 381 ? -20.814 3.576 15.070 1.00 98.38 381 VAL A N 1
ATOM 2924 C CA . VAL A 1 381 ? -20.781 5.046 15.074 1.00 98.38 381 VAL A CA 1
ATOM 2925 C C . VAL A 1 381 ? -22.035 5.629 15.726 1.00 98.38 381 VAL A C 1
ATOM 2927 O O . VAL A 1 381 ? -21.914 6.572 16.503 1.00 98.38 381 VAL A O 1
ATOM 2930 N N . ALA A 1 382 ? -23.216 5.051 15.495 1.00 98.38 382 ALA A N 1
ATOM 2931 C CA . ALA A 1 382 ? -24.446 5.473 16.165 1.00 98.38 382 ALA A CA 1
ATOM 2932 C C . ALA A 1 382 ? -24.391 5.279 17.692 1.00 98.38 382 ALA A C 1
ATOM 2934 O O . ALA A 1 382 ? -24.952 6.080 18.434 1.00 98.38 382 ALA A O 1
ATOM 2935 N N . GLU A 1 383 ? -23.704 4.239 18.174 1.00 98.31 383 GLU A N 1
ATOM 2936 C CA . GLU A 1 383 ? -23.583 3.949 19.607 1.00 98.31 383 GLU A CA 1
ATOM 2937 C C . GLU A 1 383 ? -22.546 4.816 20.337 1.00 98.31 383 GLU A C 1
ATOM 2939 O O . GLU A 1 383 ? -22.732 5.095 21.520 1.00 98.31 383 GLU A O 1
ATOM 2944 N N . ILE A 1 384 ? -21.432 5.179 19.689 1.00 97.88 384 ILE A N 1
ATOM 2945 C CA . ILE A 1 384 ? -20.297 5.852 20.360 1.00 97.88 384 ILE A CA 1
ATOM 2946 C C . ILE A 1 384 ? -20.016 7.275 19.861 1.00 97.88 384 ILE A C 1
ATOM 2948 O O . ILE A 1 384 ? -19.268 8.008 20.502 1.00 97.88 384 ILE A O 1
ATOM 2952 N N . GLY A 1 385 ? -20.606 7.672 18.734 1.00 97.06 385 GLY A N 1
ATOM 2953 C CA . GLY A 1 385 ? -20.327 8.935 18.054 1.00 97.06 385 GLY A CA 1
ATOM 2954 C C . GLY A 1 385 ? -19.068 8.905 17.176 1.00 97.06 385 GLY A C 1
ATOM 2955 O O . GLY A 1 385 ? -18.149 8.109 17.375 1.00 97.06 385 GLY A O 1
ATOM 2956 N N . GLU A 1 386 ? -19.014 9.804 16.187 1.00 94.88 386 GLU A N 1
ATOM 2957 C CA . GLU A 1 386 ? -17.901 9.886 15.225 1.00 94.88 386 GLU A CA 1
ATOM 2958 C C . GLU A 1 386 ? -16.564 10.238 15.899 1.00 94.88 386 GLU A C 1
ATOM 2960 O O . GLU A 1 386 ? -15.552 9.611 15.598 1.00 94.88 386 GLU A O 1
ATOM 2965 N N . ASP A 1 387 ? -16.554 11.176 16.851 1.00 91.88 387 ASP A N 1
ATOM 2966 C CA . ASP A 1 387 ? -15.333 11.583 17.563 1.00 91.88 387 ASP A CA 1
ATOM 2967 C C . ASP A 1 387 ? -14.669 10.407 18.295 1.00 91.88 387 ASP A C 1
ATOM 2969 O O . ASP A 1 387 ? -13.449 10.239 18.240 1.00 91.88 387 ASP A O 1
ATOM 2973 N N . GLU A 1 388 ? -15.457 9.570 18.974 1.00 94.88 388 GLU A N 1
ATOM 2974 C CA . GLU A 1 388 ? -14.928 8.408 19.689 1.00 94.88 388 GLU A CA 1
ATOM 2975 C C . GLU A 1 388 ? -14.512 7.297 18.723 1.00 94.88 388 GLU A C 1
ATOM 2977 O O . GLU A 1 388 ? -13.456 6.684 18.896 1.00 94.88 388 GLU A O 1
ATOM 2982 N N . PHE A 1 389 ? -15.282 7.090 17.650 1.00 97.50 389 PHE A N 1
ATOM 2983 C CA . PHE A 1 389 ? -14.897 6.184 16.573 1.00 97.50 389 PHE A CA 1
ATOM 2984 C C . PHE A 1 389 ? -13.534 6.562 15.978 1.00 97.50 389 PHE A C 1
ATOM 2986 O O . PHE A 1 389 ? -12.660 5.703 15.856 1.00 97.50 389 PHE A O 1
ATOM 2993 N N . MET A 1 390 ? -13.305 7.848 15.696 1.00 96.00 390 MET A N 1
ATOM 2994 C CA . MET A 1 390 ? -12.032 8.349 15.172 1.00 96.00 390 MET A CA 1
ATOM 2995 C C . MET A 1 390 ? -10.858 8.101 16.128 1.00 96.00 390 MET A C 1
ATOM 2997 O O . MET A 1 390 ? -9.775 7.733 15.672 1.00 96.00 390 MET A O 1
ATOM 3001 N N . LYS A 1 391 ? -11.052 8.230 17.448 1.00 93.62 391 LYS A N 1
ATOM 3002 C CA . LYS A 1 391 ? -10.009 7.895 18.439 1.00 93.62 391 LYS A CA 1
ATOM 3003 C C . LYS A 1 391 ? -9.683 6.403 18.466 1.00 93.62 391 LYS A C 1
ATOM 3005 O O . LYS A 1 391 ? -8.510 6.037 18.584 1.00 93.62 391 LYS A O 1
ATOM 3010 N N . ILE A 1 392 ? -10.704 5.550 18.355 1.00 95.50 392 ILE A N 1
ATOM 3011 C CA . ILE A 1 392 ? -10.548 4.090 18.345 1.00 95.50 392 ILE A CA 1
ATOM 3012 C C . ILE A 1 392 ? -9.739 3.645 17.132 1.00 95.50 392 ILE A C 1
ATOM 3014 O O . ILE A 1 392 ? -8.802 2.868 17.286 1.00 95.50 392 ILE A O 1
ATOM 3018 N N . ILE A 1 393 ? -10.075 4.139 15.939 1.00 96.44 393 ILE A N 1
ATOM 3019 C CA . ILE A 1 393 ? -9.408 3.719 14.697 1.00 96.44 393 ILE A CA 1
ATOM 3020 C C . ILE A 1 393 ? -8.084 4.450 14.445 1.00 96.44 393 ILE A C 1
ATOM 3022 O O . ILE A 1 393 ? -7.360 4.103 13.509 1.00 96.44 393 ILE A O 1
ATOM 3026 N N . ALA A 1 394 ? -7.756 5.470 15.245 1.00 94.44 394 ALA A N 1
ATOM 3027 C CA . ALA A 1 394 ? -6.498 6.190 15.111 1.00 94.44 394 ALA A CA 1
ATOM 3028 C C . ALA A 1 394 ? -5.324 5.189 15.115 1.00 94.44 394 ALA A C 1
ATOM 3030 O O . ALA A 1 394 ? -5.303 4.259 15.930 1.00 94.44 394 ALA A O 1
ATOM 3031 N N . PRO A 1 395 ? -4.362 5.316 14.190 1.00 91.75 395 PRO A N 1
ATOM 3032 C CA . PRO A 1 395 ? -3.228 4.406 14.143 1.00 91.75 395 PRO A CA 1
ATOM 3033 C C . PRO A 1 395 ? -2.283 4.669 15.313 1.00 91.75 395 PRO A C 1
ATOM 3035 O O . PRO A 1 395 ? -2.237 5.758 15.896 1.00 91.75 395 PRO A O 1
ATOM 3038 N N . ASP A 1 396 ? -1.489 3.666 15.646 1.00 87.38 396 ASP A N 1
ATOM 3039 C CA . ASP A 1 396 ? -0.346 3.832 16.533 1.00 87.38 396 ASP A CA 1
ATOM 3040 C C . ASP A 1 396 ? 0.670 4.757 15.862 1.00 87.38 396 ASP A C 1
ATOM 3042 O O . ASP A 1 396 ? 0.884 4.695 14.646 1.00 87.38 396 ASP A O 1
ATOM 3046 N N . LEU A 1 397 ? 1.243 5.663 16.654 1.00 87.88 397 LEU A N 1
ATOM 3047 C CA . LEU A 1 397 ? 2.115 6.703 16.132 1.00 87.88 397 LEU A CA 1
ATOM 3048 C C . LEU A 1 397 ? 3.470 6.136 15.735 1.00 87.88 397 LEU A C 1
ATOM 3050 O O . LEU A 1 397 ? 4.163 5.507 16.535 1.00 87.88 397 LEU A O 1
ATOM 3054 N N . ILE A 1 398 ? 3.874 6.454 14.514 1.00 83.69 398 ILE A N 1
ATOM 3055 C CA . ILE A 1 398 ? 5.239 6.301 14.039 1.00 83.69 398 ILE A CA 1
ATOM 3056 C C . ILE A 1 398 ? 5.881 7.686 14.111 1.00 83.69 398 ILE A C 1
ATOM 3058 O O . ILE A 1 398 ? 5.457 8.622 13.432 1.00 83.69 398 ILE A O 1
ATOM 3062 N N . LEU A 1 399 ? 6.887 7.817 14.977 1.00 84.56 399 LEU A N 1
ATOM 3063 C CA . LEU A 1 399 ? 7.621 9.060 15.204 1.00 84.56 399 LEU A CA 1
ATOM 3064 C C . LEU A 1 399 ? 8.873 9.076 14.323 1.00 84.56 399 LEU A C 1
ATOM 3066 O O . LEU A 1 399 ? 9.872 8.428 14.636 1.00 84.56 399 LEU A O 1
ATOM 3070 N N . ASN A 1 400 ? 8.812 9.793 13.200 1.00 84.31 400 ASN A N 1
ATOM 3071 C CA . ASN A 1 400 ? 9.871 9.784 12.193 1.00 84.31 400 ASN A CA 1
ATOM 3072 C C . ASN A 1 400 ? 10.624 11.118 12.181 1.00 84.31 400 ASN A C 1
ATOM 3074 O O . ASN A 1 400 ? 10.161 12.109 11.612 1.00 84.31 400 ASN A O 1
ATOM 3078 N N . TRP A 1 401 ? 11.800 11.145 12.809 1.00 88.19 401 TRP A N 1
ATOM 3079 C CA . TRP A 1 401 ? 12.677 12.314 12.791 1.00 88.19 401 TRP A CA 1
ATOM 3080 C C . TRP A 1 401 ? 13.366 12.462 11.433 1.00 88.19 401 TRP A C 1
ATOM 3082 O O . TRP A 1 401 ? 14.011 11.537 10.934 1.00 88.19 401 TRP A O 1
ATOM 3092 N N . LYS A 1 402 ? 13.250 13.650 10.839 1.00 89.00 402 LYS A N 1
ATOM 3093 C CA . LYS A 1 402 ? 13.896 14.037 9.582 1.00 89.00 402 LYS A CA 1
ATOM 3094 C C . LYS A 1 402 ? 14.773 15.253 9.802 1.00 89.00 402 LYS A C 1
ATOM 3096 O O . LYS A 1 402 ? 14.353 16.204 10.449 1.00 89.00 402 LYS A O 1
ATOM 3101 N N . GLU A 1 403 ? 15.965 15.238 9.223 1.00 90.31 403 GLU A N 1
ATOM 3102 C CA . GLU A 1 403 ? 16.843 16.403 9.203 1.00 90.31 403 GLU A CA 1
ATOM 3103 C C . GLU A 1 403 ? 16.690 17.149 7.873 1.00 90.31 403 GLU A C 1
ATOM 3105 O O . GLU A 1 403 ? 16.744 16.540 6.803 1.00 90.31 403 GLU A O 1
ATOM 3110 N N . GLN A 1 404 ? 16.482 18.462 7.938 1.00 88.56 404 GLN A N 1
ATOM 3111 C CA . GLN A 1 404 ? 16.439 19.351 6.781 1.00 88.56 404 GLN A CA 1
ATOM 3112 C C . GLN A 1 404 ? 17.129 20.663 7.151 1.00 88.56 404 GLN A C 1
ATOM 3114 O O . GLN A 1 404 ? 16.794 21.282 8.157 1.00 88.56 404 GLN A O 1
ATOM 3119 N N . ASN A 1 405 ? 18.107 21.083 6.345 1.00 88.62 405 ASN A N 1
ATOM 3120 C CA . ASN A 1 405 ? 18.892 22.303 6.576 1.00 88.62 405 ASN A CA 1
ATOM 3121 C C . ASN A 1 405 ? 19.509 22.378 7.992 1.00 88.62 405 ASN A C 1
ATOM 3123 O O . ASN A 1 405 ? 19.520 23.439 8.612 1.00 88.62 405 ASN A O 1
ATOM 3127 N N . GLY A 1 406 ? 19.982 21.242 8.523 1.00 89.44 406 GLY A N 1
ATOM 3128 C CA . GLY A 1 406 ? 20.586 21.142 9.858 1.00 89.44 406 GLY A CA 1
ATOM 3129 C C . GLY A 1 406 ? 19.600 21.220 11.031 1.00 89.44 406 GLY A C 1
ATOM 3130 O O . GLY A 1 406 ? 20.034 21.251 12.179 1.00 89.44 406 GLY A O 1
ATOM 3131 N N . ARG A 1 407 ? 18.286 21.254 10.770 1.00 93.06 407 ARG A N 1
ATOM 3132 C CA . ARG A 1 407 ? 17.226 21.215 11.788 1.00 93.06 407 ARG A CA 1
ATOM 3133 C C . ARG A 1 407 ? 16.488 19.886 11.750 1.00 93.06 407 ARG A C 1
ATOM 3135 O O . ARG A 1 407 ? 16.292 19.316 10.675 1.00 93.06 407 ARG A O 1
ATOM 3142 N N . LYS A 1 408 ? 16.056 19.409 12.917 1.00 94.06 408 LYS A N 1
ATOM 3143 C CA . LYS A 1 408 ? 15.254 18.190 13.041 1.00 94.06 408 LYS A CA 1
ATOM 3144 C C . LYS A 1 408 ? 13.770 18.520 13.096 1.00 94.06 408 LYS A C 1
ATOM 3146 O O . LYS A 1 408 ? 13.344 19.430 13.798 1.00 94.06 408 LYS A O 1
ATOM 3151 N N . TYR A 1 409 ? 13.000 17.725 12.373 1.00 95.31 409 TYR A N 1
ATOM 3152 C CA . TYR A 1 409 ? 11.555 17.814 12.291 1.00 95.31 409 TYR A CA 1
ATOM 3153 C C . TYR A 1 409 ? 10.962 16.443 12.574 1.00 95.31 409 TYR A C 1
ATOM 3155 O O . TYR A 1 409 ? 11.397 15.441 11.999 1.00 95.31 409 TYR A O 1
ATOM 3163 N N . LEU A 1 410 ? 9.964 16.397 13.444 1.00 93.44 410 LEU A N 1
ATOM 3164 C CA . LEU A 1 410 ? 9.219 15.190 13.748 1.00 93.44 410 LEU A CA 1
ATOM 3165 C C . LEU A 1 410 ? 7.998 15.103 12.834 1.00 93.44 410 LEU A C 1
ATOM 3167 O O . LEU A 1 410 ? 7.082 15.926 12.888 1.00 93.44 410 LEU A O 1
ATOM 3171 N N . GLN A 1 411 ? 7.988 14.078 11.990 1.00 92.81 411 GLN A N 1
ATOM 3172 C CA . GLN A 1 411 ? 6.840 13.718 11.174 1.00 92.81 411 GLN A CA 1
ATOM 3173 C C . GLN A 1 411 ? 5.966 12.720 11.942 1.00 92.81 411 GLN A C 1
ATOM 3175 O O . GLN A 1 411 ? 6.461 11.695 12.416 1.00 92.81 411 GLN A O 1
ATOM 3180 N N . LEU A 1 412 ? 4.672 13.031 12.059 1.00 92.56 412 LEU A N 1
ATOM 3181 C CA . LEU A 1 412 ? 3.676 12.140 12.650 1.00 92.56 412 LEU A CA 1
ATOM 3182 C C . LEU A 1 412 ? 3.108 11.243 11.551 1.00 92.56 412 LEU A C 1
ATOM 3184 O O . LEU A 1 412 ? 2.464 11.740 10.626 1.00 92.56 412 LEU A O 1
ATOM 3188 N N . GLU A 1 413 ? 3.353 9.938 11.647 1.00 90.88 413 GLU A N 1
ATOM 3189 C CA . GLU A 1 413 ? 2.873 8.962 10.669 1.00 90.88 413 GLU A CA 1
ATOM 3190 C C . GLU A 1 413 ? 2.032 7.861 11.323 1.00 90.88 413 GLU A C 1
ATOM 3192 O O . GLU A 1 413 ? 2.150 7.585 12.518 1.00 90.88 413 GLU A O 1
ATOM 3197 N N . GLY A 1 414 ? 1.200 7.198 10.520 1.00 90.38 414 GLY A N 1
ATOM 3198 C CA . GLY A 1 414 ? 0.528 5.962 10.911 1.00 90.38 414 GLY A CA 1
ATOM 3199 C C . GLY A 1 414 ? 0.494 4.919 9.795 1.00 90.38 414 GLY A C 1
ATOM 3200 O O . GLY A 1 414 ? 0.497 5.250 8.605 1.00 90.38 414 GLY A O 1
ATOM 3201 N N . ALA A 1 415 ? 0.409 3.647 10.191 1.00 90.19 415 ALA A N 1
ATOM 3202 C CA . ALA A 1 415 ? 0.316 2.508 9.280 1.00 90.19 415 ALA A CA 1
ATOM 3203 C C . ALA A 1 415 ? -1.122 1.975 9.151 1.00 90.19 415 ALA A C 1
ATOM 3205 O O . ALA A 1 415 ? -1.831 1.805 10.142 1.00 90.19 415 ALA A O 1
ATOM 3206 N N . MET A 1 416 ? -1.533 1.655 7.920 1.00 94.12 416 MET A N 1
ATOM 3207 C CA . MET A 1 416 ? -2.870 1.139 7.576 1.00 94.12 416 MET A CA 1
ATOM 3208 C C . MET A 1 416 ? -3.288 -0.065 8.424 1.00 94.12 416 MET A C 1
ATOM 3210 O O . MET A 1 416 ? -4.397 -0.088 8.950 1.00 94.12 416 MET A O 1
ATOM 3214 N N . ALA A 1 417 ? -2.396 -1.041 8.608 1.00 92.44 417 ALA A N 1
ATOM 3215 C CA . ALA A 1 417 ? -2.711 -2.215 9.412 1.00 92.44 417 ALA A CA 1
ATOM 3216 C C . ALA A 1 417 ? -2.987 -1.859 10.881 1.00 92.44 417 ALA A C 1
ATOM 3218 O O . ALA A 1 417 ? -3.897 -2.431 11.468 1.00 92.44 417 ALA A O 1
ATOM 3219 N N . SER A 1 418 ? -2.281 -0.881 11.459 1.00 91.00 418 SER A N 1
ATOM 3220 C CA . SER A 1 418 ? -2.512 -0.453 12.847 1.00 91.00 418 SER A CA 1
ATOM 3221 C C . SER A 1 418 ? -3.926 0.110 13.043 1.00 91.00 418 SER A C 1
ATOM 3223 O O . SER A 1 418 ? -4.613 -0.295 13.978 1.00 91.00 418 SER A O 1
ATOM 3225 N N . THR A 1 419 ? -4.424 0.935 12.113 1.00 95.00 419 THR A N 1
ATOM 3226 C CA . THR A 1 419 ? -5.822 1.415 12.115 1.00 95.00 419 THR A CA 1
ATOM 3227 C C . THR A 1 419 ? -6.826 0.261 12.143 1.00 95.00 419 THR A C 1
ATOM 3229 O O . THR A 1 419 ? -7.750 0.254 12.959 1.00 95.00 419 THR A O 1
ATOM 3232 N N . LEU A 1 420 ? -6.634 -0.747 11.286 1.00 96.81 420 LEU A N 1
ATOM 3233 C CA . LEU A 1 420 ? -7.545 -1.892 11.196 1.00 96.81 420 LEU A CA 1
ATOM 3234 C C . LEU A 1 420 ? -7.469 -2.789 12.439 1.00 96.81 420 LEU A C 1
ATOM 3236 O O . LEU A 1 420 ? -8.504 -3.226 12.939 1.00 96.81 420 LEU A O 1
ATOM 3240 N N . MET A 1 421 ? -6.269 -3.021 12.975 1.00 93.50 421 MET A N 1
ATOM 3241 C CA . MET A 1 421 ? -6.078 -3.813 14.194 1.00 93.50 421 MET A CA 1
ATOM 3242 C C . MET A 1 421 ? -6.636 -3.113 15.435 1.00 93.50 421 MET A C 1
ATOM 3244 O O . MET A 1 421 ? -7.199 -3.774 16.307 1.00 93.50 421 MET A O 1
ATOM 3248 N N . ASN A 1 422 ? -6.540 -1.784 15.512 1.00 94.06 422 ASN A N 1
ATOM 3249 C CA . ASN A 1 422 ? -7.138 -1.017 16.603 1.00 94.06 422 ASN A CA 1
ATOM 3250 C C . ASN A 1 422 ? -8.673 -1.114 16.580 1.00 94.06 422 ASN A C 1
ATOM 3252 O O . ASN A 1 422 ? -9.284 -1.370 17.624 1.00 94.06 422 ASN A O 1
ATOM 3256 N N . LEU A 1 423 ? -9.293 -1.025 15.396 1.00 97.06 423 LEU A N 1
ATOM 3257 C CA . LEU A 1 423 ? -10.728 -1.275 15.240 1.00 97.06 423 LEU A CA 1
ATOM 3258 C C . LEU A 1 423 ? -11.108 -2.714 15.621 1.00 97.06 423 LEU A C 1
ATOM 3260 O O . LEU A 1 423 ? -12.053 -2.906 16.383 1.00 97.06 423 LEU A O 1
ATOM 3264 N N . ASP A 1 424 ? -10.385 -3.720 15.122 1.00 95.88 424 ASP A N 1
ATOM 3265 C CA . ASP A 1 424 ? -10.657 -5.135 15.409 1.00 95.88 424 ASP A CA 1
ATOM 3266 C C . ASP A 1 424 ? -10.559 -5.446 16.908 1.00 95.88 424 ASP A C 1
ATOM 3268 O O . ASP A 1 424 ? -11.437 -6.106 17.466 1.00 95.88 424 ASP A O 1
ATOM 3272 N N . ARG A 1 425 ? -9.541 -4.906 17.590 1.00 93.19 425 ARG A N 1
ATOM 3273 C CA . ARG A 1 425 ? -9.369 -5.036 19.044 1.00 93.19 425 ARG A CA 1
ATOM 3274 C C . ARG A 1 425 ? -10.577 -4.485 19.796 1.00 93.19 425 ARG A C 1
ATOM 3276 O O . ARG A 1 425 ? -11.131 -5.174 20.656 1.00 93.19 425 ARG A O 1
ATOM 3283 N N . TYR A 1 426 ? -11.005 -3.266 19.466 1.00 95.00 426 TYR A N 1
ATOM 3284 C CA . TYR A 1 426 ? -12.189 -2.666 20.080 1.00 95.00 426 TYR A CA 1
ATOM 3285 C C . TYR A 1 426 ? -13.451 -3.486 19.776 1.00 95.00 426 TYR A C 1
ATOM 3287 O O . TYR A 1 426 ? -14.232 -3.800 20.678 1.00 95.00 426 TYR A O 1
ATOM 3295 N N . TRP A 1 427 ? -13.628 -3.888 18.515 1.00 95.56 427 TRP A N 1
ATOM 3296 C CA . TRP A 1 427 ? -14.781 -4.650 18.048 1.00 95.56 427 TRP A CA 1
ATOM 3297 C C . TRP A 1 427 ? -14.908 -6.000 18.764 1.00 95.56 427 TRP A C 1
ATOM 3299 O O . TRP A 1 427 ? -15.986 -6.336 19.255 1.00 95.56 427 TRP A O 1
ATOM 3309 N N . ARG A 1 428 ? -13.809 -6.745 18.922 1.00 93.12 428 ARG A N 1
ATOM 3310 C CA . ARG A 1 428 ? -13.778 -8.010 19.674 1.00 93.12 428 ARG A CA 1
ATOM 3311 C C . ARG A 1 428 ? -14.124 -7.817 21.140 1.00 93.12 428 ARG A C 1
ATOM 3313 O O . ARG A 1 428 ? -14.880 -8.618 21.689 1.00 93.12 428 ARG A O 1
ATOM 3320 N N . LYS A 1 429 ? -13.617 -6.755 21.770 1.00 92.38 429 LYS A N 1
ATOM 3321 C CA . LYS A 1 429 ? -13.938 -6.439 23.167 1.00 92.38 429 LYS A CA 1
ATOM 3322 C C . LYS A 1 429 ? -15.431 -6.155 23.345 1.00 92.38 429 LYS A C 1
ATOM 3324 O O . LYS A 1 429 ? -16.028 -6.646 24.300 1.00 92.38 429 LYS A O 1
ATOM 3329 N N . LYS A 1 430 ? -16.032 -5.405 22.415 1.00 95.19 430 LYS A N 1
ATOM 3330 C CA . LYS A 1 430 ? -17.438 -4.987 22.488 1.00 95.19 430 LYS A CA 1
ATOM 3331 C C . LYS A 1 430 ? -18.429 -6.076 22.064 1.00 95.19 430 LYS A C 1
ATOM 3333 O O . LYS A 1 430 ? -19.424 -6.287 22.747 1.00 95.19 430 LYS A O 1
ATOM 3338 N N . TYR A 1 431 ? -18.160 -6.772 20.961 1.00 95.38 431 TYR A N 1
ATOM 3339 C CA . TYR A 1 431 ? -19.120 -7.669 20.302 1.00 95.38 431 TYR A CA 1
ATOM 3340 C C . TYR A 1 431 ? -18.711 -9.144 20.292 1.00 95.38 431 TYR A C 1
ATOM 3342 O O . TYR A 1 431 ? -19.462 -9.969 19.780 1.00 95.38 431 TYR A O 1
ATOM 3350 N N . ARG A 1 432 ? -17.535 -9.494 20.835 1.00 91.88 432 ARG A N 1
ATOM 3351 C CA . ARG A 1 432 ? -17.023 -10.879 20.913 1.00 91.88 432 ARG A CA 1
ATOM 3352 C C . ARG A 1 432 ? -16.950 -11.593 19.557 1.00 91.88 432 ARG A C 1
ATOM 3354 O O . ARG A 1 432 ? -17.025 -12.814 19.478 1.00 91.88 432 ARG A O 1
ATOM 3361 N N . GLN A 1 433 ? -16.771 -10.826 18.487 1.00 91.88 433 GLN A N 1
ATOM 3362 C CA . GLN A 1 433 ? -16.619 -11.320 17.122 1.00 91.88 433 GLN A CA 1
ATOM 3363 C C . GLN A 1 433 ? -15.386 -10.682 16.483 1.00 91.88 433 GLN A C 1
ATOM 3365 O O . GLN A 1 433 ? -15.042 -9.565 16.856 1.00 91.88 433 GLN A O 1
ATOM 3370 N N . PRO A 1 434 ? -14.713 -11.356 15.542 1.00 92.44 434 PRO A N 1
ATOM 3371 C CA . PRO A 1 434 ? -13.681 -10.734 14.721 1.00 92.44 434 PRO A CA 1
ATOM 3372 C C . PRO A 1 434 ? -14.298 -9.757 13.709 1.00 92.44 434 PRO A C 1
ATOM 3374 O O . PRO A 1 434 ? -15.440 -9.937 13.277 1.00 92.44 434 PRO A O 1
ATOM 3377 N N . LEU A 1 435 ? -13.533 -8.743 13.311 1.00 95.69 435 LEU A N 1
ATOM 3378 C CA . LEU A 1 435 ? -13.851 -7.874 12.175 1.00 95.69 435 LEU A CA 1
ATOM 3379 C C . LEU A 1 435 ? -12.797 -7.987 11.067 1.00 95.69 435 LEU A C 1
ATOM 3381 O O . LEU A 1 435 ? -13.133 -7.945 9.886 1.00 95.69 435 LEU A O 1
ATOM 3385 N N . VAL A 1 436 ? -11.531 -8.147 11.449 1.00 97.25 436 VAL A N 1
ATOM 3386 C CA . VAL A 1 436 ? -10.410 -8.304 10.521 1.00 97.25 436 VAL A CA 1
ATOM 3387 C C . VAL A 1 436 ? -10.045 -9.778 10.401 1.00 97.25 436 VAL A C 1
ATOM 3389 O O . VAL A 1 436 ? -9.927 -10.496 11.397 1.00 97.25 436 VAL A O 1
ATOM 3392 N N . HIS A 1 437 ? -9.875 -10.217 9.159 1.00 97.44 437 HIS A N 1
ATOM 3393 C CA . HIS A 1 437 ? -9.409 -11.542 8.774 1.00 97.44 437 HIS A CA 1
ATOM 3394 C C . HIS A 1 437 ? -8.117 -11.423 7.959 1.00 97.44 437 HIS A C 1
ATOM 3396 O O . HIS A 1 437 ? -7.791 -10.357 7.433 1.00 97.44 437 HIS A O 1
ATOM 3402 N N . LEU A 1 438 ? -7.388 -12.527 7.844 1.00 97.31 438 LEU A N 1
ATOM 3403 C CA . LEU A 1 438 ? -6.151 -12.631 7.085 1.00 97.31 438 LEU A CA 1
ATOM 3404 C C . LEU A 1 438 ? -6.294 -13.667 5.976 1.00 97.31 438 LEU A C 1
ATOM 3406 O O . LEU A 1 438 ? -6.837 -14.749 6.202 1.00 97.31 438 LEU A O 1
ATOM 3410 N N . ILE A 1 439 ? -5.755 -13.346 4.805 1.00 97.94 439 ILE A N 1
ATOM 3411 C CA . ILE A 1 439 ? -5.429 -14.345 3.787 1.00 97.94 439 ILE A CA 1
ATOM 3412 C C . ILE A 1 439 ? -3.913 -14.436 3.744 1.00 97.94 439 ILE A C 1
ATOM 3414 O O . ILE A 1 439 ? -3.251 -13.467 3.374 1.00 97.94 439 ILE A O 1
ATOM 3418 N N . ASP A 1 440 ? -3.376 -15.589 4.118 1.00 96.56 440 ASP A N 1
ATOM 3419 C CA . ASP A 1 440 ? -1.945 -15.847 4.062 1.00 96.56 440 ASP A CA 1
ATOM 3420 C C . ASP A 1 440 ? -1.586 -16.477 2.715 1.00 96.56 440 ASP A C 1
ATOM 3422 O O . ASP A 1 440 ? -2.028 -17.583 2.382 1.00 96.56 440 ASP A O 1
ATOM 3426 N N . VAL A 1 441 ? -0.822 -15.741 1.908 1.00 95.94 441 VAL A N 1
ATOM 3427 C CA . VAL A 1 441 ? -0.292 -16.229 0.635 1.00 95.94 441 VAL A CA 1
ATOM 3428 C C . VAL A 1 441 ? 1.066 -16.872 0.881 1.00 95.94 441 VAL A C 1
ATOM 3430 O O . VAL A 1 441 ? 2.002 -16.243 1.390 1.00 95.94 441 VAL A O 1
ATOM 3433 N N . ASP A 1 442 ? 1.171 -18.143 0.510 1.00 92.62 442 ASP A N 1
ATOM 3434 C CA . ASP A 1 442 ? 2.401 -18.902 0.673 1.00 92.62 442 ASP A CA 1
ATOM 3435 C C . ASP A 1 442 ? 3.543 -18.333 -0.185 1.00 92.62 442 ASP A C 1
ATOM 3437 O O . ASP A 1 442 ? 3.372 -17.496 -1.078 1.00 92.62 442 ASP A O 1
ATOM 3441 N N . ARG A 1 443 ? 4.751 -18.820 0.078 1.00 90.50 443 ARG A N 1
ATOM 3442 C CA . ARG A 1 443 ? 5.971 -18.376 -0.592 1.00 90.50 443 ARG A CA 1
ATOM 3443 C C . ARG A 1 443 ? 5.976 -18.590 -2.108 1.00 90.50 443 ARG A C 1
ATOM 3445 O O . ARG A 1 443 ? 6.650 -17.849 -2.823 1.00 90.50 443 ARG A O 1
ATOM 3452 N N . VAL A 1 444 ? 5.287 -19.616 -2.600 1.00 91.19 444 VAL A N 1
ATOM 3453 C CA . VAL A 1 444 ? 5.221 -19.943 -4.031 1.00 91.19 444 VAL A CA 1
ATOM 3454 C C . VAL A 1 444 ? 4.330 -18.925 -4.739 1.00 91.19 444 VAL A C 1
ATOM 3456 O O . VAL A 1 444 ? 4.716 -18.402 -5.785 1.00 91.19 444 VAL A O 1
ATOM 3459 N N . GLN A 1 445 ? 3.191 -18.586 -4.134 1.00 93.06 445 GLN A N 1
ATOM 3460 C CA . GLN A 1 445 ? 2.218 -17.631 -4.666 1.00 93.06 445 GLN A CA 1
ATOM 3461 C C . GLN A 1 445 ? 2.545 -16.173 -4.336 1.00 93.06 445 GLN A C 1
ATOM 3463 O O . GLN A 1 445 ? 1.992 -15.269 -4.956 1.00 93.06 445 GLN A O 1
ATOM 3468 N N . ARG A 1 446 ? 3.463 -15.910 -3.402 1.00 93.06 446 ARG A N 1
ATOM 3469 C CA . ARG A 1 446 ? 3.807 -14.568 -2.919 1.00 93.06 446 ARG A CA 1
ATOM 3470 C C . ARG A 1 446 ? 3.918 -13.520 -4.021 1.00 93.06 446 ARG A C 1
ATOM 3472 O O . ARG A 1 446 ? 3.262 -12.489 -3.949 1.00 93.06 446 ARG A O 1
ATOM 3479 N N . THR A 1 447 ? 4.718 -13.770 -5.057 1.00 93.81 447 THR A N 1
ATOM 3480 C CA . THR A 1 447 ? 4.982 -12.770 -6.107 1.00 93.81 447 THR A CA 1
ATOM 3481 C C . THR A 1 447 ? 3.784 -12.475 -7.012 1.00 93.81 447 THR A C 1
ATOM 3483 O O . THR A 1 447 ? 3.814 -11.513 -7.772 1.00 93.81 447 THR A O 1
ATOM 3486 N N . ARG A 1 448 ? 2.716 -13.272 -6.921 1.00 94.19 448 ARG A N 1
ATOM 3487 C CA . ARG A 1 448 ? 1.438 -12.999 -7.583 1.00 94.19 448 ARG A CA 1
ATOM 3488 C C . ARG A 1 448 ? 0.639 -11.897 -6.884 1.00 94.19 448 ARG A C 1
ATOM 3490 O O . ARG A 1 448 ? -0.151 -11.242 -7.549 1.00 94.19 448 ARG A O 1
ATOM 3497 N N . PHE A 1 449 ? 0.863 -11.696 -5.584 1.00 95.44 449 PHE A N 1
ATOM 3498 C CA . PHE A 1 449 ? 0.115 -10.746 -4.750 1.00 95.44 449 PHE A CA 1
ATOM 3499 C C . PHE A 1 449 ? 0.993 -9.679 -4.083 1.00 95.44 449 PHE A C 1
ATOM 3501 O O . PHE A 1 449 ? 0.478 -8.689 -3.574 1.00 95.44 449 PHE A O 1
ATOM 3508 N N . PHE A 1 450 ? 2.311 -9.892 -4.055 1.00 95.00 450 PHE A N 1
ATOM 3509 C CA . PHE A 1 450 ? 3.271 -9.018 -3.393 1.00 95.00 450 PHE A CA 1
ATOM 3510 C C . PHE A 1 450 ? 4.622 -9.028 -4.116 1.00 95.00 450 PHE A C 1
ATOM 3512 O O . PHE A 1 450 ? 5.439 -9.943 -3.956 1.00 95.00 450 PHE A O 1
ATOM 3519 N N . SER A 1 451 ? 4.863 -8.021 -4.954 1.00 93.75 451 SER A N 1
ATOM 3520 C CA . SER A 1 451 ? 6.139 -7.780 -5.650 1.00 93.75 451 SER A CA 1
ATOM 3521 C C . SER A 1 451 ? 6.445 -6.280 -5.739 1.00 93.75 451 SER A C 1
ATOM 3523 O O . SER A 1 451 ? 6.571 -5.733 -6.833 1.00 93.75 451 SER A O 1
ATOM 3525 N N . PRO A 1 452 ? 6.580 -5.584 -4.595 1.00 93.19 452 PRO A N 1
ATOM 3526 C CA . PRO A 1 452 ? 6.786 -4.140 -4.587 1.00 93.19 452 PRO A CA 1
ATOM 3527 C C . PRO A 1 452 ? 8.173 -3.751 -5.113 1.00 93.19 452 PRO A C 1
ATOM 3529 O O . PRO A 1 452 ? 9.172 -4.403 -4.802 1.00 93.19 452 PRO A O 1
ATOM 3532 N N . ILE A 1 453 ? 8.255 -2.627 -5.825 1.00 94.12 453 ILE A N 1
ATOM 3533 C CA . ILE A 1 453 ? 9.528 -2.014 -6.232 1.00 94.12 453 ILE A CA 1
ATOM 3534 C C . ILE A 1 453 ? 10.025 -1.082 -5.119 1.00 94.12 453 ILE A C 1
ATOM 3536 O O . ILE A 1 453 ? 9.647 0.090 -5.028 1.00 94.12 453 ILE A O 1
ATOM 3540 N N . LYS A 1 454 ? 10.896 -1.586 -4.237 1.00 89.50 454 LYS A N 1
ATOM 3541 C CA . LYS A 1 454 ? 11.468 -0.778 -3.144 1.00 89.50 454 LYS A CA 1
ATOM 3542 C C . LYS A 1 454 ? 12.822 -0.167 -3.498 1.00 89.50 454 LYS A C 1
ATOM 3544 O O . LYS A 1 454 ? 13.168 0.871 -2.930 1.00 89.50 454 LYS A O 1
ATOM 3549 N N . SER A 1 455 ? 13.538 -0.777 -4.436 1.00 93.00 455 SER A N 1
ATOM 3550 C CA . SER A 1 455 ? 14.865 -0.403 -4.917 1.00 93.00 455 SER A CA 1
ATOM 3551 C C . SER A 1 455 ? 14.957 -0.477 -6.446 1.00 93.00 455 SER A C 1
ATOM 3553 O O . SER A 1 455 ? 14.120 -1.090 -7.107 1.00 93.00 455 SER A O 1
ATOM 3555 N N . ALA A 1 456 ? 16.005 0.122 -7.016 1.00 95.81 456 ALA A N 1
ATOM 3556 C CA . ALA A 1 456 ? 16.276 0.040 -8.450 1.00 95.81 456 ALA A CA 1
ATOM 3557 C C . ALA A 1 456 ? 16.559 -1.402 -8.912 1.00 95.81 456 ALA A C 1
ATOM 3559 O O . ALA A 1 456 ? 16.198 -1.776 -10.027 1.00 95.81 456 ALA A O 1
ATOM 3560 N N . PHE A 1 457 ? 17.143 -2.238 -8.044 1.00 96.31 457 PHE A N 1
ATOM 3561 C CA . PHE A 1 457 ? 17.366 -3.649 -8.356 1.00 96.31 457 PHE A CA 1
ATOM 3562 C C . PHE A 1 457 ? 16.062 -4.448 -8.422 1.00 96.31 457 PHE A C 1
ATOM 3564 O O . PHE A 1 457 ? 15.959 -5.344 -9.252 1.00 96.31 457 PHE A O 1
ATOM 3571 N N . ASP A 1 458 ? 15.046 -4.108 -7.618 1.00 95.75 458 ASP A N 1
ATOM 3572 C CA . ASP A 1 458 ? 13.730 -4.754 -7.728 1.00 95.75 458 ASP A CA 1
ATOM 3573 C C . ASP A 1 458 ? 13.130 -4.525 -9.119 1.00 95.75 458 ASP A C 1
ATOM 3575 O O . ASP A 1 458 ? 12.634 -5.463 -9.738 1.00 95.75 458 ASP A O 1
ATOM 3579 N N . PHE A 1 459 ? 13.245 -3.301 -9.643 1.00 97.25 459 PHE A N 1
ATOM 3580 C CA . PHE A 1 459 ? 12.793 -2.974 -10.994 1.00 97.25 459 PHE A CA 1
ATOM 3581 C C . PHE A 1 459 ? 13.578 -3.739 -12.072 1.00 97.25 459 PHE A C 1
ATOM 3583 O O . PHE A 1 459 ? 12.970 -4.367 -12.939 1.00 97.25 459 PHE A O 1
ATOM 3590 N N . PHE A 1 460 ? 14.914 -3.767 -11.980 1.00 97.81 460 PHE A N 1
ATOM 3591 C CA . PHE A 1 460 ? 15.751 -4.583 -12.868 1.00 97.81 460 PHE A CA 1
ATOM 3592 C C . PHE A 1 460 ? 15.337 -6.062 -12.834 1.00 97.81 460 PHE A C 1
ATOM 3594 O O . PHE A 1 460 ? 15.112 -6.675 -13.875 1.00 97.81 460 PHE A O 1
ATOM 3601 N N . MET A 1 461 ? 15.189 -6.631 -11.638 1.00 96.88 461 MET A N 1
ATOM 3602 C CA . MET A 1 461 ? 14.822 -8.030 -11.456 1.00 96.88 461 MET A CA 1
ATOM 3603 C C . MET A 1 461 ? 13.456 -8.339 -12.082 1.00 96.88 461 MET A C 1
ATOM 3605 O O . MET A 1 461 ? 13.324 -9.360 -12.756 1.00 96.88 461 MET A O 1
ATOM 3609 N N . GLN A 1 462 ? 12.459 -7.477 -11.870 1.00 96.44 462 GLN A N 1
ATOM 3610 C CA . GLN A 1 462 ? 11.085 -7.702 -12.325 1.00 96.44 462 GLN A CA 1
ATOM 3611 C C . GLN A 1 462 ? 10.895 -7.533 -13.839 1.00 96.44 462 GLN A C 1
ATOM 3613 O O . GLN A 1 462 ? 10.084 -8.256 -14.415 1.00 96.44 462 GLN A O 1
ATOM 3618 N N . PHE A 1 463 ? 11.621 -6.615 -14.486 1.00 96.88 463 PHE A N 1
ATOM 3619 C CA . PHE A 1 463 ? 11.335 -6.232 -15.879 1.00 96.88 463 PHE A CA 1
ATOM 3620 C C . PHE A 1 463 ? 12.514 -6.356 -16.850 1.00 96.88 463 PHE A C 1
ATOM 3622 O O . PHE A 1 463 ? 12.299 -6.369 -18.058 1.00 96.88 463 PHE A O 1
ATOM 3629 N N . HIS A 1 464 ? 13.748 -6.480 -16.357 1.00 96.56 464 HIS A N 1
ATOM 3630 C CA . HIS A 1 464 ? 14.963 -6.445 -17.183 1.00 96.56 464 HIS A CA 1
ATOM 3631 C C . HIS A 1 464 ? 15.898 -7.640 -16.954 1.00 96.56 464 HIS A C 1
ATOM 3633 O O . HIS A 1 464 ? 17.059 -7.611 -17.360 1.00 96.56 464 HIS A O 1
ATOM 3639 N N . SER A 1 465 ? 15.400 -8.704 -16.324 1.00 96.62 465 SER A N 1
ATOM 3640 C CA . SER A 1 465 ? 16.156 -9.927 -16.070 1.00 96.62 465 SER A CA 1
ATOM 3641 C C . SER A 1 465 ? 15.380 -11.177 -16.481 1.00 96.62 465 SER A C 1
ATOM 3643 O O . SER A 1 465 ? 14.181 -11.116 -16.733 1.00 96.62 465 SER A O 1
ATOM 3645 N N . ASP A 1 466 ? 16.036 -12.339 -16.481 1.00 96.69 466 ASP A N 1
ATOM 3646 C CA . ASP A 1 466 ? 15.388 -13.633 -16.732 1.00 96.69 466 ASP A CA 1
ATOM 3647 C C . ASP A 1 466 ? 14.700 -14.238 -15.492 1.00 96.69 466 ASP A C 1
ATOM 3649 O O . ASP A 1 466 ? 14.308 -15.407 -15.507 1.00 96.69 466 ASP A O 1
ATOM 3653 N N . ARG A 1 467 ? 14.531 -13.465 -14.406 1.00 96.25 467 ARG A N 1
ATOM 3654 C CA . ARG A 1 467 ? 13.831 -13.925 -13.196 1.00 96.25 467 ARG A CA 1
ATOM 3655 C C . ARG A 1 467 ? 12.310 -13.830 -13.303 1.00 96.25 467 ARG A C 1
ATOM 3657 O O . ARG A 1 467 ? 11.598 -14.666 -12.738 1.00 96.25 467 ARG A O 1
ATOM 3664 N N . PHE A 1 468 ? 11.814 -12.821 -14.003 1.00 96.56 468 PHE A N 1
ATOM 3665 C CA . PHE A 1 468 ? 10.394 -12.559 -14.185 1.00 96.56 468 PHE A CA 1
ATOM 3666 C C . PHE A 1 468 ? 10.066 -12.464 -15.672 1.00 96.56 468 PHE A C 1
ATOM 3668 O O . PHE A 1 468 ? 10.918 -12.182 -16.506 1.00 96.56 468 PHE A O 1
ATOM 3675 N N . SER A 1 469 ? 8.802 -12.706 -15.992 1.00 95.69 469 SER A N 1
ATOM 3676 C CA . SER A 1 469 ? 8.224 -12.403 -17.297 1.00 95.69 469 SER A CA 1
ATOM 3677 C C . SER A 1 469 ? 6.987 -11.544 -17.089 1.00 95.69 469 SER A C 1
ATOM 3679 O O . SER A 1 469 ? 6.203 -11.806 -16.176 1.00 95.69 469 SER A O 1
ATOM 3681 N N . PHE A 1 470 ? 6.818 -10.519 -17.916 1.00 96.50 470 PHE A N 1
ATOM 3682 C CA . PHE A 1 470 ? 5.617 -9.695 -17.925 1.00 96.50 470 PHE A CA 1
ATOM 3683 C C . PHE A 1 470 ? 4.674 -10.187 -19.025 1.00 96.50 470 PHE A C 1
ATOM 3685 O O . PHE A 1 470 ? 5.035 -10.210 -20.201 1.00 96.50 470 PHE A O 1
ATOM 3692 N N . ASP A 1 471 ? 3.474 -10.623 -18.648 1.00 96.06 471 ASP A N 1
ATOM 3693 C CA . ASP A 1 471 ? 2.464 -11.100 -19.587 1.00 96.06 471 ASP A CA 1
ATOM 3694 C C . ASP A 1 471 ? 1.606 -9.928 -20.070 1.00 96.06 471 ASP A C 1
ATOM 3696 O O . ASP A 1 471 ? 0.680 -9.499 -19.385 1.00 96.06 471 ASP A O 1
ATOM 3700 N N . ALA A 1 472 ? 1.884 -9.438 -21.279 1.00 94.88 472 ALA A N 1
ATOM 3701 C CA . ALA A 1 472 ? 1.148 -8.335 -21.897 1.00 94.88 472 ALA A CA 1
ATOM 3702 C C . ALA A 1 472 ? -0.346 -8.637 -22.124 1.00 94.88 472 ALA A C 1
ATOM 3704 O O . ALA A 1 472 ? -1.148 -7.718 -22.248 1.00 94.88 472 ALA A O 1
ATOM 3705 N N . SER A 1 473 ? -0.765 -9.907 -22.153 1.00 94.75 473 SER A N 1
ATOM 3706 C CA . SER A 1 473 ? -2.185 -10.240 -22.298 1.00 94.75 473 SER A CA 1
ATOM 3707 C C . SER A 1 473 ? -2.958 -10.044 -20.994 1.00 94.75 473 SER A C 1
ATOM 3709 O O . SER A 1 473 ? -4.169 -9.831 -21.018 1.00 94.75 473 SER A O 1
ATOM 3711 N N . THR A 1 474 ? -2.299 -10.139 -19.839 1.00 95.81 474 THR A N 1
ATOM 3712 C CA . THR A 1 474 ? -2.925 -10.001 -18.513 1.00 95.81 474 THR A CA 1
ATOM 3713 C C . THR A 1 474 ? -2.424 -8.793 -17.734 1.00 95.81 474 THR A C 1
ATOM 3715 O O . THR A 1 474 ? -3.020 -8.469 -16.706 1.00 95.81 474 THR A O 1
ATOM 3718 N N . MET A 1 475 ? -1.375 -8.137 -18.232 1.00 97.31 475 MET A N 1
ATOM 3719 C CA . MET A 1 475 ? -0.610 -7.074 -17.584 1.00 97.31 475 MET A CA 1
ATOM 3720 C C . MET A 1 475 ? -0.095 -7.481 -16.201 1.00 97.31 475 MET A C 1
ATOM 3722 O O . MET A 1 475 ? -0.091 -6.688 -15.264 1.00 97.31 475 MET A O 1
ATOM 3726 N N . ARG A 1 476 ? 0.308 -8.749 -16.054 1.00 96.50 476 ARG A N 1
ATOM 3727 C CA . ARG A 1 476 ? 0.769 -9.315 -14.781 1.00 96.50 476 ARG A CA 1
ATOM 3728 C C . ARG A 1 476 ? 2.193 -9.825 -14.875 1.00 96.50 476 ARG A C 1
ATOM 3730 O O . ARG A 1 476 ? 2.627 -10.351 -15.898 1.00 96.50 476 ARG A O 1
ATOM 3737 N N . LEU A 1 477 ? 2.899 -9.716 -13.755 1.00 95.69 477 LEU A N 1
ATOM 3738 C CA . LEU A 1 477 ? 4.193 -10.350 -13.568 1.00 95.69 477 LEU A CA 1
ATOM 3739 C C . LEU A 1 477 ? 4.026 -11.837 -13.256 1.00 95.69 477 LEU A C 1
ATOM 3741 O O . LEU A 1 477 ? 3.225 -12.238 -12.412 1.00 95.69 477 LEU A O 1
ATOM 3745 N N . ARG A 1 478 ? 4.862 -12.655 -13.888 1.00 95.50 478 ARG A N 1
ATOM 3746 C CA . ARG A 1 478 ? 5.046 -14.068 -13.576 1.00 95.50 478 ARG A CA 1
ATOM 3747 C C . ARG A 1 478 ? 6.490 -14.301 -13.160 1.00 95.50 478 ARG A C 1
ATOM 3749 O O . ARG A 1 478 ? 7.410 -14.139 -13.958 1.00 95.50 478 ARG A O 1
ATOM 3756 N N . ASN A 1 479 ? 6.676 -14.735 -11.919 1.00 94.75 479 ASN A N 1
ATOM 3757 C CA . ASN A 1 479 ? 7.966 -15.197 -11.419 1.00 94.75 479 ASN A CA 1
ATOM 3758 C C . ASN A 1 479 ? 8.299 -16.559 -12.042 1.00 94.75 479 ASN A C 1
ATOM 3760 O O . ASN A 1 479 ? 7.529 -17.511 -11.908 1.00 94.75 479 ASN A O 1
ATOM 3764 N N . LEU A 1 480 ? 9.438 -16.648 -12.726 1.00 95.12 480 LEU A N 1
ATOM 3765 C CA . LEU A 1 480 ? 9.869 -17.863 -13.422 1.00 95.12 480 LEU A CA 1
ATOM 3766 C C . LEU A 1 480 ? 10.572 -18.862 -12.491 1.00 95.12 480 LEU A C 1
ATOM 3768 O O . LEU A 1 480 ? 10.747 -20.022 -12.854 1.00 95.12 480 LEU A O 1
ATOM 3772 N N . ARG A 1 481 ? 10.913 -18.438 -11.269 1.00 92.38 481 ARG A N 1
ATOM 3773 C CA . ARG A 1 481 ? 11.415 -19.297 -10.188 1.00 92.38 481 ARG A CA 1
ATOM 3774 C C . ARG A 1 481 ? 10.669 -18.944 -8.891 1.00 92.38 481 ARG A C 1
ATOM 3776 O O . ARG A 1 481 ? 11.201 -18.211 -8.051 1.00 92.38 481 ARG A O 1
ATOM 3783 N N . PRO A 1 482 ? 9.403 -19.379 -8.741 1.00 87.94 482 PRO A N 1
ATOM 3784 C CA . PRO A 1 482 ? 8.597 -19.074 -7.560 1.00 87.94 482 PRO A CA 1
ATOM 3785 C C . PRO A 1 482 ? 9.229 -19.636 -6.278 1.00 87.94 482 PRO A C 1
ATOM 3787 O O . PRO A 1 482 ? 10.047 -20.556 -6.318 1.00 87.94 482 PRO A O 1
ATOM 3790 N N . GLY A 1 483 ? 8.878 -19.059 -5.127 1.00 84.69 483 GLY A N 1
ATOM 3791 C CA . GLY A 1 483 ? 9.487 -19.395 -3.841 1.00 84.69 483 GLY A CA 1
ATOM 3792 C C . GLY A 1 483 ? 10.482 -18.333 -3.361 1.00 84.69 483 GLY A C 1
ATOM 3793 O O . GLY A 1 483 ? 10.114 -17.198 -3.063 1.00 84.69 483 GLY A O 1
ATOM 3794 N N . LYS A 1 484 ? 11.762 -18.691 -3.201 1.00 83.44 484 LYS A N 1
ATOM 3795 C CA . LYS A 1 484 ? 12.774 -17.793 -2.611 1.00 83.44 484 LYS A CA 1
ATOM 3796 C C . LYS A 1 484 ? 13.252 -16.731 -3.606 1.00 83.44 484 LYS A C 1
ATOM 3798 O O . LYS A 1 484 ? 13.910 -17.071 -4.586 1.00 83.44 484 LYS A O 1
ATOM 3803 N N . LEU A 1 485 ? 12.974 -15.458 -3.316 1.00 90.25 485 LEU A N 1
ATOM 3804 C CA . LEU A 1 485 ? 13.614 -14.313 -3.977 1.00 90.25 485 LEU A CA 1
ATOM 3805 C C . LEU A 1 485 ? 15.080 -14.169 -3.531 1.00 90.25 485 LEU A C 1
ATOM 3807 O O . LEU A 1 485 ? 15.385 -14.516 -2.382 1.00 90.25 485 LEU A O 1
ATOM 3811 N N . PRO A 1 486 ? 15.979 -13.680 -4.407 1.00 92.69 486 PRO A N 1
ATOM 3812 C CA . PRO A 1 486 ? 17.374 -13.478 -4.045 1.00 92.69 486 PRO A CA 1
ATOM 3813 C C . PRO A 1 486 ? 17.527 -12.379 -2.988 1.00 92.69 486 PRO A C 1
ATOM 3815 O O . PRO A 1 486 ? 16.835 -11.363 -3.031 1.00 92.69 486 PRO A O 1
ATOM 3818 N N . THR A 1 487 ? 18.464 -12.559 -2.056 1.00 92.62 487 THR A N 1
ATOM 3819 C CA . THR A 1 487 ? 18.841 -11.496 -1.111 1.00 92.62 487 THR A CA 1
ATOM 3820 C C . THR A 1 487 ? 19.830 -10.548 -1.776 1.00 92.62 487 THR A C 1
ATOM 3822 O O . THR A 1 487 ? 20.888 -10.986 -2.223 1.00 92.62 487 THR A O 1
ATOM 3825 N N . ILE A 1 488 ? 19.515 -9.254 -1.809 1.00 93.94 488 ILE A N 1
ATOM 3826 C CA . ILE A 1 488 ? 20.305 -8.248 -2.523 1.00 93.94 488 ILE A CA 1
ATOM 3827 C C . ILE A 1 488 ? 20.862 -7.213 -1.543 1.00 93.94 488 ILE A C 1
ATOM 3829 O O . ILE A 1 488 ? 20.116 -6.608 -0.775 1.00 93.94 488 ILE A O 1
ATOM 3833 N N . SER A 1 489 ? 22.176 -6.996 -1.586 1.00 94.00 489 SER A N 1
ATOM 3834 C CA . SER A 1 489 ? 22.876 -5.942 -0.849 1.00 94.00 489 SER A CA 1
ATOM 3835 C C . SER A 1 489 ? 23.837 -5.227 -1.789 1.00 94.00 489 SER A C 1
ATOM 3837 O O . SER A 1 489 ? 24.907 -5.745 -2.090 1.00 94.00 489 SER A O 1
ATOM 3839 N N . LEU A 1 490 ? 23.465 -4.032 -2.243 1.00 94.44 490 LEU A N 1
ATOM 3840 C CA . LEU A 1 490 ? 24.296 -3.202 -3.113 1.00 94.44 490 LEU A CA 1
ATOM 3841 C C . LEU A 1 490 ? 24.730 -1.960 -2.343 1.00 94.44 490 LEU A C 1
ATOM 3843 O O . LEU A 1 490 ? 23.880 -1.169 -1.933 1.00 94.44 490 LEU A O 1
ATOM 3847 N N . LYS A 1 491 ? 26.036 -1.804 -2.136 1.00 93.50 491 LYS A N 1
ATOM 3848 C CA . LYS A 1 491 ? 26.612 -0.701 -1.370 1.00 93.50 491 LYS A CA 1
ATOM 3849 C C . LYS A 1 491 ? 27.652 0.052 -2.180 1.00 93.50 491 LYS A C 1
ATOM 3851 O O . LYS A 1 491 ? 28.501 -0.549 -2.834 1.00 93.50 491 LYS A O 1
ATOM 3856 N N . ASP A 1 492 ? 27.608 1.374 -2.083 1.00 91.88 492 ASP A N 1
ATOM 3857 C CA . ASP A 1 492 ? 28.655 2.264 -2.584 1.00 91.88 492 ASP A CA 1
ATOM 3858 C C . ASP A 1 492 ? 29.051 3.236 -1.466 1.00 91.88 492 ASP A C 1
ATOM 3860 O O . ASP A 1 492 ? 28.422 4.294 -1.323 1.00 91.88 492 ASP A O 1
ATOM 3864 N N . PRO A 1 493 ? 30.091 2.909 -0.674 1.00 89.12 493 PRO A N 1
ATOM 3865 C CA . PRO A 1 493 ? 30.550 3.762 0.419 1.00 89.12 493 PRO A CA 1
ATOM 3866 C C . PRO A 1 493 ? 30.866 5.196 -0.029 1.00 89.12 493 PRO A C 1
ATOM 3868 O O . PRO A 1 493 ? 30.610 6.141 0.717 1.00 89.12 493 PRO A O 1
ATOM 3871 N N . VAL A 1 494 ? 31.337 5.378 -1.271 1.00 89.75 494 VAL A N 1
ATOM 3872 C CA . VAL A 1 494 ? 31.715 6.688 -1.828 1.00 89.75 494 VAL A CA 1
ATOM 3873 C C . VAL A 1 494 ? 30.508 7.616 -1.945 1.00 89.75 494 VAL A C 1
ATOM 3875 O O . VAL A 1 494 ? 30.609 8.811 -1.674 1.00 89.75 494 VAL A O 1
ATOM 3878 N N . THR A 1 495 ? 29.347 7.084 -2.332 1.00 87.25 495 THR A N 1
ATOM 3879 C CA . THR A 1 495 ? 28.125 7.884 -2.530 1.00 87.25 495 THR A CA 1
ATOM 3880 C C . THR A 1 495 ? 27.080 7.681 -1.445 1.00 87.25 495 THR A C 1
ATOM 3882 O O . THR A 1 495 ? 25.977 8.219 -1.564 1.00 87.25 495 THR A O 1
ATOM 3885 N N . LYS A 1 496 ? 27.413 6.939 -0.381 1.00 87.12 496 LYS A N 1
ATOM 3886 C CA . LYS A 1 496 ? 26.451 6.491 0.637 1.00 87.12 496 LYS A CA 1
ATOM 3887 C C . LYS A 1 496 ? 25.264 5.779 -0.027 1.00 87.12 496 LYS A C 1
ATOM 3889 O O . LYS A 1 496 ? 24.109 6.148 0.172 1.00 87.12 496 LYS A O 1
ATOM 3894 N N . ASP A 1 497 ? 25.593 4.818 -0.890 1.00 87.38 497 ASP A N 1
ATOM 3895 C CA . ASP A 1 497 ? 24.691 3.942 -1.650 1.00 87.38 497 ASP A CA 1
ATOM 3896 C C . ASP A 1 497 ? 23.850 4.616 -2.747 1.00 87.38 497 ASP A C 1
ATOM 3898 O O . ASP A 1 497 ? 23.141 3.924 -3.480 1.00 87.38 497 ASP A O 1
ATOM 3902 N N . LYS A 1 498 ? 23.951 5.940 -2.937 1.00 90.00 498 LYS A N 1
ATOM 3903 C CA . LYS A 1 498 ? 23.176 6.657 -3.967 1.00 90.00 498 LYS A CA 1
ATOM 3904 C C . LYS A 1 498 ? 23.417 6.126 -5.383 1.00 90.00 498 LYS A C 1
ATOM 3906 O O . LYS A 1 498 ? 22.503 6.183 -6.197 1.00 90.00 498 LYS A O 1
ATOM 3911 N N . TYR A 1 499 ? 24.602 5.579 -5.664 1.00 94.12 499 TYR A N 1
ATOM 3912 C CA . TYR A 1 499 ? 24.928 4.967 -6.956 1.00 94.12 499 TYR A CA 1
ATOM 3913 C C . TYR A 1 499 ? 23.954 3.842 -7.344 1.00 94.12 499 TYR A C 1
ATOM 3915 O O . TYR A 1 499 ? 23.401 3.868 -8.435 1.00 94.12 499 TYR A O 1
ATOM 3923 N N . TYR A 1 500 ? 23.665 2.900 -6.440 1.00 95.06 500 TYR A N 1
ATOM 3924 C CA . TYR A 1 500 ? 22.733 1.794 -6.715 1.00 95.06 500 TYR A CA 1
ATOM 3925 C C . TYR A 1 500 ? 21.265 2.121 -6.392 1.00 95.06 500 TYR A C 1
ATOM 3927 O O . TYR A 1 500 ? 20.386 1.287 -6.608 1.00 95.06 500 TYR A O 1
ATOM 3935 N N . GLN A 1 501 ? 20.975 3.325 -5.885 1.00 94.19 501 GLN A N 1
ATOM 3936 C CA . GLN A 1 501 ? 19.602 3.837 -5.777 1.00 94.19 501 GLN A CA 1
ATOM 3937 C C . GLN A 1 501 ? 19.081 4.391 -7.108 1.00 94.19 501 GLN A C 1
ATOM 3939 O O . GLN A 1 501 ? 17.867 4.524 -7.264 1.00 94.19 501 GLN A O 1
ATOM 3944 N N . ASP A 1 502 ? 19.977 4.733 -8.039 1.00 95.62 502 ASP A N 1
ATOM 3945 C CA . ASP A 1 502 ? 19.637 5.250 -9.360 1.00 95.62 502 ASP A CA 1
ATOM 3946 C C . ASP A 1 502 ? 19.259 4.122 -10.331 1.00 95.62 502 ASP A C 1
ATOM 3948 O O . ASP A 1 502 ? 20.038 3.202 -10.594 1.00 95.62 502 ASP A O 1
ATOM 3952 N N . VAL A 1 503 ? 18.044 4.204 -10.879 1.00 97.31 503 VAL A N 1
ATOM 3953 C CA . VAL A 1 503 ? 17.488 3.190 -11.786 1.00 97.31 503 VAL A CA 1
ATOM 3954 C C . VAL A 1 503 ? 18.346 3.023 -13.032 1.00 97.31 503 VAL A C 1
ATOM 3956 O O . VAL A 1 503 ? 18.665 1.893 -13.395 1.00 97.31 503 VAL A O 1
ATOM 3959 N N . LYS A 1 504 ? 18.761 4.125 -13.667 1.00 97.06 504 LYS A N 1
ATOM 3960 C CA . LYS A 1 504 ? 19.567 4.057 -14.888 1.00 97.06 504 LYS A CA 1
ATOM 3961 C C . LYS A 1 504 ? 20.887 3.337 -14.621 1.00 97.06 504 LYS A C 1
ATOM 3963 O O . LYS A 1 504 ? 21.267 2.450 -15.375 1.00 97.06 504 LYS A O 1
ATOM 3968 N N . THR A 1 505 ? 21.546 3.678 -13.519 1.00 96.94 505 THR A N 1
ATOM 3969 C CA . THR A 1 505 ? 22.811 3.071 -13.108 1.00 96.94 505 THR A CA 1
ATOM 3970 C C . THR A 1 505 ? 22.677 1.565 -12.919 1.00 96.94 505 THR A C 1
ATOM 3972 O O . THR A 1 505 ? 23.499 0.814 -13.438 1.00 96.94 505 THR A O 1
ATOM 3975 N N . VAL A 1 506 ? 21.636 1.095 -12.225 1.00 97.94 506 VAL A N 1
ATOM 3976 C CA . VAL A 1 506 ? 21.410 -0.350 -12.064 1.00 97.94 506 VAL A CA 1
ATOM 3977 C C . VAL A 1 506 ? 21.165 -1.024 -13.416 1.00 97.94 506 VAL A C 1
ATOM 3979 O O . VAL A 1 506 ? 21.773 -2.058 -13.686 1.00 97.94 506 VAL A O 1
ATOM 3982 N N . LEU A 1 507 ? 20.349 -0.438 -14.296 1.00 98.00 507 LEU A N 1
ATOM 3983 C CA . LEU A 1 507 ? 20.119 -1.004 -15.630 1.00 98.00 507 LEU A CA 1
ATOM 3984 C C . LEU A 1 507 ? 21.400 -1.061 -16.477 1.00 98.00 507 LEU A C 1
ATOM 3986 O O . LEU A 1 507 ? 21.635 -2.068 -17.137 1.00 98.00 507 LEU A O 1
ATOM 3990 N N . ASP A 1 508 ? 22.254 -0.037 -16.416 1.00 97.69 508 ASP A N 1
ATOM 3991 C CA . ASP A 1 508 ? 23.540 -0.012 -17.125 1.00 97.69 508 ASP A CA 1
ATOM 3992 C C . ASP A 1 508 ? 24.521 -1.064 -16.563 1.00 97.69 508 ASP A C 1
ATOM 3994 O O . ASP A 1 508 ? 25.228 -1.741 -17.313 1.00 97.69 508 ASP A O 1
ATOM 3998 N N . VAL A 1 509 ? 24.590 -1.210 -15.233 1.00 97.56 509 VAL A N 1
ATOM 3999 C CA . VAL A 1 509 ? 25.495 -2.163 -14.564 1.00 97.56 509 VAL A CA 1
ATOM 4000 C C . VAL A 1 509 ? 25.115 -3.605 -14.883 1.00 97.56 509 VAL A C 1
ATOM 4002 O O . VAL A 1 509 ? 26.009 -4.430 -15.082 1.00 97.56 509 VAL A O 1
ATOM 4005 N N . PHE A 1 510 ? 23.817 -3.904 -14.926 1.00 98.19 510 PHE A N 1
ATOM 4006 C CA . PHE A 1 510 ? 23.275 -5.252 -15.103 1.00 98.19 510 PHE A CA 1
ATOM 4007 C C . PHE A 1 510 ? 22.679 -5.489 -16.498 1.00 98.19 510 PHE A C 1
ATOM 4009 O O . PHE A 1 510 ? 21.906 -6.425 -16.686 1.00 98.19 510 PHE A O 1
ATOM 4016 N N . GLU A 1 511 ? 23.031 -4.674 -17.493 1.00 97.62 511 GLU A N 1
ATOM 4017 C CA . GLU A 1 511 ? 22.487 -4.787 -18.849 1.00 97.62 511 GLU A CA 1
ATOM 4018 C C . GLU A 1 511 ? 22.660 -6.220 -19.393 1.00 97.62 511 GLU A C 1
ATOM 4020 O O . GLU A 1 511 ? 23.772 -6.746 -19.441 1.00 97.62 511 GLU A O 1
ATOM 4025 N N . ASN A 1 512 ? 21.568 -6.871 -19.805 1.00 96.88 512 ASN A N 1
ATOM 4026 C CA . ASN A 1 512 ? 21.546 -8.270 -20.267 1.00 96.88 512 ASN A CA 1
ATOM 4027 C C . ASN A 1 512 ? 22.084 -9.309 -19.260 1.00 96.88 512 ASN A C 1
ATOM 4029 O O . ASN A 1 512 ? 22.414 -10.432 -19.652 1.00 96.88 512 ASN A O 1
ATOM 4033 N N . ALA A 1 513 ? 22.204 -8.967 -17.976 1.00 98.12 513 ALA A N 1
ATOM 4034 C CA . ALA A 1 513 ? 22.588 -9.924 -16.951 1.00 98.12 513 ALA A CA 1
ATOM 4035 C C . ALA A 1 513 ? 21.450 -10.920 -16.674 1.00 98.12 513 ALA A C 1
ATOM 4037 O O . ALA A 1 513 ? 20.265 -10.588 -16.710 1.00 98.12 513 ALA A O 1
ATOM 4038 N N . ARG A 1 514 ? 21.827 -12.158 -16.360 1.00 97.88 514 ARG A N 1
ATOM 4039 C CA . ARG A 1 514 ? 20.919 -13.263 -16.043 1.00 97.88 514 ARG A CA 1
ATOM 4040 C C . ARG A 1 514 ? 21.030 -13.616 -14.568 1.00 97.88 514 ARG A C 1
ATOM 4042 O O . ARG A 1 514 ? 22.135 -13.832 -14.075 1.00 97.88 514 ARG A O 1
ATOM 4049 N N . ILE A 1 515 ? 19.896 -13.682 -13.879 1.00 97.56 515 ILE A N 1
ATOM 4050 C CA . ILE A 1 515 ? 19.794 -13.887 -12.427 1.00 97.56 515 ILE A CA 1
ATOM 4051 C C . ILE A 1 515 ? 18.722 -14.915 -12.032 1.00 97.56 515 ILE A C 1
ATOM 4053 O O . ILE A 1 515 ? 18.376 -15.010 -10.854 1.00 97.56 515 ILE A O 1
ATOM 4057 N N . ALA A 1 516 ? 18.182 -15.695 -12.975 1.00 95.81 516 ALA A N 1
ATOM 4058 C CA . ALA A 1 516 ? 17.190 -16.734 -12.683 1.00 95.81 516 ALA A CA 1
ATOM 4059 C C . ALA A 1 516 ? 17.622 -17.633 -11.505 1.00 95.81 516 ALA A C 1
ATOM 4061 O O . ALA A 1 516 ? 16.877 -17.796 -10.533 1.00 95.81 516 ALA A O 1
ATOM 4062 N N . ASP A 1 517 ? 18.867 -18.114 -11.532 1.00 95.69 517 ASP A N 1
ATOM 4063 C CA . ASP A 1 517 ? 19.435 -19.020 -10.527 1.00 95.69 517 ASP A CA 1
ATOM 4064 C C . ASP A 1 517 ? 20.182 -18.300 -9.386 1.00 95.69 517 ASP A C 1
ATOM 4066 O O . ASP A 1 517 ? 20.910 -18.936 -8.624 1.00 95.69 517 ASP A O 1
ATOM 4070 N N . LEU A 1 518 ? 20.028 -16.980 -9.245 1.00 96.75 518 LEU A N 1
ATOM 4071 C CA . LEU A 1 518 ? 20.643 -16.211 -8.162 1.00 96.75 518 LEU A CA 1
ATOM 4072 C C . LEU A 1 518 ? 19.925 -16.477 -6.830 1.00 96.75 518 LEU A C 1
ATOM 4074 O O . LEU A 1 518 ? 18.693 -16.424 -6.761 1.00 96.75 518 LEU A O 1
ATOM 4078 N N . ASP A 1 519 ? 20.696 -16.719 -5.770 1.00 94.56 519 ASP A N 1
ATOM 4079 C CA . ASP A 1 519 ? 20.195 -16.883 -4.400 1.00 94.56 519 ASP A CA 1
ATOM 4080 C C . ASP A 1 519 ? 20.559 -15.678 -3.518 1.00 94.56 519 ASP A C 1
ATOM 4082 O O . ASP A 1 519 ? 19.753 -15.252 -2.686 1.00 94.56 519 ASP A O 1
ATOM 4086 N N . SER A 1 520 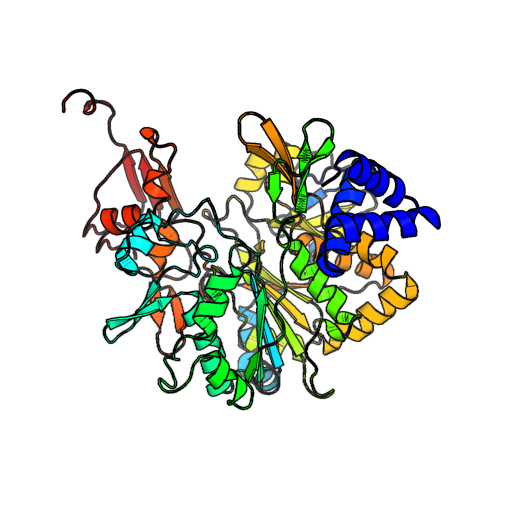? 21.744 -15.092 -3.710 1.00 96.50 520 SER A N 1
ATOM 4087 C CA . SER A 1 520 ? 22.110 -13.811 -3.100 1.00 96.50 520 SER A CA 1
ATOM 4088 C C . SER A 1 520 ? 23.197 -13.077 -3.875 1.00 96.50 520 SER A C 1
ATOM 4090 O O . SER A 1 520 ? 24.098 -13.701 -4.432 1.00 96.50 520 SER A O 1
ATOM 4092 N N . LEU A 1 521 ? 23.144 -11.747 -3.838 1.00 97.06 521 LEU A N 1
ATOM 4093 C CA . LEU A 1 521 ? 24.148 -10.858 -4.409 1.00 97.06 521 LEU A CA 1
ATOM 4094 C C . LEU A 1 521 ? 24.554 -9.802 -3.381 1.00 97.06 521 LEU A C 1
ATOM 4096 O O . LEU A 1 521 ? 23.716 -9.018 -2.930 1.00 97.06 521 LEU A O 1
ATOM 4100 N N . SER A 1 522 ? 25.842 -9.766 -3.050 1.00 97.12 522 SER A N 1
ATOM 4101 C CA . SER A 1 522 ? 26.445 -8.714 -2.232 1.00 97.12 522 SER A CA 1
ATOM 4102 C C . SER A 1 522 ? 27.504 -7.976 -3.039 1.00 97.12 522 SER A C 1
ATOM 4104 O O . SER A 1 522 ? 28.425 -8.598 -3.564 1.00 97.12 522 SER A O 1
ATOM 4106 N N . ILE A 1 523 ? 27.372 -6.658 -3.152 1.00 96.12 523 ILE A N 1
ATOM 4107 C CA . ILE A 1 523 ? 28.339 -5.795 -3.826 1.00 96.12 523 ILE A CA 1
ATOM 4108 C C . ILE A 1 523 ? 28.736 -4.676 -2.877 1.00 96.12 523 ILE A C 1
ATOM 4110 O O . ILE A 1 523 ? 27.883 -3.920 -2.413 1.00 96.12 523 ILE A O 1
ATOM 4114 N N . GLU A 1 524 ? 30.034 -4.555 -2.634 1.00 95.44 524 GLU A N 1
ATOM 4115 C CA . GLU A 1 524 ? 30.651 -3.423 -1.957 1.00 95.44 524 GLU A CA 1
ATOM 4116 C C . GLU A 1 524 ? 31.594 -2.717 -2.935 1.00 95.44 524 GLU A C 1
ATOM 4118 O O . GLU A 1 524 ? 32.606 -3.275 -3.362 1.00 95.44 524 GLU A O 1
ATOM 4123 N N . GLY A 1 525 ? 31.212 -1.505 -3.343 1.00 93.38 525 GLY A N 1
ATOM 4124 C CA . GLY A 1 525 ? 31.882 -0.736 -4.388 1.00 93.38 525 GLY A CA 1
ATOM 4125 C C . GLY A 1 525 ? 31.171 -0.812 -5.742 1.00 93.38 525 GLY A C 1
ATOM 4126 O O . GLY A 1 525 ? 30.035 -1.274 -5.867 1.00 93.38 525 GLY A O 1
ATOM 4127 N N . ARG A 1 526 ? 31.827 -0.306 -6.789 1.00 94.50 526 ARG A N 1
ATOM 4128 C CA . ARG A 1 526 ? 31.241 -0.195 -8.135 1.00 94.50 526 ARG A CA 1
ATOM 4129 C C . ARG A 1 526 ? 31.740 -1.304 -9.046 1.00 94.50 526 ARG A C 1
ATOM 4131 O O . ARG A 1 526 ? 32.944 -1.497 -9.178 1.00 94.50 526 ARG A O 1
ATOM 4138 N N . VAL A 1 527 ? 30.817 -1.981 -9.721 1.00 94.44 527 VAL A N 1
ATOM 4139 C CA . VAL A 1 527 ? 31.128 -3.054 -10.676 1.00 94.44 527 VAL A CA 1
ATOM 4140 C C . VAL A 1 527 ? 30.428 -2.828 -12.015 1.00 94.44 527 VAL A C 1
ATOM 4142 O O . VAL A 1 527 ? 29.547 -1.981 -12.136 1.00 94.44 527 VAL A O 1
ATOM 4145 N N . LYS A 1 528 ? 30.804 -3.616 -13.025 1.00 94.06 528 LYS A N 1
ATOM 4146 C CA . LYS A 1 528 ? 30.064 -3.755 -14.285 1.00 94.06 528 LYS A CA 1
ATOM 4147 C C . LYS A 1 528 ? 29.804 -5.236 -14.523 1.00 94.06 528 LYS A C 1
ATOM 4149 O O . LYS A 1 528 ? 30.754 -6.001 -14.646 1.00 94.06 528 LYS A O 1
ATOM 4154 N N . LEU A 1 529 ? 28.534 -5.625 -14.580 1.00 96.56 529 LEU A N 1
ATOM 4155 C CA . LEU A 1 529 ? 28.082 -7.015 -14.704 1.00 96.56 529 LEU A CA 1
ATOM 4156 C C . LEU A 1 529 ? 27.248 -7.232 -15.975 1.00 96.56 529 LEU A C 1
ATOM 4158 O O . LEU A 1 529 ? 26.448 -8.164 -16.051 1.00 96.56 529 LEU A O 1
ATOM 4162 N N . LYS A 1 530 ? 27.453 -6.384 -16.989 1.00 97.25 530 LYS A N 1
ATOM 4163 C CA . LYS A 1 530 ? 26.801 -6.491 -18.296 1.00 97.25 530 LYS A CA 1
ATOM 4164 C C . LYS A 1 530 ? 27.008 -7.888 -18.890 1.00 97.25 530 LYS A C 1
ATOM 4166 O O . LYS A 1 530 ? 28.142 -8.345 -19.025 1.00 97.25 530 LYS A O 1
ATOM 4171 N N . GLY A 1 531 ? 25.911 -8.550 -19.252 1.00 97.50 531 GLY A N 1
ATOM 4172 C CA . GLY A 1 531 ? 25.898 -9.895 -19.834 1.00 97.50 531 GLY A CA 1
ATOM 4173 C C . GLY A 1 531 ? 26.308 -11.022 -18.878 1.00 97.50 531 GLY A C 1
ATOM 4174 O O . GLY A 1 531 ? 26.452 -12.162 -19.318 1.00 97.50 531 GLY A O 1
ATOM 4175 N N . ALA A 1 532 ? 26.521 -10.737 -17.590 1.00 97.69 532 ALA A N 1
ATOM 4176 C CA . ALA A 1 532 ? 26.930 -11.751 -16.627 1.00 97.69 532 ALA A CA 1
ATOM 4177 C C . ALA A 1 532 ? 25.793 -12.741 -16.339 1.00 97.69 532 ALA A C 1
ATOM 4179 O O . ALA A 1 532 ? 24.624 -12.369 -16.279 1.00 97.69 532 ALA A O 1
ATOM 4180 N N . VAL A 1 533 ? 26.143 -14.003 -16.091 1.00 98.19 533 VAL A N 1
ATOM 4181 C CA . VAL A 1 533 ? 25.211 -15.016 -15.580 1.00 98.19 533 VAL A CA 1
ATOM 4182 C C . VAL A 1 533 ? 25.529 -15.242 -14.108 1.00 98.19 533 VAL A C 1
ATOM 4184 O O . VAL A 1 533 ? 26.542 -15.854 -13.778 1.00 98.19 533 VAL A O 1
ATOM 4187 N N . LEU A 1 534 ? 24.681 -14.728 -13.222 1.00 97.81 534 LEU A N 1
ATOM 4188 C CA . LEU A 1 534 ? 24.869 -14.786 -11.775 1.00 97.81 534 LEU A CA 1
ATOM 4189 C C . LEU A 1 534 ? 24.030 -15.934 -11.198 1.00 97.81 534 LEU A C 1
ATOM 4191 O O . LEU A 1 534 ? 22.817 -15.991 -11.407 1.00 97.81 534 LEU A O 1
ATOM 4195 N N . ARG A 1 535 ? 24.674 -16.864 -10.484 1.00 97.12 535 ARG A N 1
ATOM 4196 C CA . ARG A 1 535 ? 24.037 -18.067 -9.922 1.00 97.12 535 ARG A CA 1
ATOM 4197 C C . ARG A 1 535 ? 24.497 -18.313 -8.490 1.00 97.12 535 ARG A C 1
ATOM 4199 O O . ARG A 1 535 ? 25.662 -18.087 -8.181 1.00 97.12 535 ARG A O 1
ATOM 4206 N N . GLY A 1 536 ? 23.603 -18.822 -7.646 1.00 97.06 536 GLY A N 1
ATOM 4207 C CA . GLY A 1 536 ? 23.902 -19.133 -6.249 1.00 97.06 536 GLY A CA 1
ATOM 4208 C C . GLY A 1 536 ? 24.220 -17.885 -5.423 1.00 97.06 536 GLY A C 1
ATOM 4209 O O . GLY A 1 536 ? 23.515 -16.877 -5.510 1.00 97.06 536 GLY A O 1
ATOM 4210 N N . VAL A 1 537 ? 25.269 -17.962 -4.606 1.00 97.50 537 VAL A N 1
ATOM 4211 C CA . VAL A 1 537 ? 25.756 -16.866 -3.755 1.00 97.50 537 VAL A CA 1
ATOM 4212 C C . VAL A 1 537 ? 26.904 -16.157 -4.468 1.00 97.50 537 VAL A C 1
ATOM 4214 O O . VAL A 1 537 ? 27.930 -16.775 -4.743 1.00 97.50 537 VAL A O 1
ATOM 4217 N N . VAL A 1 538 ? 26.736 -14.867 -4.757 1.00 97.44 538 VAL A N 1
ATOM 4218 C CA . VAL A 1 538 ? 27.736 -14.048 -5.453 1.00 97.44 538 VAL A CA 1
ATOM 4219 C C . VAL A 1 538 ? 28.133 -12.855 -4.588 1.00 97.44 538 VAL A C 1
ATOM 4221 O O . VAL A 1 538 ? 27.275 -12.090 -4.143 1.00 97.44 538 VAL A O 1
ATOM 4224 N N . GLU A 1 539 ? 29.437 -12.672 -4.381 1.00 96.75 539 GLU A N 1
ATOM 4225 C CA . GLU A 1 539 ? 29.990 -11.571 -3.591 1.00 96.75 539 GLU A CA 1
ATOM 4226 C C . GLU A 1 539 ? 31.089 -10.834 -4.358 1.00 96.75 539 GLU A C 1
ATOM 4228 O O . GLU A 1 539 ? 32.032 -11.442 -4.862 1.00 96.75 539 GLU A O 1
ATOM 4233 N N . PHE A 1 540 ? 30.977 -9.508 -4.412 1.00 93.50 540 PHE A N 1
ATOM 4234 C CA . PHE A 1 540 ? 31.996 -8.606 -4.931 1.00 93.50 540 PHE A CA 1
ATOM 4235 C C . PHE A 1 540 ? 32.405 -7.627 -3.838 1.00 93.50 540 PHE A C 1
ATOM 4237 O O . PHE A 1 540 ? 31.559 -6.946 -3.256 1.00 93.50 540 PHE A O 1
ATOM 4244 N N . LYS A 1 541 ? 33.710 -7.518 -3.604 1.00 89.06 541 LYS A N 1
ATOM 4245 C CA . LYS A 1 541 ? 34.307 -6.465 -2.786 1.00 89.06 541 LYS A CA 1
ATOM 4246 C C . LYS A 1 541 ? 35.368 -5.784 -3.630 1.00 89.06 541 LYS A C 1
ATOM 4248 O O . LYS A 1 541 ? 36.331 -6.432 -4.037 1.00 89.06 541 LYS A O 1
ATOM 4253 N N . ALA A 1 542 ? 35.146 -4.520 -3.969 1.00 75.69 542 ALA A N 1
ATOM 4254 C CA . ALA A 1 542 ? 36.181 -3.717 -4.595 1.00 75.69 542 ALA A CA 1
ATOM 4255 C C . ALA A 1 542 ? 37.285 -3.481 -3.559 1.00 75.69 542 ALA A C 1
ATOM 4257 O O . ALA A 1 542 ? 37.013 -2.993 -2.467 1.00 75.69 542 ALA A O 1
ATOM 4258 N N . ASP A 1 543 ? 38.511 -3.875 -3.890 1.00 59.94 543 ASP A N 1
ATOM 4259 C CA . ASP A 1 543 ? 39.668 -3.662 -3.028 1.00 59.94 543 ASP A CA 1
ATOM 4260 C C . ASP A 1 543 ? 40.080 -2.182 -3.117 1.00 59.94 543 ASP A C 1
ATOM 4262 O O . ASP A 1 543 ? 40.279 -1.655 -4.217 1.00 59.94 543 ASP A O 1
ATOM 4266 N N . ASP A 1 544 ? 40.228 -1.503 -1.976 1.00 52.97 544 ASP A N 1
ATOM 4267 C CA . ASP A 1 544 ? 40.555 -0.065 -1.877 1.00 52.97 544 ASP A CA 1
ATOM 4268 C C . ASP A 1 544 ? 41.944 0.303 -2.459 1.00 52.97 544 ASP A C 1
ATOM 4270 O O . ASP A 1 544 ? 42.352 1.466 -2.464 1.00 52.97 544 ASP A O 1
ATOM 4274 N N . SER A 1 545 ? 42.691 -0.669 -2.989 1.00 42.03 545 SER A N 1
ATOM 4275 C CA . SER A 1 545 ? 44.076 -0.521 -3.442 1.00 42.03 545 SER A CA 1
ATOM 4276 C C . SER A 1 545 ? 44.254 0.125 -4.827 1.00 42.03 545 SER A C 1
ATOM 4278 O O . SER A 1 545 ? 45.388 0.401 -5.222 1.00 42.03 545 SER A O 1
ATOM 4280 N N . VAL A 1 546 ? 43.178 0.427 -5.568 1.00 41.75 546 VAL A N 1
ATOM 4281 C CA . VAL A 1 546 ? 43.279 0.968 -6.948 1.00 41.75 546 VAL A CA 1
ATOM 4282 C C . VAL A 1 546 ? 42.819 2.432 -7.082 1.00 41.75 546 VAL A C 1
ATOM 4284 O O . VAL A 1 546 ? 43.049 3.067 -8.111 1.00 41.75 546 VAL A O 1
ATOM 4287 N N . THR A 1 547 ? 42.296 3.053 -6.024 1.00 38.53 547 THR A N 1
ATOM 4288 C CA . THR A 1 547 ? 41.796 4.445 -6.069 1.00 38.53 547 THR A CA 1
ATOM 4289 C C . THR A 1 547 ? 42.865 5.517 -5.792 1.00 38.53 547 THR A C 1
ATOM 4291 O O . THR A 1 547 ? 42.530 6.640 -5.429 1.00 38.53 547 THR A O 1
ATOM 4294 N N . GLN A 1 548 ? 44.157 5.205 -5.977 1.00 32.53 548 GLN A N 1
ATOM 4295 C CA . GLN A 1 548 ? 45.255 6.191 -5.931 1.00 32.53 548 GLN A CA 1
ATOM 4296 C C . GLN A 1 548 ? 45.973 6.432 -7.268 1.00 32.53 548 GLN A C 1
ATOM 4298 O O . GLN A 1 548 ? 46.919 7.217 -7.313 1.00 32.53 548 GLN A O 1
ATOM 4303 N N . LYS A 1 549 ? 45.538 5.828 -8.380 1.00 33.69 549 LYS A N 1
ATOM 4304 C CA . LYS A 1 549 ? 46.055 6.190 -9.710 1.00 33.69 549 LYS A CA 1
ATOM 4305 C C . LYS A 1 549 ? 44.966 6.149 -10.776 1.00 33.69 549 LYS A C 1
ATOM 4307 O O . LYS A 1 549 ? 44.836 5.145 -11.475 1.00 33.69 549 LYS A O 1
ATOM 4312 N N . ARG A 1 550 ? 44.250 7.261 -10.941 1.00 32.38 550 ARG A N 1
ATOM 4313 C CA . ARG A 1 550 ? 43.890 7.821 -12.253 1.00 32.38 550 ARG A CA 1
ATOM 4314 C C . ARG A 1 550 ? 43.350 9.231 -12.127 1.00 32.38 550 ARG A C 1
ATOM 4316 O O . ARG A 1 550 ? 42.469 9.433 -11.266 1.00 32.38 550 ARG A O 1
#

Sequence (550 aa):
MDTDQLNLLMKAALGNHPDALVARKAAQELLRLDDTNWSYYFSLYQRHSAGSSVESVPIEIYESGRNTEGKAIAYPISLAPAEMLEHLRMVHYADLEKRSDEYASCSRTATLWIKKMQAGSGSSLTRTSYLATRLGIPESQVKIGSKGTDLFVDLPGGESIAIAEAQILQSILDQKRGTFGRIIFHDILSTETRDSIHGLWNHPSLIDRAKSYDELVRTTTGLQRFHETMQAFVPTLDEGGKITFDRVAPGGHALFAVEALRAAYKPQLRPEVDSSTALISAISNGEDISGTPDHLMVGWMIREQVPIVLVSTEKTAVDLKAGIVSLLRSPGGDVSMAVTETVQAEAAGQGALFRQLAGSINTNLALFNYQVLIPKIEKLVAEIGEDEFMKIIAPDLILNWKEQNGRKYLQLEGAMASTLMNLDRYWRKKYRQPLVHLIDVDRVQRTRFFSPIKSAFDFFMQFHSDRFSFDASTMRLRNLRPGKLPTISLKDPVTKDKYYQDVKTVLDVFENARIADLDSLSIEGRVKLKGAVLRGVVEFKADDSVTQKR

Radius of gyration: 23.76 Å; chains: 1; bounding box: 74×58×65 Å

Secondary structure (DSSP, 8-state):
--HHHHHHHHHHHTSSSHHHHHHHHHHHHHHT--HHHHHHHHHHHHHHHTTTTTT----EEP-TTS--TTS-EEEEGGG--HHHHTT--EEEHHHHHTTHHHHHHHHTTPEEEEEEE-----TTSB-HHHHHHHHTS-GGG----STTTTSEEEPTTS-EEEHHHHHHHHHHHHHHTTSSSEEEEEEEEETTTHHHHHHHHHSBPSS-TTSBHHHHHHHSTTEEE-PPEEEPEEEEE-TTS-EEEEEEEE--THHHHHHHHHTTT-GGGS----TTS-EEEEEEETT-TT-S--HHHHHHHHHTT--EEEEEEE--TT-TTSPEEEEEEPTTS-EEEEEE-HHHHHHTT-HHHHHH---EEEEEEEEEEHHHHHHHHHHHHHHH-HHHHHHHHPPPPEEEEEEETTEEEEEEE--HHHHHHHHHHHHHHHHSS--EEEEEE-TTTHHHH-----SHHHHHHHHSSTTEEEETTTTEEEESS-S-PPEEEEE-TTTTTHHHHBHHHHHHHTTT-B-TTEEEEEEES----TT-B--EEEEEE--GGGTT--